Protein AF-K9WTC3-F1 (afdb_monomer_lite)

InterPro domains:
  IPR024524 Protein of unknown function DUF3800 [PF12686] (4-193)

Foldseek 3Di:
DEKEKEKEKDWDWAQDPVRDTAIKIKIKIWIAPDFLLPWCLLVQLLVVLVVDPCCPPPQAVVQSVVCNVVSGDDQPRHDPSSLVSNLVSCLVTDFTKMWMWMDSDDDPLVSVVSVLVPPQQDLHAYEYEYEDDPPDDPVNVVVSLVVSLLVQLLCCLVVLQARTANWHYHYHHDHCRRSSNRSRNNQRSLVVQCNYPPRDNPSVVSSVWDWDDKDADPPRPIIIGMTTRPDYPVPPDPRDGAQPVCPPQDDADPDLVSLLVLLVVLLVLLVVCLPDDQDPRCVVCNVLSVVLNVPPQPDVPDLVVQLVSSLSSLSSSLNCCNSVVSCPPPDSPPSVVSSSSSSSSSSSSVSNPPPDPVSSVSSNVSNVVNVVVVVVD

Organism: NCBI:txid56107

pLDDT: mean 87.77, std 10.58, range [44.69, 98.25]

Radius of gyration: 25.31 Å; chains: 1; bounding box: 59×39×79 Å

Structure (mmCIF, N/CA/C/O backbone):
data_AF-K9WTC3-F1
#
_entry.id   AF-K9WTC3-F1
#
loop_
_atom_site.group_PDB
_atom_site.id
_atom_site.type_symbol
_atom_site.label_atom_id
_atom_site.label_alt_id
_atom_site.label_comp_id
_atom_site.label_asym_id
_atom_site.label_entity_id
_atom_site.label_seq_id
_atom_site.pdbx_PDB_ins_code
_atom_site.Cartn_x
_atom_site.Cartn_y
_atom_site.Cartn_z
_atom_site.occupancy
_atom_site.B_iso_or_equiv
_atom_site.auth_seq_id
_atom_site.auth_comp_id
_atom_site.auth_asym_id
_atom_site.auth_atom_id
_atom_site.pdbx_PDB_model_num
ATOM 1 N N . MET A 1 1 ? -11.233 -8.034 -5.910 1.00 84.94 1 MET A N 1
ATOM 2 C CA . MET A 1 1 ? -10.192 -7.712 -6.908 1.00 84.94 1 MET A CA 1
ATOM 3 C C . MET A 1 1 ? -8.910 -7.446 -6.143 1.00 84.94 1 MET A C 1
ATOM 5 O O . MET A 1 1 ? -9.020 -6.844 -5.087 1.00 84.94 1 MET A O 1
ATOM 9 N N . THR A 1 2 ? -7.762 -7.925 -6.617 1.00 91.12 2 THR A N 1
ATOM 10 C CA . THR A 1 2 ? -6.452 -7.715 -5.973 1.00 91.12 2 THR A CA 1
ATOM 11 C C . THR A 1 2 ? -5.684 -6.648 -6.744 1.00 91.12 2 THR A C 1
ATOM 13 O O . THR A 1 2 ? -5.795 -6.595 -7.968 1.00 91.12 2 THR A O 1
ATOM 16 N N . LEU A 1 3 ? -4.925 -5.808 -6.048 1.00 92.38 3 LEU A N 1
ATOM 17 C CA . LEU A 1 3 ? -4.015 -4.839 -6.655 1.00 92.38 3 LEU A CA 1
ATOM 18 C C . LEU A 1 3 ? -2.573 -5.329 -6.563 1.00 92.38 3 LEU A C 1
ATOM 20 O O . LEU A 1 3 ? -2.184 -5.958 -5.580 1.00 92.38 3 LEU A O 1
ATOM 24 N N . TYR A 1 4 ? -1.782 -4.998 -7.576 1.00 94.56 4 TYR A N 1
ATOM 25 C CA . TYR A 1 4 ? -0.373 -5.359 -7.665 1.00 94.56 4 TYR A CA 1
ATOM 26 C C . TYR A 1 4 ? 0.472 -4.097 -7.657 1.00 94.56 4 TYR A C 1
ATOM 28 O O . TYR A 1 4 ? 0.256 -3.189 -8.464 1.00 94.56 4 TYR A O 1
ATOM 36 N N . PHE A 1 5 ? 1.403 -4.045 -6.716 1.00 95.06 5 PHE A N 1
ATOM 37 C CA . PHE A 1 5 ? 2.330 -2.949 -6.503 1.00 95.06 5 PHE A CA 1
ATOM 38 C C . PHE A 1 5 ? 3.726 -3.488 -6.782 1.00 95.06 5 PHE A C 1
ATOM 40 O O . PHE A 1 5 ? 4.137 -4.453 -6.149 1.00 95.06 5 PHE A O 1
ATOM 47 N N . TYR A 1 6 ? 4.449 -2.876 -7.708 1.00 95.56 6 TYR A N 1
ATOM 48 C CA . TYR A 1 6 ? 5.833 -3.219 -8.016 1.00 95.56 6 TYR A CA 1
ATOM 49 C C . TYR A 1 6 ? 6.692 -2.042 -7.626 1.00 95.56 6 TYR A C 1
ATOM 51 O O . TYR A 1 6 ? 6.499 -0.945 -8.151 1.00 95.56 6 TYR A O 1
ATOM 59 N N . ALA A 1 7 ? 7.582 -2.263 -6.673 1.00 93.25 7 ALA A N 1
ATOM 60 C CA . ALA A 1 7 ? 8.343 -1.200 -6.063 1.00 93.25 7 ALA A CA 1
ATOM 61 C C . ALA A 1 7 ? 9.837 -1.434 -6.268 1.00 93.25 7 ALA A C 1
ATOM 63 O O . ALA A 1 7 ? 10.352 -2.520 -5.986 1.00 93.25 7 ALA A O 1
ATOM 64 N N . ASP A 1 8 ? 10.510 -0.409 -6.778 1.00 91.81 8 ASP A N 1
ATOM 65 C CA . ASP A 1 8 ? 11.933 -0.450 -7.079 1.00 91.81 8 ASP A CA 1
ATOM 66 C C . ASP A 1 8 ? 12.618 0.861 -6.684 1.00 91.81 8 ASP A C 1
ATOM 68 O O . ASP A 1 8 ? 11.990 1.921 -6.579 1.00 91.81 8 ASP A O 1
ATOM 72 N N . GLU A 1 9 ? 13.925 0.777 -6.474 1.00 88.88 9 GLU A N 1
ATOM 73 C CA . GLU A 1 9 ? 14.799 1.910 -6.217 1.00 88.88 9 GLU A CA 1
ATOM 74 C C . GLU A 1 9 ? 15.928 1.960 -7.235 1.00 88.88 9 GLU A C 1
ATOM 76 O O . GLU A 1 9 ? 16.520 0.952 -7.615 1.00 88.88 9 GLU A O 1
ATOM 81 N N . THR A 1 10 ? 16.309 3.173 -7.611 1.00 86.75 10 THR A N 1
ATOM 82 C CA . THR A 1 10 ? 17.528 3.392 -8.378 1.00 86.75 10 THR A CA 1
ATOM 83 C C . THR A 1 10 ? 18.320 4.531 -7.779 1.00 86.75 10 THR A C 1
ATOM 85 O O . THR A 1 10 ? 17.807 5.613 -7.487 1.00 86.75 10 THR A O 1
ATOM 88 N N . LYS A 1 11 ? 19.628 4.324 -7.681 1.00 84.88 11 LYS A N 1
ATOM 89 C CA . LYS A 1 11 ? 20.562 5.411 -7.424 1.00 84.88 11 LYS A CA 1
ATOM 90 C C . LYS A 1 11 ? 20.795 6.193 -8.710 1.00 84.88 11 LYS A C 1
ATOM 92 O O . LYS A 1 11 ? 20.983 5.605 -9.776 1.00 84.88 11 LYS A O 1
ATOM 97 N N . PHE A 1 12 ? 20.820 7.514 -8.622 1.00 80.81 12 PHE A N 1
ATOM 98 C CA . PHE A 1 12 ? 21.192 8.370 -9.741 1.00 80.81 12 PHE A CA 1
ATOM 99 C C . PHE A 1 12 ? 21.938 9.615 -9.257 1.00 80.81 12 PHE A C 1
ATOM 101 O O . PHE A 1 12 ? 22.016 9.906 -8.064 1.00 80.81 12 PHE A O 1
ATOM 108 N N . TYR A 1 13 ? 22.547 10.313 -10.210 1.00 79.19 13 TYR A N 1
ATOM 109 C CA . TYR A 1 13 ? 23.360 11.495 -9.955 1.00 79.19 13 TYR A CA 1
ATOM 110 C C . TYR A 1 13 ? 22.606 12.728 -10.441 1.00 79.19 13 TYR A C 1
ATOM 112 O O . TYR A 1 13 ? 22.215 12.791 -11.612 1.00 79.19 13 TYR A O 1
ATOM 120 N N . LEU A 1 14 ? 22.408 13.684 -9.537 1.00 71.50 14 LEU A N 1
ATOM 121 C CA . LEU A 1 14 ? 21.861 15.001 -9.834 1.00 71.50 14 LEU A CA 1
ATOM 122 C C . LEU A 1 14 ? 23.004 15.996 -9.973 1.00 71.50 14 LEU A C 1
ATOM 124 O O . LEU A 1 14 ? 23.807 16.157 -9.059 1.00 71.50 14 LEU A O 1
ATOM 128 N N . ASP A 1 15 ? 23.060 16.661 -11.120 1.00 71.31 15 ASP A N 1
ATOM 129 C CA . ASP A 1 15 ? 23.979 17.767 -11.358 1.00 71.31 15 ASP A CA 1
ATOM 130 C C . ASP A 1 15 ? 23.411 19.036 -10.703 1.00 71.31 15 ASP A C 1
ATOM 132 O O . ASP A 1 15 ? 22.383 19.564 -11.133 1.00 71.31 15 ASP A O 1
ATOM 136 N N . ASN A 1 16 ? 24.090 19.552 -9.688 1.00 69.25 16 ASN A N 1
ATOM 137 C CA . ASN A 1 16 ? 23.727 20.790 -9.017 1.00 69.25 16 ASN A CA 1
ATOM 138 C C . ASN A 1 16 ? 24.067 22.018 -9.876 1.00 69.25 16 ASN A C 1
ATOM 140 O O . ASN A 1 16 ? 24.914 21.992 -10.781 1.00 69.25 16 ASN A O 1
ATOM 144 N N . HIS A 1 17 ? 23.431 23.146 -9.552 1.00 67.94 17 HIS A N 1
ATOM 145 C CA . HIS A 1 17 ? 23.687 24.428 -10.213 1.00 67.94 17 HIS A CA 1
ATOM 146 C C . HIS A 1 17 ? 25.138 24.913 -10.060 1.00 67.94 17 HIS A C 1
ATOM 148 O O . HIS A 1 17 ? 25.649 25.577 -10.961 1.00 67.94 17 HIS A O 1
ATOM 154 N N . ASP A 1 18 ? 25.812 24.539 -8.972 1.00 72.81 18 ASP A N 1
ATOM 155 C CA . ASP A 1 18 ? 27.222 24.847 -8.702 1.00 72.81 18 ASP A CA 1
ATOM 156 C C . ASP A 1 18 ? 28.213 23.925 -9.446 1.00 72.81 18 ASP A C 1
ATOM 158 O O . ASP A 1 18 ? 29.426 24.093 -9.335 1.00 72.81 18 ASP A O 1
ATOM 162 N N . GLY A 1 19 ? 27.712 22.968 -10.237 1.00 68.88 19 GLY A N 1
ATOM 163 C CA . GLY A 1 19 ? 28.527 22.014 -10.988 1.00 68.88 19 GLY A CA 1
ATOM 164 C C . GLY A 1 19 ? 28.978 20.790 -10.190 1.00 68.88 19 GLY A C 1
ATOM 165 O O . GLY A 1 19 ? 29.704 19.965 -10.743 1.00 68.88 19 GLY A O 1
ATOM 166 N N . THR A 1 20 ? 28.553 20.643 -8.933 1.00 74.75 20 THR A N 1
ATOM 167 C CA . THR A 1 20 ? 28.749 19.410 -8.159 1.00 74.75 20 THR A CA 1
ATOM 168 C C . THR A 1 20 ? 27.692 18.361 -8.513 1.00 74.75 20 THR A C 1
ATOM 170 O O . THR A 1 20 ? 26.632 18.687 -9.039 1.00 74.75 20 THR A O 1
ATOM 173 N N . THR A 1 21 ? 27.973 17.086 -8.246 1.00 73.12 21 THR A N 1
ATOM 174 C CA . THR A 1 21 ? 26.993 15.997 -8.384 1.00 73.12 21 THR A CA 1
ATOM 175 C C . THR A 1 21 ? 26.593 15.472 -7.018 1.00 73.12 21 THR A C 1
ATOM 177 O O . THR A 1 21 ? 27.452 15.008 -6.266 1.00 73.12 21 THR A O 1
ATOM 180 N N . THR A 1 22 ? 25.296 15.476 -6.727 1.00 75.06 22 THR A N 1
ATOM 181 C CA . THR A 1 22 ? 24.738 14.841 -5.528 1.00 75.06 22 THR A CA 1
ATOM 182 C C . THR A 1 22 ? 24.234 13.450 -5.874 1.00 75.06 22 THR A C 1
ATOM 184 O O . THR A 1 22 ? 23.619 13.238 -6.921 1.00 75.06 22 THR A O 1
ATOM 187 N N . ASN A 1 23 ? 24.486 12.491 -4.986 1.00 78.38 23 ASN A N 1
ATOM 188 C CA . ASN A 1 23 ? 23.794 11.210 -5.049 1.00 78.38 23 ASN A CA 1
ATOM 189 C C . ASN A 1 23 ? 22.347 11.417 -4.608 1.00 78.38 23 ASN A C 1
ATOM 191 O O . ASN A 1 23 ? 22.111 12.040 -3.577 1.00 78.38 23 ASN A O 1
ATOM 195 N N . ALA A 1 24 ? 21.420 10.850 -5.365 1.00 79.75 24 ALA A N 1
ATOM 196 C CA . ALA A 1 24 ? 20.012 10.790 -5.023 1.00 79.75 24 ALA A CA 1
ATOM 197 C C . ALA A 1 24 ? 19.510 9.355 -5.176 1.00 79.75 24 ALA A C 1
ATOM 199 O O . ALA A 1 24 ? 19.989 8.603 -6.037 1.00 79.75 24 ALA A O 1
ATOM 200 N N . TYR A 1 25 ? 18.540 8.993 -4.348 1.00 83.94 25 TYR A N 1
ATOM 201 C CA . TYR A 1 25 ? 17.792 7.751 -4.475 1.00 83.94 25 TYR A CA 1
ATOM 202 C C . TYR A 1 25 ? 16.428 8.096 -5.048 1.00 83.94 25 TYR A C 1
ATOM 204 O O . TYR A 1 25 ? 15.743 8.985 -4.552 1.00 83.94 25 TYR A O 1
ATOM 212 N N . GLY A 1 26 ? 16.088 7.463 -6.165 1.00 86.69 26 GLY A N 1
ATOM 213 C CA . GLY A 1 26 ? 14.757 7.525 -6.742 1.00 86.69 26 GLY A CA 1
ATOM 214 C C . GLY A 1 26 ? 14.014 6.264 -6.370 1.00 86.69 26 GLY A C 1
ATOM 215 O O . GLY A 1 26 ? 14.566 5.174 -6.501 1.00 86.69 26 GLY A O 1
ATOM 216 N N . TYR A 1 27 ? 12.771 6.429 -5.951 1.00 88.38 27 TYR A N 1
ATOM 217 C CA . TYR A 1 27 ? 11.872 5.345 -5.597 1.00 88.38 27 TYR A CA 1
ATOM 218 C C . TYR A 1 27 ? 10.692 5.374 -6.552 1.00 88.38 27 TYR A C 1
ATOM 220 O O . TYR A 1 27 ? 10.151 6.444 -6.830 1.00 88.38 27 TYR A O 1
ATOM 228 N N . GLY A 1 28 ? 10.306 4.217 -7.076 1.00 91.75 28 GLY A N 1
ATOM 229 C CA . GLY A 1 28 ? 9.205 4.077 -8.018 1.00 91.75 28 GLY A CA 1
ATOM 230 C C . GLY A 1 28 ? 8.264 2.969 -7.581 1.00 91.75 28 GLY A C 1
ATOM 231 O O . GLY A 1 28 ? 8.714 1.899 -7.185 1.00 91.75 28 GLY A O 1
ATOM 232 N N . VAL A 1 29 ? 6.960 3.219 -7.675 1.00 94.06 29 VAL A N 1
ATOM 233 C CA . VAL A 1 29 ? 5.911 2.232 -7.422 1.00 94.06 29 VAL A CA 1
ATOM 234 C C . VAL A 1 29 ? 4.954 2.223 -8.605 1.00 94.06 29 VAL A C 1
ATOM 236 O O . VAL A 1 29 ? 4.243 3.200 -8.855 1.00 94.06 29 VAL A O 1
ATOM 239 N N . LEU A 1 30 ? 4.917 1.108 -9.331 1.00 94.69 30 LEU A N 1
ATOM 240 C CA . LEU A 1 30 ? 3.901 0.829 -10.338 1.00 94.69 30 LEU A CA 1
ATOM 241 C C . LEU A 1 30 ? 2.726 0.094 -9.689 1.00 94.69 30 LEU A C 1
ATOM 243 O O . LEU A 1 30 ? 2.893 -0.974 -9.111 1.00 94.69 30 LEU A O 1
ATOM 247 N N . ILE A 1 31 ? 1.525 0.635 -9.847 1.00 93.44 31 ILE A N 1
ATOM 248 C CA . ILE A 1 31 ? 0.279 0.106 -9.298 1.00 93.44 31 ILE A CA 1
ATOM 249 C C . ILE A 1 31 ? -0.604 -0.333 -10.454 1.00 93.44 31 ILE A C 1
ATOM 251 O O . ILE A 1 31 ? -0.896 0.452 -11.357 1.00 93.44 31 ILE A O 1
ATOM 255 N N . THR A 1 32 ? -1.056 -1.582 -10.419 1.00 93.69 32 THR A N 1
ATOM 256 C CA . THR A 1 32 ? -1.850 -2.198 -11.487 1.00 93.69 32 THR A CA 1
ATOM 257 C C . THR A 1 32 ? -2.966 -3.074 -10.919 1.00 93.69 32 THR A C 1
ATOM 259 O O . THR A 1 32 ? -2.945 -3.513 -9.769 1.00 93.69 32 THR A O 1
ATOM 262 N N . ARG A 1 33 ? -3.983 -3.314 -11.748 1.00 91.06 33 ARG A N 1
ATOM 263 C CA . ARG A 1 33 ? -5.123 -4.204 -11.457 1.00 91.06 33 ARG A CA 1
ATOM 264 C C . ARG A 1 33 ? -4.865 -5.664 -11.829 1.00 91.06 33 ARG A C 1
ATOM 266 O O . ARG A 1 33 ? -5.570 -6.550 -11.356 1.00 91.06 33 ARG A O 1
ATOM 273 N N . TYR A 1 34 ? -3.885 -5.890 -12.693 1.00 92.44 34 TYR A N 1
ATOM 274 C CA . TYR A 1 34 ? -3.507 -7.193 -13.215 1.00 92.44 34 TYR A CA 1
ATOM 275 C C . TYR A 1 34 ? -2.016 -7.376 -12.990 1.00 92.44 34 TYR A C 1
ATOM 277 O O . TYR A 1 34 ? -1.258 -6.430 -13.187 1.00 92.44 34 TYR A O 1
ATOM 285 N N . SER A 1 35 ? -1.621 -8.583 -12.598 1.00 95.12 35 SER A N 1
ATOM 286 C CA . SER A 1 35 ? -0.213 -8.930 -12.450 1.00 95.12 35 SER A CA 1
ATOM 287 C C . SER A 1 35 ? 0.519 -8.688 -13.771 1.00 95.12 35 SER A C 1
ATOM 289 O O . SER A 1 35 ? 0.056 -9.124 -14.826 1.00 95.12 35 SER A O 1
ATOM 291 N N . VAL A 1 36 ? 1.662 -8.006 -13.727 1.00 95.25 36 VAL A N 1
ATOM 292 C CA . VAL A 1 36 ? 2.518 -7.775 -14.899 1.00 95.25 36 VAL A CA 1
ATOM 293 C C . VAL A 1 36 ? 3.075 -9.098 -15.432 1.00 95.25 36 VAL A C 1
ATOM 295 O O . VAL A 1 36 ? 3.284 -9.243 -16.632 1.00 95.25 36 VAL A O 1
ATOM 298 N N . GLU A 1 37 ? 3.259 -10.091 -14.573 1.00 91.00 37 GLU A N 1
ATOM 299 C CA . GLU A 1 37 ? 3.720 -11.434 -14.912 1.00 91.00 37 GLU A CA 1
ATOM 300 C C . GLU A 1 37 ? 2.705 -12.197 -15.765 1.00 91.00 37 GLU A C 1
ATOM 302 O O . GLU A 1 37 ? 3.101 -13.033 -16.574 1.00 91.00 37 GLU A O 1
ATOM 307 N N . ASP A 1 38 ? 1.418 -11.868 -15.633 1.00 85.81 38 ASP A N 1
ATOM 308 C CA . ASP A 1 38 ? 0.350 -12.425 -16.466 1.00 85.81 38 ASP A CA 1
ATOM 309 C C . ASP A 1 38 ? 0.227 -11.684 -17.812 1.00 85.81 38 ASP A C 1
ATOM 311 O O . ASP A 1 38 ? -0.569 -12.066 -18.673 1.00 85.81 38 ASP A O 1
ATOM 315 N N . THR A 1 39 ? 1.009 -10.618 -18.020 1.00 84.19 39 THR A N 1
ATOM 316 C CA . THR A 1 39 ? 1.058 -9.879 -19.287 1.00 84.19 39 THR A CA 1
ATOM 317 C C . THR A 1 39 ? 2.169 -10.390 -20.201 1.00 84.19 39 THR A C 1
ATOM 319 O O . THR A 1 39 ? 3.152 -10.994 -19.774 1.00 84.19 39 THR A O 1
ATOM 322 N N . SER A 1 40 ? 2.059 -10.083 -21.493 1.00 87.75 40 SER A N 1
ATOM 323 C CA . SER A 1 40 ? 3.075 -10.447 -22.487 1.00 87.75 40 SER A CA 1
ATOM 324 C C . SER A 1 40 ? 4.245 -9.458 -22.581 1.00 87.75 40 SER A C 1
ATOM 326 O O . SER A 1 40 ? 5.106 -9.661 -23.430 1.00 87.75 40 SER A O 1
ATOM 328 N N . VAL A 1 41 ? 4.340 -8.435 -21.712 1.00 94.94 41 VAL A N 1
ATOM 329 C CA . VAL A 1 41 ? 5.284 -7.302 -21.864 1.00 94.94 41 VAL A CA 1
ATOM 330 C C . VAL A 1 41 ? 6.720 -7.745 -22.138 1.00 94.94 41 VAL A C 1
ATOM 332 O O . VAL A 1 41 ? 7.310 -7.341 -23.137 1.00 94.94 41 VAL A O 1
ATOM 335 N N . ILE A 1 42 ? 7.292 -8.572 -21.258 1.00 96.69 42 ILE A N 1
ATOM 336 C CA . ILE A 1 42 ? 8.703 -8.970 -21.364 1.00 96.69 42 ILE A CA 1
ATOM 337 C C . ILE A 1 42 ? 8.906 -9.963 -22.509 1.00 96.69 42 ILE A C 1
ATOM 339 O O . ILE A 1 42 ? 9.849 -9.826 -23.287 1.00 96.69 42 ILE A O 1
ATOM 343 N N . ILE A 1 43 ? 8.009 -10.943 -22.643 1.00 95.62 43 ILE A N 1
ATOM 344 C CA . ILE A 1 43 ? 8.097 -11.982 -23.678 1.00 95.62 43 ILE A CA 1
ATOM 345 C C . ILE A 1 43 ? 8.029 -11.354 -25.071 1.00 95.62 43 ILE A C 1
ATOM 347 O O . ILE A 1 43 ? 8.837 -11.677 -25.941 1.00 95.62 43 ILE A O 1
ATOM 351 N N . GLU A 1 44 ? 7.094 -10.436 -25.279 1.00 96.50 44 GLU A N 1
ATOM 352 C CA . GLU A 1 44 ? 6.895 -9.756 -26.550 1.00 96.50 44 GLU A CA 1
ATOM 353 C C . GLU A 1 44 ? 8.032 -8.798 -26.873 1.00 96.50 44 GLU A C 1
ATOM 355 O O . GLU A 1 44 ? 8.553 -8.833 -27.985 1.00 96.50 44 GLU A O 1
ATOM 360 N N . ALA A 1 45 ? 8.498 -8.020 -25.893 1.00 97.69 45 ALA A N 1
ATOM 361 C CA . ALA A 1 45 ? 9.657 -7.160 -26.087 1.00 97.69 45 ALA A CA 1
ATOM 362 C C . ALA A 1 45 ? 10.913 -7.966 -26.475 1.00 97.69 45 ALA A C 1
ATOM 364 O O . ALA A 1 45 ? 11.639 -7.561 -27.381 1.00 97.69 45 ALA A O 1
ATOM 365 N N . LEU A 1 46 ? 11.156 -9.128 -25.851 1.00 97.69 46 LEU A N 1
ATOM 366 C CA . LEU A 1 46 ? 12.270 -10.013 -26.219 1.00 97.69 46 LEU A CA 1
ATOM 367 C C . LEU A 1 46 ? 12.081 -10.639 -27.606 1.00 97.69 46 LEU A C 1
ATOM 369 O O . LEU A 1 46 ? 13.046 -10.758 -28.358 1.00 97.69 46 LEU A O 1
ATOM 373 N N . ASN A 1 47 ? 10.863 -11.051 -27.963 1.00 97.75 47 ASN A N 1
ATOM 374 C CA . ASN A 1 47 ? 10.576 -11.611 -29.285 1.00 97.75 47 ASN A CA 1
ATOM 375 C C . ASN A 1 47 ? 10.762 -10.575 -30.394 1.00 97.75 47 ASN A C 1
ATOM 377 O O . ASN A 1 47 ? 11.379 -10.889 -31.411 1.00 97.75 47 ASN A O 1
ATOM 381 N N . ASN A 1 48 ? 10.303 -9.345 -30.172 1.00 98.00 48 ASN A N 1
ATOM 382 C CA . ASN A 1 48 ? 10.486 -8.252 -31.118 1.00 98.00 48 ASN A CA 1
ATOM 383 C C . ASN A 1 48 ? 11.970 -7.880 -31.245 1.00 98.00 48 ASN A C 1
ATOM 385 O O . ASN A 1 48 ? 12.457 -7.739 -32.362 1.00 98.00 48 ASN A O 1
ATOM 389 N N . LEU A 1 49 ? 12.724 -7.856 -30.136 1.00 97.81 49 LEU A N 1
ATOM 390 C CA . LEU A 1 49 ? 14.176 -7.649 -30.167 1.00 97.81 49 LEU A CA 1
ATOM 391 C C . LEU A 1 49 ? 14.906 -8.731 -30.982 1.00 97.81 49 LEU A C 1
ATOM 393 O O . LEU A 1 49 ? 15.793 -8.408 -31.764 1.00 97.81 49 LEU A O 1
ATOM 397 N N . ARG A 1 50 ? 14.522 -10.011 -30.846 1.00 97.31 50 ARG A N 1
ATOM 398 C CA . ARG A 1 50 ? 15.110 -11.121 -31.629 1.00 97.31 50 ARG A CA 1
ATOM 399 C C . ARG A 1 50 ? 14.894 -10.978 -33.132 1.00 97.31 50 ARG A C 1
ATOM 401 O O . ARG A 1 50 ? 15.705 -11.481 -33.904 1.00 97.31 50 ARG A O 1
ATOM 408 N N . GLN A 1 51 ? 13.776 -10.382 -33.531 1.00 97.25 51 GLN A N 1
ATOM 409 C CA . GLN A 1 51 ? 13.382 -10.240 -34.932 1.00 97.25 51 GLN A CA 1
ATOM 410 C C . GLN A 1 51 ? 13.856 -8.919 -35.547 1.00 97.25 51 GLN A C 1
ATOM 412 O O . GLN A 1 51 ? 13.781 -8.763 -36.766 1.00 97.25 51 GLN A O 1
ATOM 417 N N . ASP A 1 52 ? 14.342 -7.981 -34.732 1.00 96.19 52 ASP A N 1
ATOM 418 C CA . ASP A 1 52 ? 14.772 -6.670 -35.193 1.00 96.19 52 ASP A CA 1
ATOM 419 C C . ASP A 1 52 ? 16.083 -6.767 -35.997 1.00 96.19 52 ASP A C 1
ATOM 421 O O . ASP A 1 52 ? 17.098 -7.214 -35.454 1.00 96.19 52 ASP A O 1
ATOM 425 N N . PRO A 1 53 ? 16.121 -6.329 -37.272 1.00 95.06 53 PRO A N 1
ATOM 426 C CA . PRO A 1 53 ? 17.350 -6.302 -38.064 1.00 95.06 53 PRO A CA 1
ATOM 427 C C . PRO A 1 53 ? 18.494 -5.517 -37.406 1.00 95.06 53 PRO A C 1
ATOM 429 O O . PRO A 1 53 ? 19.667 -5.841 -37.632 1.00 95.06 53 PRO A O 1
ATOM 432 N N . ASP A 1 54 ? 18.168 -4.519 -36.578 1.00 95.12 54 ASP A N 1
ATOM 433 C CA . ASP A 1 54 ? 19.133 -3.662 -35.892 1.00 95.12 54 ASP A CA 1
ATOM 434 C C . ASP A 1 54 ? 19.967 -4.415 -34.850 1.00 95.12 54 ASP A C 1
ATOM 436 O O . ASP A 1 54 ? 21.044 -3.940 -34.489 1.00 95.12 54 ASP A O 1
ATOM 440 N N . ILE A 1 55 ? 19.563 -5.626 -34.446 1.00 92.56 55 ILE A N 1
ATOM 441 C CA . ILE A 1 55 ? 20.340 -6.471 -33.529 1.00 92.56 55 ILE A CA 1
ATOM 442 C C . ILE A 1 55 ? 21.742 -6.805 -34.061 1.00 92.56 55 ILE A C 1
ATOM 444 O O . ILE A 1 55 ? 22.661 -7.080 -33.294 1.00 92.56 55 ILE A O 1
ATOM 448 N N . ASN A 1 56 ? 21.934 -6.768 -35.383 1.00 91.81 56 ASN A N 1
ATOM 449 C CA . ASN A 1 56 ? 23.219 -7.057 -36.022 1.00 91.81 56 ASN A CA 1
ATOM 450 C C . ASN A 1 56 ? 24.094 -5.809 -36.213 1.00 91.81 56 ASN A C 1
ATOM 452 O O . ASN A 1 56 ? 25.208 -5.919 -36.733 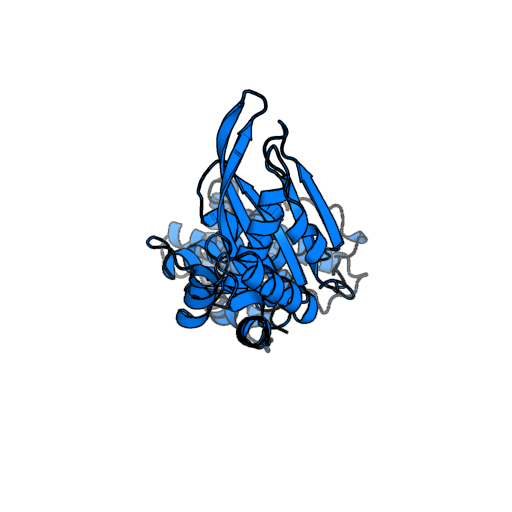1.00 91.81 56 ASN A O 1
ATOM 456 N N . LYS A 1 57 ? 23.615 -4.619 -35.828 1.00 94.56 57 LYS A N 1
ATOM 457 C CA . LYS A 1 57 ? 24.397 -3.385 -35.944 1.00 94.56 57 LYS A CA 1
ATOM 458 C C . LYS A 1 57 ? 25.565 -3.391 -34.948 1.00 94.56 57 LYS A C 1
ATOM 460 O O . LYS A 1 57 ? 25.376 -3.809 -33.801 1.00 94.56 57 LYS A O 1
ATOM 465 N N . PRO A 1 58 ? 26.763 -2.912 -35.340 1.00 94.00 58 PRO A N 1
ATOM 466 C CA . PRO A 1 58 ? 27.949 -2.930 -34.479 1.00 94.00 58 PRO A CA 1
ATOM 467 C C . PRO A 1 58 ? 27.739 -2.303 -33.094 1.00 94.00 58 PRO A C 1
ATOM 469 O O . PRO A 1 58 ? 28.299 -2.781 -32.111 1.00 94.00 58 PRO A O 1
ATOM 472 N N . GLU A 1 59 ? 26.918 -1.258 -33.000 1.00 94.12 59 GLU A N 1
ATOM 473 C CA . GLU A 1 59 ? 26.614 -0.547 -31.757 1.00 94.12 59 GLU A CA 1
ATOM 474 C C . GLU A 1 59 ? 25.685 -1.306 -30.789 1.00 94.12 59 GLU A C 1
ATOM 476 O O . GLU A 1 59 ? 25.666 -0.978 -29.601 1.00 94.12 59 GLU A O 1
ATOM 481 N N . PHE A 1 60 ? 24.930 -2.308 -31.259 1.00 93.62 60 PHE A N 1
ATOM 482 C CA . PHE A 1 60 ? 23.923 -3.022 -30.457 1.00 93.62 60 PHE A CA 1
ATOM 483 C C . PHE A 1 60 ? 24.211 -4.514 -30.283 1.00 93.62 60 PHE A C 1
ATOM 485 O O . PHE A 1 60 ? 23.789 -5.099 -29.290 1.00 93.62 60 PHE A O 1
ATOM 492 N N . ILE A 1 61 ? 24.979 -5.129 -31.185 1.00 93.44 61 ILE A N 1
ATOM 493 C CA . ILE A 1 61 ? 25.145 -6.588 -31.251 1.00 93.44 61 ILE A CA 1
ATOM 494 C C . ILE A 1 61 ? 25.586 -7.240 -29.933 1.00 93.44 61 ILE A C 1
ATOM 496 O O . ILE A 1 61 ? 25.088 -8.304 -29.572 1.00 93.44 61 ILE A O 1
ATOM 500 N N . ILE A 1 62 ? 26.497 -6.612 -29.183 1.00 94.56 62 ILE A N 1
ATOM 501 C CA . ILE A 1 62 ? 26.995 -7.168 -27.915 1.00 94.56 62 ILE A CA 1
ATOM 502 C C . ILE A 1 62 ? 25.950 -7.014 -26.804 1.00 94.56 62 ILE A C 1
ATOM 504 O O . ILE A 1 62 ? 25.693 -7.961 -26.059 1.00 94.56 62 ILE A O 1
ATOM 508 N N . SER A 1 63 ? 25.366 -5.822 -26.670 1.00 94.56 63 SER A N 1
ATOM 509 C CA . SER A 1 63 ? 24.419 -5.508 -25.599 1.00 94.56 63 SER A CA 1
ATOM 510 C C . SER A 1 63 ? 23.087 -6.224 -25.798 1.00 94.56 63 SER A C 1
ATOM 512 O O . SER A 1 63 ? 22.624 -6.859 -24.856 1.00 94.56 63 SER A O 1
ATOM 514 N N . ASP A 1 64 ? 22.534 -6.230 -27.012 1.00 95.69 64 ASP A N 1
ATOM 515 C CA . ASP A 1 64 ? 21.280 -6.926 -27.323 1.00 95.69 64 ASP A CA 1
ATOM 516 C C . ASP A 1 64 ? 21.419 -8.440 -27.180 1.00 95.69 64 ASP A C 1
ATOM 518 O O . ASP A 1 64 ? 20.549 -9.084 -26.594 1.00 95.69 64 ASP A O 1
ATOM 522 N N . LYS A 1 65 ? 22.541 -9.023 -27.631 1.00 95.81 65 LYS A N 1
ATOM 523 C CA . LYS A 1 65 ? 22.813 -10.445 -27.399 1.00 95.81 65 LYS A CA 1
ATOM 524 C C . LYS A 1 65 ? 22.824 -10.765 -25.905 1.00 95.81 65 LYS A C 1
ATOM 526 O O . LYS A 1 65 ? 22.191 -11.728 -25.490 1.00 95.81 65 LYS A O 1
ATOM 531 N N . ARG A 1 66 ? 23.468 -9.929 -25.083 1.00 95.44 66 ARG A N 1
ATOM 532 C CA . ARG A 1 66 ? 23.474 -10.097 -23.622 1.00 95.44 66 ARG A CA 1
ATOM 533 C C . ARG A 1 66 ? 22.065 -10.006 -23.024 1.00 95.44 66 ARG A C 1
ATOM 535 O O . ARG A 1 66 ? 21.745 -10.809 -22.151 1.00 95.44 66 ARG A O 1
ATOM 542 N N . THR A 1 67 ? 21.235 -9.064 -23.476 1.00 95.94 67 THR A N 1
ATOM 543 C CA . THR A 1 67 ? 19.826 -8.936 -23.057 1.00 95.94 67 THR A CA 1
ATOM 544 C C . THR A 1 67 ? 19.023 -10.194 -23.402 1.00 95.94 67 THR A C 1
ATOM 546 O O . THR A 1 67 ? 18.266 -10.697 -22.573 1.00 95.94 67 THR A O 1
ATOM 549 N N . LEU A 1 68 ? 19.219 -10.749 -24.600 1.00 96.19 68 LEU A N 1
ATOM 550 C CA . LEU A 1 68 ? 18.549 -11.974 -25.034 1.00 96.19 68 LEU A CA 1
ATOM 551 C C . LEU A 1 68 ? 19.031 -13.220 -24.288 1.00 96.19 68 LEU A C 1
ATOM 553 O O . LEU A 1 68 ? 18.196 -14.035 -23.898 1.00 96.19 68 LEU A O 1
ATOM 557 N N . ASP A 1 69 ? 20.342 -13.351 -24.082 1.00 95.88 69 ASP A N 1
ATOM 558 C CA . ASP A 1 69 ? 20.960 -14.486 -23.390 1.00 95.88 69 ASP A CA 1
ATOM 559 C C . ASP A 1 69 ? 20.506 -14.547 -21.925 1.00 95.88 69 ASP A C 1
ATOM 561 O O . ASP A 1 69 ? 20.227 -15.627 -21.406 1.00 95.88 69 ASP A O 1
ATOM 565 N N . ARG A 1 70 ? 20.381 -13.389 -21.260 1.00 94.50 70 ARG A N 1
ATOM 566 C CA . ARG A 1 70 ? 19.867 -13.326 -19.882 1.00 94.50 70 ARG A CA 1
ATOM 567 C C . ARG A 1 70 ? 18.339 -13.427 -19.794 1.00 94.50 70 ARG A C 1
ATOM 569 O O . ARG A 1 70 ? 17.830 -13.752 -18.732 1.00 94.50 70 ARG A O 1
ATOM 576 N N . ALA A 1 71 ? 17.620 -13.180 -20.893 1.00 95.00 71 ALA A N 1
ATOM 577 C CA . ALA A 1 71 ? 16.162 -13.292 -21.018 1.00 95.00 71 ALA A CA 1
ATOM 578 C C . ALA A 1 71 ? 15.321 -12.353 -20.121 1.00 95.00 71 ALA A C 1
ATOM 580 O O . ALA A 1 71 ? 14.174 -12.658 -19.799 1.00 95.00 71 ALA A O 1
ATOM 581 N N . TYR A 1 72 ? 15.860 -11.190 -19.755 1.00 94.75 72 TYR A N 1
ATOM 582 C CA . TYR A 1 72 ? 15.142 -10.108 -19.064 1.00 94.75 72 TYR A CA 1
ATOM 583 C C . TYR A 1 72 ? 15.787 -8.753 -19.396 1.00 94.75 72 TYR A C 1
ATOM 585 O O . TYR A 1 72 ? 16.906 -8.727 -19.908 1.00 94.75 72 TYR A O 1
ATOM 593 N N . PHE A 1 73 ? 15.124 -7.631 -19.111 1.00 96.38 73 PHE A N 1
ATOM 594 C CA . PHE A 1 73 ? 15.597 -6.260 -19.353 1.00 96.38 73 PHE A CA 1
ATOM 595 C C . PHE A 1 73 ? 16.237 -5.605 -18.113 1.00 96.38 73 PHE A C 1
ATOM 597 O O . PHE A 1 73 ? 15.924 -5.952 -16.978 1.00 96.38 73 PHE A O 1
ATOM 604 N N . HIS A 1 74 ? 17.146 -4.654 -18.327 1.00 93.31 74 HIS A N 1
ATOM 605 C CA . HIS A 1 74 ? 17.875 -3.928 -17.289 1.00 93.31 74 HIS A CA 1
ATOM 606 C C . HIS A 1 74 ? 18.148 -2.500 -17.759 1.00 93.31 74 HIS A C 1
ATOM 608 O O . HIS A 1 74 ? 18.929 -2.284 -18.691 1.00 93.31 74 HIS A O 1
ATOM 614 N N . ALA A 1 75 ? 17.547 -1.520 -17.083 1.00 91.44 75 ALA A N 1
ATOM 615 C CA . ALA A 1 75 ? 17.435 -0.157 -17.599 1.00 91.44 75 ALA A CA 1
ATOM 616 C C . ALA A 1 75 ? 18.784 0.561 -17.823 1.00 91.44 75 ALA A C 1
ATOM 618 O O . ALA A 1 75 ? 18.899 1.440 -18.677 1.00 91.44 75 ALA A O 1
ATOM 619 N N . SER A 1 76 ? 19.838 0.205 -17.079 1.00 87.56 76 SER A N 1
ATOM 620 C CA . SER A 1 76 ? 21.179 0.789 -17.269 1.00 87.56 76 SER A CA 1
ATOM 621 C C . SER A 1 76 ? 22.071 0.052 -18.266 1.00 87.56 76 SER A C 1
ATOM 623 O O . SER A 1 76 ? 23.051 0.631 -18.734 1.00 87.56 76 SER A O 1
ATOM 625 N N . ASP A 1 77 ? 21.769 -1.210 -18.564 1.00 90.12 77 ASP A N 1
ATOM 626 C CA . ASP A 1 77 ? 22.715 -2.135 -19.203 1.00 90.12 77 ASP A CA 1
ATOM 627 C C . ASP A 1 77 ? 22.325 -2.470 -20.639 1.00 90.12 77 ASP A C 1
ATOM 629 O O . ASP A 1 77 ? 23.150 -2.964 -21.416 1.00 90.12 77 ASP A O 1
ATOM 633 N N . ASP A 1 78 ? 21.069 -2.224 -20.984 1.00 94.75 78 ASP A N 1
ATOM 634 C CA . ASP A 1 78 ? 20.526 -2.541 -22.289 1.00 94.75 78 ASP A CA 1
ATOM 635 C C . ASP A 1 78 ? 20.806 -1.466 -23.319 1.00 94.75 78 ASP A C 1
ATOM 637 O O . ASP A 1 78 ? 21.006 -0.282 -23.029 1.00 94.75 78 ASP A O 1
ATOM 641 N N . SER A 1 79 ? 20.831 -1.911 -24.571 1.00 96.00 79 SER A N 1
ATOM 642 C CA . SER A 1 79 ? 20.999 -1.015 -25.697 1.00 96.00 79 SER A CA 1
ATOM 643 C C . SER A 1 79 ? 19.758 -0.135 -25.884 1.00 96.00 79 SER A C 1
ATOM 645 O O . SER A 1 79 ? 18.660 -0.406 -25.389 1.00 96.00 79 SER A O 1
ATOM 647 N N . GLN A 1 80 ? 19.909 0.923 -26.683 1.00 95.19 80 GLN A N 1
ATOM 648 C CA . GLN A 1 80 ? 18.756 1.718 -27.104 1.00 95.19 80 GLN A CA 1
ATOM 649 C C . GLN A 1 80 ? 17.754 0.903 -27.936 1.00 95.19 80 GLN A C 1
ATOM 651 O O . GLN A 1 80 ? 16.570 1.228 -27.932 1.00 95.19 80 GLN A O 1
ATOM 656 N N . ASN A 1 81 ? 18.200 -0.134 -28.641 1.00 96.31 81 ASN A N 1
ATOM 657 C CA . ASN A 1 81 ? 17.324 -0.996 -29.420 1.00 96.31 81 ASN A CA 1
ATOM 658 C C . ASN A 1 81 ? 16.430 -1.847 -28.501 1.00 96.31 81 ASN A C 1
ATOM 660 O O . ASN A 1 81 ? 15.205 -1.773 -28.578 1.00 96.31 81 ASN A O 1
ATOM 664 N N . ALA A 1 82 ? 17.022 -2.531 -27.519 1.00 96.88 82 ALA A N 1
ATOM 665 C CA . ALA A 1 82 ? 16.295 -3.274 -26.490 1.00 96.88 82 ALA A CA 1
ATOM 666 C C . ALA A 1 82 ? 15.282 -2.395 -25.724 1.00 96.88 82 ALA A C 1
ATOM 668 O O . ALA A 1 82 ? 14.107 -2.753 -25.602 1.00 96.88 82 ALA A O 1
ATOM 669 N N . HIS A 1 83 ? 15.688 -1.195 -25.294 1.00 97.12 83 HIS A N 1
ATOM 670 C CA . HIS A 1 83 ? 14.784 -0.233 -24.652 1.00 97.12 83 HIS A CA 1
ATOM 671 C C . HIS A 1 83 ? 13.617 0.203 -25.550 1.00 97.12 83 HIS A C 1
ATOM 673 O O . HIS A 1 83 ? 12.528 0.491 -25.054 1.00 97.12 83 HIS A O 1
ATOM 679 N N . SER A 1 84 ? 13.818 0.251 -26.871 1.00 97.25 84 SER A N 1
ATOM 680 C CA . SER A 1 84 ? 12.769 0.574 -27.843 1.00 97.25 84 SER A CA 1
ATOM 681 C C . SER A 1 84 ? 11.617 -0.428 -27.789 1.00 97.25 84 SER A C 1
ATOM 683 O O . SER A 1 84 ? 10.451 -0.018 -27.747 1.00 97.25 84 SER A O 1
ATOM 685 N N . HIS A 1 85 ? 11.946 -1.719 -27.745 1.00 97.94 85 HIS A N 1
ATOM 686 C CA . HIS A 1 85 ? 10.974 -2.810 -27.684 1.00 97.94 85 HIS A CA 1
ATOM 687 C C . HIS A 1 85 ? 10.284 -2.876 -26.327 1.00 97.94 85 HIS A C 1
ATOM 689 O O . HIS A 1 85 ? 9.056 -2.918 -26.279 1.00 97.94 85 HIS A O 1
ATOM 695 N N . LEU A 1 86 ? 11.042 -2.762 -25.230 1.00 97.75 86 LEU A N 1
ATOM 696 C CA . LEU A 1 86 ? 10.465 -2.732 -23.884 1.00 97.75 86 LEU A CA 1
ATOM 697 C C . LEU A 1 86 ? 9.495 -1.557 -23.707 1.00 97.75 86 LEU A C 1
ATOM 699 O O . LEU A 1 86 ? 8.369 -1.744 -23.258 1.00 97.75 86 LEU A O 1
ATOM 703 N N . CYS A 1 87 ? 9.895 -0.350 -24.111 1.00 97.06 87 CYS A N 1
ATOM 704 C CA . CYS A 1 87 ? 9.051 0.842 -24.027 1.00 97.06 87 CYS A CA 1
ATOM 705 C C . CYS A 1 87 ? 7.742 0.681 -24.817 1.00 97.06 87 CYS A C 1
ATOM 707 O O . CYS A 1 87 ? 6.673 1.079 -24.351 1.00 97.06 87 CYS A O 1
ATOM 709 N N . THR A 1 88 ? 7.822 0.069 -26.002 1.00 96.44 88 THR A N 1
ATOM 710 C CA . THR A 1 88 ? 6.657 -0.207 -26.852 1.00 96.44 88 THR A CA 1
ATOM 711 C C . THR A 1 88 ? 5.708 -1.195 -26.177 1.00 96.44 88 THR A C 1
ATOM 713 O O . THR A 1 88 ? 4.521 -0.897 -26.056 1.00 96.44 88 THR A O 1
ATOM 716 N N . ALA A 1 89 ? 6.237 -2.296 -25.638 1.00 96.75 89 ALA A N 1
ATOM 717 C CA . ALA A 1 89 ? 5.448 -3.298 -24.930 1.00 96.75 89 ALA A CA 1
ATOM 718 C C . ALA A 1 89 ? 4.810 -2.744 -23.642 1.00 96.75 89 ALA A C 1
ATOM 720 O O . ALA A 1 89 ? 3.630 -2.976 -23.390 1.00 96.75 89 ALA A O 1
ATOM 721 N N . ILE A 1 90 ? 5.534 -1.939 -22.853 1.00 96.56 90 ILE A N 1
ATOM 722 C CA . ILE A 1 90 ? 4.975 -1.271 -21.662 1.00 96.56 90 ILE A CA 1
ATOM 723 C C . ILE A 1 90 ? 3.761 -0.431 -22.053 1.00 96.56 90 ILE A C 1
ATOM 725 O O . ILE A 1 90 ? 2.686 -0.575 -21.473 1.00 96.56 90 ILE A O 1
ATOM 729 N N . ARG A 1 91 ? 3.910 0.406 -23.083 1.00 93.50 91 ARG A N 1
ATOM 730 C CA . ARG A 1 91 ? 2.825 1.249 -23.593 1.00 93.50 91 ARG A CA 1
ATOM 731 C C . ARG A 1 91 ? 1.639 0.430 -24.098 1.00 93.50 91 ARG A C 1
ATOM 733 O O . ARG A 1 91 ? 0.524 0.937 -24.094 1.00 93.50 91 ARG A O 1
ATOM 740 N N . GLU A 1 92 ? 1.853 -0.791 -24.572 1.00 92.94 92 GLU A N 1
ATOM 741 C CA . GLU A 1 92 ? 0.816 -1.628 -25.182 1.00 92.94 92 GLU A CA 1
ATOM 742 C C . GLU A 1 92 ? 0.098 -2.547 -24.202 1.00 92.94 92 GLU A C 1
ATOM 744 O O . GLU A 1 92 ? -1.084 -2.812 -24.409 1.00 92.94 92 GLU A O 1
ATOM 749 N N . TYR A 1 93 ? 0.727 -2.943 -23.101 1.00 93.94 93 TYR A N 1
ATOM 750 C CA . TYR A 1 93 ? 0.149 -3.940 -22.196 1.00 93.94 93 TYR A CA 1
ATOM 751 C C . TYR A 1 93 ? -0.046 -3.447 -20.765 1.00 93.94 93 TYR A C 1
ATOM 753 O O . TYR A 1 93 ? -0.894 -3.990 -20.061 1.00 93.94 93 TYR A O 1
ATOM 761 N N . ILE A 1 94 ? 0.664 -2.404 -20.328 1.00 94.44 94 ILE A N 1
ATOM 762 C CA . ILE A 1 94 ? 0.540 -1.911 -18.955 1.00 94.44 94 ILE A CA 1
ATOM 763 C C . ILE A 1 94 ? -0.570 -0.867 -18.852 1.00 94.44 94 ILE A C 1
ATOM 765 O O . ILE A 1 94 ? -0.642 0.095 -19.619 1.00 94.44 94 ILE A O 1
ATOM 769 N N . GLN A 1 95 ? -1.429 -1.072 -17.858 1.00 92.44 95 GLN A N 1
ATOM 770 C CA . GLN A 1 95 ? -2.457 -0.139 -17.413 1.00 92.44 95 GLN A CA 1
ATOM 771 C C . GLN A 1 95 ? -2.309 0.054 -15.912 1.00 92.44 95 GLN A C 1
ATOM 773 O O . GLN A 1 95 ? -2.284 -0.927 -15.162 1.00 92.44 95 GLN A O 1
ATOM 778 N N . GLY A 1 96 ? -2.221 1.302 -15.468 1.00 92.44 96 GLY A N 1
ATOM 779 C CA . GLY A 1 96 ? -2.010 1.564 -14.056 1.00 92.44 96 GLY A CA 1
ATOM 780 C C . GLY A 1 96 ? -1.526 2.965 -13.746 1.00 92.44 96 GLY A C 1
ATOM 781 O O . GLY A 1 96 ? -1.524 3.855 -14.594 1.00 92.44 96 GLY A O 1
ATOM 782 N N . LYS A 1 97 ? -1.087 3.133 -12.506 1.00 91.94 97 LYS A N 1
ATOM 783 C CA . LYS A 1 97 ? -0.504 4.369 -12.000 1.00 91.94 97 LYS A CA 1
ATOM 784 C C . LYS A 1 97 ? 0.941 4.123 -11.618 1.00 91.94 97 LYS A C 1
ATOM 786 O O . LYS A 1 97 ? 1.238 3.143 -10.948 1.00 91.94 97 LYS A O 1
ATOM 791 N N . PHE A 1 98 ? 1.825 5.022 -12.012 1.00 93.06 98 PHE A N 1
ATOM 792 C CA . PHE A 1 98 ? 3.206 5.030 -11.570 1.00 93.06 98 PHE A CA 1
ATOM 793 C C . PHE A 1 98 ? 3.437 6.235 -10.668 1.00 93.06 98 PHE A C 1
ATOM 795 O O . PHE A 1 98 ? 3.196 7.371 -11.073 1.00 93.06 98 PHE A O 1
ATOM 802 N N . ARG A 1 99 ? 3.904 5.988 -9.450 1.00 91.38 99 ARG A N 1
ATOM 803 C CA . ARG A 1 99 ? 4.277 7.023 -8.491 1.00 91.38 99 ARG A CA 1
ATOM 804 C C . ARG A 1 99 ? 5.773 6.971 -8.259 1.00 91.38 99 ARG A C 1
ATOM 806 O O . ARG A 1 99 ? 6.345 5.888 -8.209 1.00 91.38 99 ARG A O 1
ATOM 813 N N . TYR A 1 100 ? 6.392 8.129 -8.098 1.00 89.88 100 TYR A N 1
ATOM 814 C CA . TYR A 1 100 ? 7.803 8.204 -7.765 1.00 89.88 100 TYR A CA 1
ATOM 815 C C . TYR A 1 100 ? 8.095 9.329 -6.790 1.00 89.88 100 TYR A C 1
ATOM 817 O O . TYR A 1 100 ? 7.363 10.321 -6.723 1.00 89.88 100 TYR A O 1
ATOM 825 N N . ASP A 1 101 ? 9.181 9.155 -6.056 1.00 86.94 101 ASP A N 1
ATOM 826 C CA . ASP A 1 101 ? 9.720 10.152 -5.145 1.00 86.94 101 ASP A CA 1
ATOM 827 C C . ASP A 1 101 ? 11.249 10.085 -5.123 1.00 86.94 101 ASP A C 1
ATOM 829 O O . ASP A 1 101 ? 11.852 9.150 -5.663 1.00 86.94 101 ASP A O 1
ATOM 833 N N . TYR A 1 102 ? 11.869 11.090 -4.516 1.00 82.12 102 TYR A N 1
ATOM 834 C CA . TYR A 1 102 ? 13.311 11.182 -4.365 1.00 82.12 102 TYR A CA 1
ATOM 835 C C . TYR A 1 102 ? 13.707 11.512 -2.931 1.00 82.12 102 TYR A C 1
ATOM 837 O O . TYR A 1 102 ? 13.084 12.360 -2.298 1.00 82.12 102 TYR A O 1
ATOM 845 N N . ASP A 1 103 ? 14.808 10.920 -2.474 1.00 76.81 103 ASP A N 1
ATOM 846 C CA . ASP A 1 103 ? 15.418 11.237 -1.181 1.00 76.81 103 ASP A CA 1
ATOM 847 C C . ASP A 1 103 ? 16.953 11.351 -1.312 1.00 76.81 103 ASP A C 1
ATOM 849 O O . ASP A 1 103 ? 17.588 10.778 -2.211 1.00 76.81 103 ASP A O 1
ATOM 853 N N . ASP A 1 104 ? 17.553 12.133 -0.415 1.00 70.50 104 ASP A N 1
ATOM 854 C CA . ASP A 1 104 ? 18.998 12.259 -0.229 1.00 70.50 104 ASP A CA 1
ATOM 855 C C . ASP A 1 104 ? 19.595 11.091 0.577 1.00 70.50 104 ASP A C 1
ATOM 857 O O . ASP A 1 104 ? 20.802 10.822 0.498 1.00 70.50 104 ASP A O 1
ATOM 861 N N . LYS A 1 105 ? 18.758 10.349 1.308 1.00 68.62 105 LYS A N 1
ATOM 862 C CA . LYS A 1 105 ? 19.138 9.185 2.110 1.00 68.62 105 LYS A CA 1
ATOM 863 C C . LYS A 1 105 ? 18.645 7.902 1.473 1.00 68.62 105 LYS A C 1
ATOM 865 O O . LYS A 1 105 ? 17.513 7.803 1.024 1.00 68.62 105 LYS A O 1
ATOM 870 N N . ASN A 1 106 ? 19.504 6.884 1.512 1.00 63.66 106 ASN A N 1
ATOM 871 C CA . ASN A 1 106 ? 19.086 5.529 1.192 1.00 63.66 106 ASN A CA 1
ATOM 872 C C . ASN A 1 106 ? 18.292 4.967 2.368 1.00 63.66 106 ASN A C 1
ATOM 874 O O . ASN A 1 106 ? 18.893 4.530 3.356 1.00 63.66 106 ASN A O 1
ATOM 878 N N . LYS A 1 107 ? 16.969 4.978 2.281 1.00 67.88 107 LYS A N 1
ATOM 879 C CA . LYS A 1 107 ? 16.147 4.177 3.175 1.00 67.88 107 LYS A CA 1
ATOM 880 C C . LYS A 1 107 ? 15.190 3.392 2.310 1.00 67.88 107 LYS A C 1
ATOM 882 O O . LYS A 1 107 ? 14.193 3.906 1.828 1.00 67.88 107 LYS A O 1
ATOM 887 N N . TYR A 1 108 ? 15.475 2.108 2.175 1.00 66.50 108 TYR A N 1
ATOM 888 C CA . TYR A 1 108 ? 14.587 1.165 1.506 1.00 66.50 108 TYR A CA 1
ATOM 889 C C . TYR A 1 108 ? 13.149 1.199 2.080 1.00 66.50 108 TYR A C 1
ATOM 891 O O . TYR A 1 108 ? 12.173 0.962 1.374 1.00 66.50 108 TYR A O 1
ATOM 899 N N . GLU A 1 109 ? 12.998 1.579 3.357 1.00 66.88 109 GLU A N 1
ATOM 900 C CA . GLU A 1 109 ? 11.708 1.845 4.013 1.00 66.88 109 GLU A CA 1
ATOM 901 C C . GLU A 1 109 ? 10.877 2.958 3.330 1.00 66.88 109 GLU A C 1
ATOM 903 O O . GLU A 1 109 ? 9.647 2.951 3.428 1.00 66.88 109 GLU A O 1
ATOM 908 N N . ASP A 1 110 ? 11.504 3.877 2.591 1.00 67.12 110 ASP A N 1
ATOM 909 C CA . ASP A 1 110 ? 10.829 4.970 1.882 1.00 67.12 110 ASP A CA 1
ATOM 910 C C . ASP A 1 110 ? 10.091 4.468 0.628 1.00 67.12 110 ASP A C 1
ATOM 912 O O . ASP A 1 110 ? 8.987 4.937 0.348 1.00 67.12 110 ASP A O 1
ATOM 916 N N . ILE A 1 111 ? 10.605 3.437 -0.067 1.00 68.44 111 ILE A N 1
ATOM 917 C CA . ILE A 1 111 ? 9.884 2.736 -1.156 1.00 68.44 111 ILE A CA 1
ATOM 918 C C . ILE A 1 111 ? 8.550 2.201 -0.638 1.00 68.44 111 ILE A C 1
ATOM 920 O O . ILE A 1 111 ? 7.485 2.313 -1.261 1.00 68.44 111 ILE A O 1
ATOM 924 N N . LEU A 1 112 ? 8.627 1.581 0.534 1.00 73.12 112 LEU A N 1
ATOM 925 C CA . LEU A 1 112 ? 7.487 0.960 1.163 1.00 73.12 112 LEU A CA 1
ATOM 926 C C . LEU A 1 112 ? 6.509 2.049 1.641 1.00 73.12 112 LEU A C 1
ATOM 928 O O . LEU A 1 112 ? 5.309 1.959 1.394 1.00 73.12 112 LEU A O 1
ATOM 932 N N . THR A 1 113 ? 7.015 3.149 2.200 1.00 73.12 113 THR A N 1
ATOM 933 C CA . THR A 1 113 ? 6.210 4.322 2.583 1.00 73.12 113 THR A CA 1
ATOM 934 C C . THR A 1 113 ? 5.496 4.965 1.391 1.00 73.12 113 THR A C 1
ATOM 936 O O . THR A 1 113 ? 4.321 5.321 1.499 1.00 73.12 113 THR A O 1
ATOM 939 N N . LEU A 1 114 ? 6.142 5.055 0.225 1.00 73.62 114 LEU A N 1
ATOM 940 C CA . LEU A 1 114 ? 5.507 5.550 -0.998 1.00 73.62 114 LEU A CA 1
ATOM 941 C C . LEU A 1 114 ? 4.327 4.663 -1.423 1.00 73.62 114 LEU A C 1
ATOM 943 O O . LEU A 1 114 ? 3.302 5.165 -1.888 1.00 73.62 114 LEU A O 1
ATOM 947 N N . SER A 1 115 ? 4.443 3.354 -1.190 1.00 68.44 115 SER A N 1
ATOM 948 C CA . SER A 1 115 ? 3.367 2.382 -1.411 1.00 68.44 115 SER A CA 1
ATOM 949 C C . SER A 1 115 ? 2.213 2.538 -0.402 1.00 68.44 115 SER A C 1
ATOM 951 O O . SER A 1 115 ? 1.067 2.242 -0.749 1.00 68.44 115 SER A O 1
ATOM 953 N N . CYS A 1 116 ? 2.472 3.051 0.814 1.00 70.31 116 CYS A N 1
ATOM 954 C CA . CYS A 1 116 ? 1.461 3.255 1.867 1.00 70.31 116 CYS A CA 1
ATOM 955 C C . CYS A 1 116 ? 0.324 4.187 1.490 1.00 70.31 116 CYS A C 1
ATOM 957 O O . CYS A 1 116 ? -0.826 3.931 1.847 1.00 70.31 116 CYS A O 1
ATOM 959 N N . LEU A 1 117 ? 0.633 5.267 0.780 1.00 68.19 117 LEU A N 1
ATOM 960 C CA . LEU A 1 117 ? -0.333 6.334 0.519 1.00 68.19 117 LEU A CA 1
ATOM 961 C C . LEU A 1 117 ? -1.533 5.867 -0.313 1.00 68.19 117 LEU A C 1
ATOM 963 O O . LEU A 1 117 ? -2.591 6.486 -0.264 1.00 68.19 117 LEU A O 1
ATOM 967 N N . GLU A 1 118 ? -1.386 4.762 -1.040 1.00 71.94 118 GLU A N 1
ATOM 968 C CA . GLU A 1 118 ? -2.421 4.247 -1.932 1.00 71.94 118 GLU A CA 1
ATOM 969 C C . GLU A 1 118 ? -3.311 3.184 -1.307 1.00 71.94 118 GLU A C 1
ATOM 971 O O . GLU A 1 118 ? -4.461 3.031 -1.724 1.00 71.94 118 GLU A O 1
ATOM 976 N N . PHE A 1 119 ? -2.827 2.468 -0.293 1.00 75.06 119 PHE A N 1
ATOM 977 C CA . PHE A 1 119 ? -3.629 1.424 0.337 1.00 75.06 119 PHE A CA 1
ATOM 978 C C . PHE A 1 119 ? -4.485 1.915 1.499 1.00 75.06 119 PHE A C 1
ATOM 980 O O . PHE A 1 119 ? -5.491 1.289 1.812 1.00 75.06 119 PHE A O 1
ATOM 987 N N . THR A 1 120 ? -4.156 3.058 2.105 1.00 71.38 120 THR A N 1
ATOM 988 C CA . THR A 1 120 ? -4.974 3.672 3.170 1.00 71.38 120 THR A CA 1
ATOM 989 C C . THR A 1 120 ? -6.383 4.029 2.712 1.00 71.38 120 THR A C 1
ATOM 991 O O . THR A 1 120 ? -7.306 4.061 3.524 1.00 71.38 120 THR A O 1
ATOM 994 N N . CYS A 1 121 ? -6.547 4.266 1.411 1.00 74.00 121 CYS A N 1
ATOM 995 C CA . CYS A 1 121 ? -7.802 4.642 0.772 1.00 74.00 121 CYS A CA 1
ATOM 996 C C . CYS A 1 121 ? -8.543 3.451 0.137 1.00 74.00 121 CYS A C 1
ATOM 998 O O . CYS A 1 121 ? -9.514 3.672 -0.587 1.00 74.00 121 CYS A O 1
ATOM 1000 N N . ARG A 1 122 ? -8.078 2.209 0.342 1.00 78.50 122 ARG A N 1
ATOM 1001 C CA . ARG A 1 122 ? -8.525 1.038 -0.424 1.00 78.50 122 ARG A CA 1
ATOM 1002 C C . ARG A 1 122 ? -8.725 -0.199 0.440 1.00 78.50 122 ARG A C 1
ATOM 1004 O O . ARG A 1 122 ? -7.964 -0.459 1.363 1.00 78.50 122 ARG A O 1
ATOM 1011 N N . ASN A 1 123 ? -9.737 -0.989 0.098 1.00 84.31 123 ASN A N 1
ATOM 1012 C CA . ASN A 1 123 ? -10.090 -2.210 0.829 1.00 84.31 123 ASN A CA 1
ATOM 1013 C C . ASN A 1 123 ? -9.712 -3.490 0.059 1.00 84.31 123 ASN A C 1
ATOM 1015 O O . ASN A 1 123 ? -9.864 -4.606 0.552 1.00 84.31 123 ASN A O 1
ATOM 1019 N N . GLU A 1 124 ? -9.249 -3.342 -1.180 1.00 87.94 124 GLU A N 1
ATOM 1020 C CA . GLU A 1 124 ? -8.786 -4.438 -2.017 1.00 87.94 124 GLU A CA 1
ATOM 1021 C C . GLU A 1 124 ? -7.500 -5.063 -1.459 1.00 87.94 124 GLU A C 1
ATOM 1023 O O . GLU A 1 124 ? -6.594 -4.322 -1.081 1.00 87.94 124 GLU A O 1
ATOM 1028 N N . PRO A 1 125 ? -7.366 -6.404 -1.459 1.00 91.94 125 PRO A N 1
ATOM 1029 C CA . PRO A 1 125 ? -6.100 -7.065 -1.158 1.00 91.94 125 PRO A CA 1
ATOM 1030 C C . PRO A 1 125 ? -4.969 -6.590 -2.071 1.00 91.94 125 PRO A C 1
ATOM 1032 O O . PRO A 1 125 ? -5.189 -6.282 -3.246 1.00 91.94 125 PRO A O 1
ATOM 1035 N N . ILE A 1 126 ? -3.750 -6.585 -1.541 1.00 92.50 126 ILE A N 1
ATOM 1036 C CA . ILE A 1 126 ? -2.564 -6.039 -2.196 1.00 92.50 126 ILE A CA 1
ATOM 1037 C C . ILE A 1 126 ? -1.453 -7.076 -2.220 1.00 92.50 126 ILE A C 1
ATOM 1039 O O . ILE A 1 126 ? -1.112 -7.672 -1.197 1.00 92.50 126 ILE A O 1
ATOM 1043 N N . VAL A 1 127 ? -0.844 -7.231 -3.390 1.00 95.12 127 VAL A N 1
ATOM 1044 C CA . VAL A 1 127 ? 0.437 -7.912 -3.562 1.00 95.12 127 VAL A CA 1
ATOM 1045 C C . VAL A 1 127 ? 1.495 -6.847 -3.827 1.00 95.12 127 VAL A C 1
ATOM 1047 O O . VAL A 1 127 ? 1.480 -6.203 -4.872 1.00 95.12 127 VAL A O 1
ATOM 1050 N N . LEU A 1 128 ? 2.393 -6.649 -2.864 1.00 94.44 128 LEU A N 1
ATOM 1051 C CA . LEU A 1 128 ? 3.522 -5.730 -2.957 1.00 94.44 128 LEU A CA 1
ATOM 1052 C C . LEU A 1 128 ? 4.782 -6.519 -3.312 1.00 94.44 128 LEU A C 1
ATOM 1054 O O . LEU A 1 128 ? 5.336 -7.227 -2.476 1.00 94.44 128 LEU A O 1
ATOM 1058 N N . VAL A 1 129 ? 5.222 -6.404 -4.557 1.00 95.38 129 VAL A N 1
ATOM 1059 C CA . VAL A 1 129 ? 6.443 -7.008 -5.080 1.00 95.38 129 VAL A CA 1
ATOM 1060 C C . VAL A 1 129 ? 7.586 -6.011 -4.946 1.00 95.38 129 VAL A C 1
ATOM 1062 O O . VAL A 1 129 ? 7.515 -4.908 -5.485 1.00 95.38 129 VAL A O 1
ATOM 1065 N N . VAL A 1 130 ? 8.645 -6.410 -4.247 1.00 93.25 130 VAL A N 1
ATOM 1066 C CA . VAL A 1 130 ? 9.828 -5.573 -4.007 1.00 93.25 130 VAL A CA 1
ATOM 1067 C C . VAL A 1 130 ? 11.095 -6.286 -4.465 1.00 93.25 130 VAL A C 1
ATOM 1069 O O . VAL A 1 130 ? 11.189 -7.516 -4.372 1.00 93.25 130 VAL A O 1
ATOM 1072 N N . GLU A 1 131 ? 12.073 -5.531 -4.969 1.00 91.06 131 GLU A N 1
ATOM 1073 C CA . GLU A 1 131 ? 13.352 -6.106 -5.393 1.00 91.06 131 GLU A CA 1
ATOM 1074 C C . GLU A 1 131 ? 14.156 -6.630 -4.192 1.00 91.06 131 GLU A C 1
ATOM 1076 O O . GLU A 1 131 ? 14.333 -5.947 -3.184 1.00 91.06 131 GLU A O 1
ATOM 1081 N N . GLN A 1 132 ? 14.686 -7.847 -4.310 1.00 90.19 132 GLN A N 1
ATOM 1082 C CA . GLN A 1 132 ? 15.538 -8.488 -3.321 1.00 90.19 132 GLN A CA 1
ATOM 1083 C C . GLN A 1 132 ? 16.840 -7.701 -3.124 1.00 90.19 132 GLN A C 1
ATOM 1085 O O . GLN A 1 132 ? 17.700 -7.660 -4.007 1.00 90.19 132 GLN A O 1
ATOM 1090 N N . ARG A 1 133 ? 17.020 -7.153 -1.920 1.00 85.69 133 ARG A N 1
ATOM 1091 C CA . ARG A 1 133 ? 18.283 -6.579 -1.438 1.00 85.69 133 ARG A CA 1
ATOM 1092 C C . ARG A 1 133 ? 18.965 -7.531 -0.453 1.00 85.69 133 ARG A C 1
ATOM 1094 O O . ARG A 1 133 ? 18.332 -8.427 0.101 1.00 85.69 133 ARG A O 1
ATOM 1101 N N . ILE A 1 134 ? 20.278 -7.376 -0.268 1.00 79.75 134 ILE A N 1
ATOM 1102 C CA . ILE A 1 134 ? 21.085 -8.261 0.598 1.00 79.75 134 ILE A CA 1
ATOM 1103 C C . ILE A 1 134 ? 20.593 -8.200 2.054 1.00 79.75 134 ILE A C 1
ATOM 1105 O O . ILE A 1 134 ? 20.586 -9.207 2.759 1.00 79.75 134 ILE A O 1
ATOM 1109 N N . ASP A 1 135 ? 20.153 -7.023 2.478 1.00 85.56 135 ASP A N 1
ATOM 1110 C CA . ASP A 1 135 ? 19.786 -6.638 3.836 1.00 85.56 135 ASP A CA 1
ATOM 1111 C C . ASP A 1 135 ? 18.272 -6.515 4.066 1.00 85.56 135 ASP A C 1
ATOM 1113 O O . ASP A 1 135 ? 17.867 -6.122 5.155 1.00 85.56 135 ASP A O 1
ATOM 1117 N N . PHE A 1 136 ? 17.437 -6.894 3.091 1.00 85.12 136 PHE A N 1
ATOM 1118 C CA . PHE A 1 136 ? 15.981 -6.861 3.230 1.00 85.12 136 PHE A CA 1
ATOM 1119 C C . PHE A 1 136 ? 15.373 -8.258 3.098 1.00 85.12 136 PHE A C 1
ATOM 1121 O O . PHE A 1 136 ? 15.455 -8.897 2.045 1.00 85.12 136 PHE A O 1
ATOM 1128 N N . GLN A 1 137 ? 14.764 -8.746 4.178 1.00 89.12 137 GLN A N 1
ATOM 1129 C CA . GLN A 1 137 ? 14.183 -10.083 4.267 1.00 89.12 137 GLN A CA 1
ATOM 1130 C C . GLN A 1 137 ? 12.698 -10.025 4.644 1.00 89.12 137 GLN A C 1
ATOM 1132 O O . GLN A 1 137 ? 12.148 -8.994 5.028 1.00 89.12 137 GLN A O 1
ATOM 1137 N N . GLN A 1 138 ? 12.017 -11.171 4.555 1.00 91.12 138 GLN A N 1
ATOM 1138 C CA . GLN A 1 138 ? 10.584 -11.259 4.855 1.00 91.12 138 GLN A CA 1
ATOM 1139 C C . GLN A 1 138 ? 10.197 -10.727 6.256 1.00 91.12 138 GLN A C 1
ATOM 1141 O O . GLN A 1 138 ? 9.172 -10.051 6.355 1.00 91.12 138 GLN A O 1
ATOM 1146 N N . PRO A 1 139 ? 10.981 -10.959 7.333 1.00 92.38 139 PRO A N 1
ATOM 1147 C CA . PRO A 1 139 ? 10.681 -10.378 8.642 1.00 92.38 139 PRO A CA 1
ATOM 1148 C C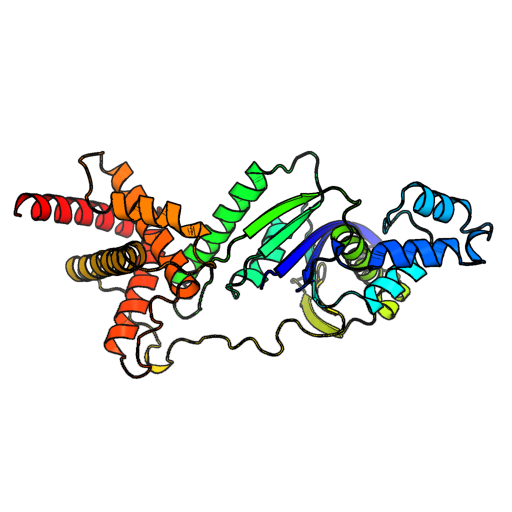 . PRO A 1 139 ? 10.680 -8.844 8.652 1.00 92.38 139 PRO A C 1
ATOM 1150 O O . PRO A 1 139 ? 9.889 -8.249 9.384 1.00 92.38 139 PRO A O 1
ATOM 1153 N N . ASP A 1 140 ? 11.524 -8.207 7.837 1.00 89.94 140 ASP A N 1
ATOM 1154 C CA . ASP A 1 140 ? 11.583 -6.748 7.713 1.00 89.94 140 ASP A CA 1
ATOM 1155 C C . ASP A 1 140 ? 10.323 -6.221 7.024 1.00 89.94 140 ASP A C 1
ATOM 1157 O O . ASP A 1 140 ? 9.703 -5.273 7.504 1.00 89.94 140 ASP A O 1
ATOM 1161 N N . ALA A 1 141 ? 9.868 -6.907 5.971 1.00 89.25 141 ALA A N 1
ATOM 1162 C CA . ALA A 1 141 ? 8.601 -6.614 5.306 1.00 89.25 141 ALA A CA 1
ATOM 1163 C C . ALA A 1 141 ? 7.387 -6.765 6.241 1.00 89.25 141 ALA A C 1
ATOM 1165 O O . ALA A 1 141 ? 6.488 -5.920 6.243 1.00 89.25 141 ALA A O 1
ATOM 1166 N N . ASP A 1 142 ? 7.346 -7.820 7.059 1.00 89.94 142 ASP A N 1
ATOM 1167 C CA . ASP A 1 142 ? 6.265 -8.023 8.029 1.00 89.94 142 ASP A CA 1
ATOM 1168 C C . ASP A 1 142 ? 6.275 -6.967 9.137 1.00 89.94 142 ASP A C 1
ATOM 1170 O O . ASP A 1 142 ? 5.211 -6.480 9.536 1.00 89.94 142 ASP A O 1
ATOM 1174 N N . LYS A 1 143 ? 7.466 -6.586 9.611 1.00 90.88 143 LYS A N 1
ATOM 1175 C CA . LYS A 1 143 ? 7.636 -5.499 10.575 1.00 90.88 143 LYS A CA 1
ATOM 1176 C C . LYS A 1 143 ? 7.155 -4.176 9.982 1.00 90.88 143 LYS A C 1
ATOM 1178 O O . LYS A 1 143 ? 6.310 -3.529 10.601 1.00 90.88 143 LYS A O 1
ATOM 1183 N N . TRP A 1 144 ? 7.621 -3.829 8.783 1.00 89.75 144 TRP A N 1
ATOM 1184 C CA . TRP A 1 144 ? 7.213 -2.617 8.080 1.00 89.75 144 TRP A CA 1
ATOM 1185 C C . TRP A 1 144 ? 5.692 -2.553 7.900 1.00 89.75 144 TRP A C 1
ATOM 1187 O O . TRP A 1 144 ? 5.083 -1.541 8.229 1.00 89.75 144 TRP A O 1
ATOM 1197 N N . LYS A 1 145 ? 5.049 -3.642 7.463 1.00 89.81 145 LYS A N 1
ATOM 1198 C CA . LYS A 1 145 ? 3.585 -3.702 7.302 1.00 89.81 145 LYS A CA 1
ATOM 1199 C C . LYS A 1 145 ? 2.857 -3.359 8.606 1.00 89.81 145 LYS A C 1
ATOM 1201 O O . LYS A 1 145 ? 1.875 -2.618 8.605 1.00 89.81 145 LYS A O 1
ATOM 1206 N N . GLU A 1 146 ? 3.323 -3.892 9.736 1.00 90.25 146 GLU A N 1
ATOM 1207 C CA . GLU A 1 146 ? 2.741 -3.571 11.043 1.00 90.25 146 GLU A CA 1
ATOM 1208 C C . GLU A 1 146 ? 3.100 -2.164 11.541 1.00 90.25 146 GLU A C 1
ATOM 1210 O O . GLU A 1 146 ? 2.323 -1.588 12.303 1.00 90.25 146 GLU A O 1
ATOM 1215 N N . ASP A 1 147 ? 4.256 -1.608 11.173 1.00 89.50 147 ASP A N 1
ATOM 1216 C CA . ASP A 1 147 ? 4.593 -0.195 11.406 1.00 89.50 147 ASP A CA 1
ATOM 1217 C C . ASP A 1 147 ? 3.656 0.726 10.602 1.00 89.50 147 ASP A C 1
ATOM 1219 O O . ASP A 1 147 ? 2.991 1.574 11.193 1.00 89.50 147 ASP A O 1
ATOM 1223 N N . ALA A 1 148 ? 3.464 0.464 9.306 1.00 87.75 148 ALA A N 1
ATOM 1224 C CA . ALA A 1 148 ? 2.562 1.220 8.440 1.00 87.75 148 ALA A CA 1
ATOM 1225 C C . ALA A 1 148 ? 1.119 1.234 8.969 1.00 87.75 148 ALA A C 1
ATOM 1227 O O . ALA A 1 148 ? 0.499 2.292 9.080 1.00 87.75 148 ALA A O 1
ATOM 1228 N N . TYR A 1 149 ? 0.583 0.078 9.379 1.00 91.06 149 TYR A N 1
ATOM 1229 C CA . TYR A 1 149 ? -0.733 0.041 10.022 1.00 91.06 149 TYR A CA 1
ATOM 1230 C C . TYR A 1 149 ? -0.781 0.851 11.321 1.00 91.06 149 TYR A C 1
ATOM 1232 O O . TYR A 1 149 ? -1.785 1.510 11.583 1.00 91.06 149 TYR A O 1
ATOM 1240 N N . ARG A 1 150 ? 0.278 0.832 12.138 1.00 89.94 150 ARG A N 1
ATOM 1241 C CA . ARG A 1 150 ? 0.328 1.623 13.377 1.00 89.94 150 ARG A CA 1
ATOM 1242 C C . ARG A 1 150 ? 0.354 3.123 13.108 1.00 89.94 150 ARG A C 1
ATOM 1244 O O . ARG A 1 150 ? -0.242 3.878 13.876 1.00 89.94 150 ARG A O 1
ATOM 1251 N N . ASP A 1 151 ? 1.003 3.562 12.040 1.00 87.25 151 ASP A N 1
ATOM 1252 C CA . ASP A 1 151 ? 1.025 4.976 11.667 1.00 87.25 151 ASP A CA 1
ATOM 1253 C C . ASP A 1 151 ? -0.356 5.453 11.213 1.00 87.25 151 ASP A C 1
ATOM 1255 O O . ASP A 1 151 ? -0.827 6.505 11.660 1.00 87.25 151 ASP A O 1
ATOM 1259 N N . ILE A 1 152 ? -1.065 4.627 10.437 1.00 89.06 152 ILE A N 1
ATOM 1260 C CA . ILE A 1 152 ? -2.463 4.880 10.065 1.00 89.06 152 ILE A CA 1
ATOM 1261 C C . ILE A 1 152 ? -3.332 4.953 11.322 1.00 89.06 152 ILE A C 1
ATOM 1263 O O . ILE A 1 152 ? -4.030 5.944 11.525 1.00 89.06 152 ILE A O 1
ATOM 1267 N N . GLU A 1 153 ? -3.248 3.958 12.206 1.00 91.44 153 GLU A N 1
ATOM 1268 C CA . GLU A 1 153 ? -4.005 3.915 13.461 1.00 91.44 153 GLU A CA 1
ATOM 1269 C C . GLU A 1 153 ? -3.823 5.180 14.310 1.00 91.44 153 GLU A C 1
ATOM 1271 O O . GLU A 1 153 ? -4.804 5.704 14.841 1.00 91.44 153 GLU A O 1
ATOM 1276 N N . LYS A 1 154 ? -2.587 5.681 14.436 1.00 85.38 154 LYS A N 1
ATOM 1277 C CA . LYS A 1 154 ? -2.263 6.896 15.202 1.00 85.38 154 LYS A CA 1
ATOM 1278 C C . LYS A 1 154 ? -2.738 8.172 14.511 1.00 85.38 154 LYS A C 1
ATOM 1280 O O . LYS A 1 154 ? -3.107 9.130 15.194 1.00 85.38 154 LYS A O 1
ATOM 1285 N N . SER A 1 155 ? -2.739 8.208 13.178 1.00 85.88 155 SER A N 1
ATOM 1286 C CA . SER A 1 155 ? -3.185 9.382 12.414 1.00 85.88 155 SER A CA 1
ATOM 1287 C C . SER A 1 155 ? -4.662 9.720 12.665 1.00 85.88 155 SER A C 1
ATOM 1289 O O . SER A 1 155 ? -5.039 10.894 12.660 1.00 85.88 155 SER A O 1
ATOM 1291 N N . LEU A 1 156 ? -5.480 8.717 13.004 1.00 87.56 156 LEU A N 1
ATOM 1292 C CA . LEU A 1 156 ? -6.926 8.853 13.194 1.00 87.56 156 LEU A CA 1
ATOM 1293 C C . LEU A 1 156 ? -7.348 9.665 14.425 1.00 87.56 156 LEU A C 1
ATOM 1295 O O . LEU A 1 156 ? -8.483 10.133 14.469 1.00 87.56 156 LEU A O 1
ATOM 1299 N N . VAL A 1 157 ? -6.465 9.904 15.404 1.00 85.69 157 VAL A N 1
ATOM 1300 C CA . VAL A 1 157 ? -6.757 10.888 16.466 1.00 85.69 157 VAL A CA 1
ATOM 1301 C C . VAL A 1 157 ? -6.873 12.289 15.874 1.00 85.69 157 VAL A C 1
ATOM 1303 O O . VAL A 1 157 ? -7.716 13.072 16.310 1.00 85.69 157 VAL A O 1
ATOM 1306 N N . LYS A 1 158 ? -6.013 12.606 14.898 1.00 84.38 158 LYS A N 1
ATOM 1307 C CA . LYS A 1 158 ? -5.945 13.922 14.252 1.00 84.38 158 LYS A CA 1
ATOM 1308 C C . LYS A 1 158 ? -6.922 14.039 13.083 1.00 84.38 158 LYS A C 1
ATOM 1310 O O . LYS A 1 158 ? -7.413 15.133 12.839 1.00 84.38 158 LYS A O 1
ATOM 1315 N N . LEU A 1 159 ? -7.204 12.927 12.402 1.00 85.62 159 LEU A N 1
ATOM 1316 C CA . LEU A 1 159 ? -8.075 12.850 11.224 1.00 85.62 159 LEU A CA 1
ATOM 1317 C C . LEU A 1 159 ? -9.233 11.848 11.434 1.00 85.62 159 LEU A C 1
ATOM 1319 O O . LEU A 1 159 ? -9.340 10.861 10.704 1.00 85.62 159 LEU A O 1
ATOM 1323 N N . PRO A 1 160 ? -10.098 12.038 12.451 1.00 81.94 160 PRO A N 1
ATOM 1324 C CA . PRO A 1 160 ? -11.157 11.077 12.777 1.00 81.94 160 PRO A CA 1
ATOM 1325 C C . PRO A 1 160 ? -12.274 11.003 11.721 1.00 81.94 160 PRO A C 1
ATOM 1327 O O . PRO A 1 160 ? -13.054 10.050 11.715 1.00 81.94 160 PRO A O 1
ATOM 1330 N N . ASP A 1 161 ? -12.357 12.006 10.850 1.00 83.06 161 ASP A N 1
ATOM 1331 C CA . ASP A 1 161 ? -13.303 12.156 9.742 1.00 83.06 161 ASP A CA 1
ATOM 1332 C C . ASP A 1 161 ? -12.865 11.439 8.458 1.00 83.06 161 ASP A C 1
ATOM 1334 O O . ASP A 1 161 ? -13.659 11.282 7.532 1.00 83.06 161 ASP A O 1
ATOM 1338 N N . SER A 1 162 ? -11.618 10.977 8.408 1.00 86.19 162 SER A N 1
ATOM 1339 C CA . SER A 1 162 ? -11.053 10.301 7.247 1.00 86.19 162 SER A CA 1
ATOM 1340 C C . SER A 1 162 ? -11.231 8.786 7.383 1.00 86.19 162 SER A C 1
ATOM 1342 O O . SER A 1 162 ? -10.772 8.210 8.378 1.00 86.19 162 SER A O 1
ATOM 1344 N N . PRO A 1 163 ? -11.896 8.101 6.434 1.00 89.06 163 PRO A N 1
ATOM 1345 C CA . PRO A 1 163 ? -11.899 6.643 6.392 1.00 89.06 163 PRO A CA 1
ATOM 1346 C C . PRO A 1 163 ? -10.471 6.104 6.305 1.00 89.06 163 PRO A C 1
ATOM 1348 O O . PRO A 1 163 ? -9.620 6.700 5.647 1.00 89.06 163 PRO A O 1
ATOM 1351 N N . ALA A 1 164 ? -10.208 4.984 6.971 1.00 90.50 164 ALA A N 1
ATOM 1352 C CA . ALA A 1 164 ? -8.910 4.326 6.935 1.00 90.50 164 ALA A CA 1
ATOM 1353 C C . ALA A 1 164 ? -9.084 2.820 6.818 1.00 90.50 164 ALA A C 1
ATOM 1355 O O . ALA A 1 164 ? -9.590 2.158 7.726 1.00 90.50 164 ALA A O 1
ATOM 1356 N N . TYR A 1 165 ? -8.627 2.293 5.692 1.00 91.06 165 TYR A N 1
ATOM 1357 C CA . TYR A 1 165 ? -8.710 0.879 5.379 1.00 91.06 165 TYR A CA 1
ATOM 1358 C C . TYR A 1 165 ? -7.405 0.165 5.721 1.00 91.06 165 TYR A C 1
ATOM 1360 O O . TYR A 1 165 ? -6.315 0.740 5.681 1.00 91.06 165 TYR A O 1
ATOM 1368 N N . PHE A 1 166 ? -7.531 -1.116 6.061 1.00 93.19 166 PHE A N 1
ATOM 1369 C CA . PHE A 1 166 ? -6.419 -1.984 6.434 1.00 93.19 166 PHE A CA 1
ATOM 1370 C C . PHE A 1 166 ? -6.463 -3.261 5.585 1.00 93.19 166 PHE A C 1
ATOM 1372 O O . PHE A 1 166 ? -6.711 -4.346 6.127 1.00 93.19 166 PHE A O 1
ATOM 1379 N N . PRO A 1 167 ? -6.267 -3.144 4.255 1.00 92.56 167 PRO A N 1
ATOM 1380 C CA . PRO A 1 167 ? -6.371 -4.271 3.333 1.00 92.56 167 PRO A CA 1
ATOM 1381 C C . PRO A 1 167 ? -5.308 -5.322 3.635 1.00 92.56 167 PRO A C 1
ATOM 1383 O O . PRO A 1 167 ? -4.277 -5.005 4.222 1.00 92.56 167 PRO A O 1
ATOM 1386 N N . GLU A 1 168 ? -5.520 -6.569 3.222 1.00 93.19 168 GLU A N 1
ATOM 1387 C CA . GLU A 1 168 ? -4.477 -7.593 3.302 1.00 93.19 168 GLU A CA 1
ATOM 1388 C C . GLU A 1 168 ? -3.287 -7.208 2.413 1.00 93.19 168 GLU A C 1
ATOM 1390 O O . GLU A 1 168 ? -3.455 -7.008 1.213 1.00 93.19 168 GLU A O 1
ATOM 1395 N N . ILE A 1 169 ? -2.085 -7.119 2.993 1.00 92.88 169 ILE A N 1
ATOM 1396 C CA . ILE A 1 169 ? -0.850 -6.832 2.253 1.00 92.88 169 ILE A CA 1
ATOM 1397 C C . ILE A 1 169 ? 0.042 -8.072 2.279 1.00 92.88 169 ILE A C 1
ATOM 1399 O O . ILE A 1 169 ? 0.606 -8.438 3.320 1.00 92.88 169 ILE A O 1
ATOM 1403 N N . LYS A 1 170 ? 0.198 -8.695 1.111 1.00 94.06 170 LYS A N 1
ATOM 1404 C CA . LYS A 1 170 ? 1.169 -9.755 0.858 1.00 94.06 170 LYS A CA 1
ATOM 1405 C C . LYS A 1 170 ? 2.416 -9.136 0.239 1.00 94.06 170 LYS A C 1
ATOM 1407 O O . LYS A 1 170 ? 2.367 -8.665 -0.891 1.00 94.06 170 LYS A O 1
ATOM 1412 N N . VAL A 1 171 ? 3.527 -9.153 0.968 1.00 93.31 171 VAL A N 1
ATOM 1413 C CA . VAL A 1 171 ? 4.813 -8.689 0.434 1.00 93.31 171 VAL A CA 1
ATOM 1414 C C . VAL A 1 171 ? 5.558 -9.870 -0.175 1.00 93.31 171 VAL A C 1
ATOM 1416 O O . VAL A 1 171 ? 5.724 -10.895 0.485 1.00 93.31 171 VAL A O 1
ATOM 1419 N N . GLU A 1 172 ? 5.997 -9.728 -1.421 1.00 95.06 172 GLU A N 1
ATOM 1420 C CA . GLU A 1 172 ? 6.812 -10.703 -2.134 1.00 95.06 172 GLU A CA 1
ATOM 1421 C C . GLU A 1 172 ? 8.170 -10.101 -2.490 1.00 95.06 172 GLU A C 1
ATOM 1423 O O . GLU A 1 172 ? 8.269 -9.178 -3.293 1.00 95.06 172 GLU A O 1
ATOM 1428 N N . ILE A 1 173 ? 9.235 -10.665 -1.925 1.00 94.19 173 ILE A N 1
ATOM 1429 C CA . ILE A 1 173 ? 10.606 -10.275 -2.255 1.00 94.19 173 ILE A CA 1
ATOM 1430 C C . ILE A 1 173 ? 11.045 -11.085 -3.477 1.00 94.19 173 ILE A C 1
ATOM 1432 O O . ILE A 1 173 ? 11.116 -12.318 -3.424 1.00 94.19 173 ILE A O 1
ATOM 1436 N N . LYS A 1 174 ? 11.302 -10.408 -4.597 1.00 95.50 174 LYS A N 1
ATOM 1437 C CA . LYS A 1 174 ? 11.643 -11.034 -5.882 1.00 95.50 174 LYS A CA 1
ATOM 1438 C C . LYS A 1 174 ? 12.948 -10.489 -6.429 1.00 95.50 174 LYS A C 1
ATOM 1440 O O . LYS A 1 174 ? 13.356 -9.379 -6.129 1.00 95.50 174 LYS A O 1
ATOM 1445 N N . LYS A 1 175 ? 13.598 -11.272 -7.280 1.00 93.44 175 LYS A N 1
ATOM 1446 C CA . LYS A 1 175 ? 14.768 -10.812 -8.023 1.00 93.44 175 LYS A CA 1
ATOM 1447 C C . LYS A 1 175 ? 14.362 -9.981 -9.246 1.00 93.44 175 LYS A C 1
ATOM 1449 O O . LYS A 1 175 ? 13.199 -9.996 -9.656 1.00 93.44 175 LYS A O 1
ATOM 1454 N N . LYS A 1 176 ? 15.344 -9.306 -9.847 1.00 90.88 176 LYS A N 1
ATOM 1455 C CA . LYS A 1 176 ? 15.175 -8.381 -10.976 1.00 90.88 176 LYS A CA 1
ATOM 1456 C C . LYS A 1 176 ? 14.610 -9.021 -12.252 1.00 90.88 176 LYS A C 1
ATOM 1458 O O . LYS A 1 176 ? 14.118 -8.313 -13.119 1.00 90.88 176 LYS A O 1
ATOM 1463 N N . GLU A 1 177 ? 14.599 -10.348 -12.363 1.00 93.94 177 GLU A N 1
ATOM 1464 C CA . GLU A 1 177 ? 13.931 -11.068 -13.455 1.00 93.94 177 GLU A CA 1
ATOM 1465 C C . GLU A 1 177 ? 12.396 -10.986 -13.377 1.00 93.94 177 GLU A C 1
ATOM 1467 O O . GLU A 1 177 ? 11.707 -11.353 -14.327 1.00 93.94 177 GLU A O 1
ATOM 1472 N N . ASN A 1 178 ? 11.828 -10.484 -12.278 1.00 96.62 178 ASN A N 1
ATOM 1473 C CA . ASN A 1 178 ? 10.398 -10.221 -12.182 1.00 96.62 178 ASN A CA 1
ATOM 1474 C C . ASN A 1 178 ? 9.950 -9.168 -13.211 1.00 96.62 178 ASN A C 1
ATOM 1476 O O . ASN A 1 178 ? 10.538 -8.093 -13.308 1.00 96.62 178 ASN A O 1
ATOM 1480 N N . ALA A 1 179 ? 8.894 -9.465 -13.971 1.00 97.12 179 ALA A N 1
ATOM 1481 C CA . ALA A 1 179 ? 8.445 -8.606 -15.063 1.00 97.12 179 ALA A CA 1
ATOM 1482 C C . ALA A 1 179 ? 8.011 -7.211 -14.584 1.00 97.12 179 ALA A C 1
ATOM 1484 O O . ALA A 1 179 ? 8.393 -6.211 -15.191 1.00 97.12 179 ALA A O 1
ATOM 1485 N N . GLY A 1 180 ? 7.261 -7.121 -13.484 1.00 97.19 180 GLY A N 1
ATOM 1486 C CA . GLY A 1 180 ? 6.814 -5.833 -12.962 1.00 97.19 180 GLY A CA 1
ATOM 1487 C C . GLY A 1 180 ? 7.946 -4.994 -12.372 1.00 97.19 180 GLY A C 1
ATOM 1488 O O . GLY A 1 180 ? 7.941 -3.776 -12.555 1.00 97.19 180 GLY A O 1
ATOM 1489 N N . LEU A 1 181 ? 8.967 -5.619 -11.772 1.00 96.38 181 LEU A N 1
ATOM 1490 C CA . LEU A 1 181 ? 10.184 -4.907 -11.357 1.00 96.38 181 LEU A CA 1
ATOM 1491 C C . LEU A 1 181 ? 10.951 -4.345 -12.563 1.00 96.38 181 LEU A C 1
ATOM 1493 O O . LEU A 1 181 ? 11.320 -3.179 -12.542 1.00 96.38 181 LEU A O 1
ATOM 1497 N N . GLN A 1 182 ? 11.103 -5.104 -13.655 1.00 96.56 182 GLN A N 1
ATOM 1498 C CA . GLN A 1 182 ? 11.751 -4.602 -14.883 1.00 96.56 182 GLN A CA 1
ATOM 1499 C C . GLN A 1 182 ? 11.024 -3.391 -15.482 1.00 96.56 182 GLN A C 1
ATOM 1501 O O . GLN A 1 182 ? 11.658 -2.437 -15.933 1.00 96.56 182 GLN A O 1
ATOM 1506 N N . VAL A 1 183 ? 9.688 -3.425 -15.500 1.00 97.44 183 VAL A N 1
ATOM 1507 C CA . VAL A 1 183 ? 8.872 -2.298 -15.972 1.00 97.44 183 VAL A CA 1
ATOM 1508 C C . VAL A 1 183 ? 9.049 -1.088 -15.055 1.00 97.44 183 VAL A C 1
ATOM 1510 O O . VAL A 1 183 ? 9.240 0.024 -15.546 1.00 97.44 183 VAL A O 1
ATOM 1513 N N . THR A 1 184 ? 9.007 -1.302 -13.740 1.00 96.38 184 THR A N 1
ATOM 1514 C CA . THR A 1 184 ? 9.159 -0.246 -12.727 1.00 96.38 184 THR A CA 1
ATOM 1515 C C . THR A 1 184 ? 10.534 0.416 -12.827 1.00 96.38 184 THR A C 1
ATOM 1517 O O . THR A 1 184 ? 10.593 1.642 -12.935 1.00 96.38 184 THR A O 1
ATOM 1520 N N . ASP A 1 185 ? 11.610 -0.377 -12.909 1.00 95.44 185 ASP A N 1
ATOM 1521 C CA . ASP A 1 185 ? 12.992 0.082 -13.119 1.00 95.44 185 ASP A CA 1
ATOM 1522 C C . ASP A 1 185 ? 13.095 0.945 -14.382 1.00 95.44 185 ASP A C 1
ATOM 1524 O O . ASP A 1 185 ? 13.581 2.075 -14.351 1.00 95.44 185 ASP A O 1
ATOM 1528 N N . PHE A 1 186 ? 12.567 0.454 -15.510 1.00 96.50 186 PHE A N 1
ATOM 1529 C CA . PHE A 1 186 ? 12.641 1.170 -16.782 1.00 96.50 186 PHE A CA 1
ATOM 1530 C C . PHE A 1 186 ? 11.895 2.509 -16.756 1.00 96.50 186 PHE A C 1
ATOM 1532 O O . PHE A 1 186 ? 12.410 3.513 -17.260 1.00 96.50 186 PHE A O 1
ATOM 1539 N N . ILE A 1 187 ? 10.696 2.549 -16.166 1.00 95.94 187 ILE A N 1
ATOM 1540 C CA . ILE A 1 187 ? 9.918 3.786 -16.033 1.00 95.94 187 ILE A CA 1
ATOM 1541 C C . ILE A 1 187 ? 10.656 4.783 -15.133 1.00 95.94 187 ILE A C 1
ATOM 1543 O O . ILE A 1 187 ? 10.831 5.943 -15.518 1.00 95.94 187 ILE A O 1
ATOM 1547 N N . LEU A 1 188 ? 11.123 4.332 -13.966 1.00 93.94 188 LEU A N 1
ATOM 1548 C CA . LEU A 1 188 ? 11.859 5.162 -13.017 1.00 93.94 188 LEU A CA 1
ATOM 1549 C C . LEU A 1 188 ? 13.136 5.725 -13.653 1.00 93.94 188 LEU A C 1
ATOM 1551 O O . LEU A 1 188 ? 13.401 6.927 -13.592 1.00 93.94 188 LEU A O 1
ATOM 1555 N N . TRP A 1 189 ? 13.891 4.875 -14.346 1.00 93.88 189 TRP A N 1
ATOM 1556 C CA . TRP A 1 189 ? 15.073 5.262 -15.103 1.00 93.88 189 TRP A CA 1
ATOM 1557 C C . TRP A 1 189 ? 14.754 6.314 -16.170 1.00 93.88 189 TRP A C 1
ATOM 1559 O O . TRP A 1 189 ? 15.454 7.327 -16.257 1.00 93.88 189 TRP A O 1
ATOM 1569 N N . ALA A 1 190 ? 13.690 6.121 -16.954 1.00 94.12 190 ALA A N 1
ATOM 1570 C CA . ALA A 1 190 ? 13.281 7.065 -17.990 1.00 94.12 190 ALA A CA 1
ATOM 1571 C C . ALA A 1 190 ? 12.928 8.440 -17.399 1.00 94.12 190 ALA A C 1
ATOM 1573 O O . ALA A 1 190 ? 13.361 9.461 -17.937 1.00 94.12 190 ALA A O 1
ATOM 1574 N N . ILE A 1 191 ? 12.214 8.477 -16.268 1.00 91.62 191 ILE A N 1
ATOM 1575 C CA . ILE A 1 191 ? 11.880 9.718 -15.552 1.00 91.62 191 ILE A CA 1
ATOM 1576 C C . ILE A 1 191 ? 13.153 10.402 -15.043 1.00 91.62 191 ILE A C 1
ATOM 1578 O O . ILE A 1 191 ? 13.346 11.594 -15.284 1.00 91.62 191 ILE A O 1
ATOM 1582 N N . ASN A 1 192 ? 14.072 9.663 -14.422 1.00 88.88 192 ASN A N 1
ATOM 1583 C CA . ASN A 1 192 ? 15.296 10.230 -13.845 1.00 88.88 192 ASN A CA 1
ATOM 1584 C C . ASN A 1 192 ? 16.197 10.889 -14.895 1.00 88.88 192 ASN A C 1
ATOM 1586 O O . ASN A 1 192 ? 16.873 11.880 -14.616 1.00 88.88 192 ASN A O 1
ATOM 1590 N N . ARG A 1 193 ? 16.182 10.396 -16.137 1.00 89.31 193 ARG A N 1
ATOM 1591 C CA . ARG A 1 193 ? 16.917 11.018 -17.248 1.00 89.31 193 ARG A CA 1
ATOM 1592 C C . ARG A 1 193 ? 16.398 12.401 -17.626 1.00 89.31 193 ARG A C 1
ATOM 1594 O O . ARG A 1 193 ? 17.192 13.222 -18.087 1.00 89.31 193 ARG A O 1
ATOM 1601 N N . THR A 1 194 ? 15.120 12.688 -17.385 1.00 88.06 194 THR A N 1
ATOM 1602 C CA . THR A 1 194 ? 14.539 14.023 -17.614 1.00 88.06 194 THR A CA 1
ATOM 1603 C C . THR A 1 194 ? 15.019 15.057 -16.594 1.00 88.06 194 THR A C 1
ATOM 1605 O O . THR A 1 194 ? 14.945 16.254 -16.852 1.00 88.06 194 THR A O 1
ATOM 1608 N N . LYS A 1 195 ? 15.540 14.603 -15.446 1.00 81.56 195 LYS A N 1
ATOM 1609 C CA . LYS A 1 195 ? 15.957 15.447 -14.316 1.00 81.56 195 LYS A CA 1
ATOM 1610 C C . LYS A 1 195 ? 17.447 15.802 -14.321 1.00 81.56 195 LYS A C 1
ATOM 1612 O O . LYS A 1 195 ? 17.907 16.532 -13.452 1.00 81.56 195 LYS A O 1
ATOM 1617 N N . LYS A 1 196 ? 18.215 15.303 -15.293 1.00 81.38 196 LYS A N 1
ATOM 1618 C CA . LYS A 1 196 ? 19.639 15.639 -15.456 1.00 81.38 196 LYS A CA 1
ATOM 1619 C C . LYS A 1 196 ? 19.820 17.075 -15.953 1.00 81.38 196 LYS A C 1
ATOM 1621 O O . LYS A 1 196 ? 18.944 17.609 -16.626 1.00 81.38 196 LYS A O 1
ATOM 1626 N N . LYS A 1 197 ? 21.008 17.666 -15.755 1.00 78.81 197 LYS A N 1
ATOM 1627 C CA . LYS A 1 197 ? 21.334 19.012 -16.280 1.00 78.81 197 LYS A CA 1
ATOM 1628 C C . LYS A 1 197 ? 21.229 19.111 -17.799 1.00 78.81 197 LYS A C 1
ATOM 1630 O O . LYS A 1 197 ? 20.898 20.169 -18.327 1.00 78.81 197 LYS A O 1
ATOM 1635 N N . LYS A 1 198 ? 21.513 18.012 -18.503 1.00 85.38 198 LYS A N 1
ATOM 1636 C CA . LYS A 1 198 ? 21.147 17.814 -19.910 1.00 85.38 198 LYS A CA 1
ATOM 1637 C C . LYS A 1 198 ? 20.047 16.748 -19.967 1.00 85.38 198 LYS A C 1
ATOM 1639 O O . LYS A 1 198 ? 20.392 15.563 -19.992 1.00 85.38 198 LYS A O 1
ATOM 1644 N N . PRO A 1 199 ? 18.761 17.143 -19.930 1.00 87.62 199 PRO A N 1
ATOM 1645 C CA . PRO A 1 199 ? 17.648 16.204 -19.951 1.00 87.62 199 PRO A CA 1
ATOM 1646 C C . PRO A 1 199 ? 17.667 15.320 -21.198 1.00 87.62 199 PRO A C 1
ATOM 1648 O O . PRO A 1 199 ? 17.856 15.811 -22.311 1.00 87.62 199 PRO A O 1
ATOM 1651 N N . ASP A 1 200 ? 17.424 14.025 -21.013 1.00 90.31 200 ASP A N 1
ATOM 1652 C CA . ASP A 1 200 ? 17.066 13.110 -22.098 1.00 90.31 200 ASP A CA 1
ATOM 1653 C C . ASP A 1 200 ? 15.618 12.659 -21.899 1.00 90.31 200 ASP A C 1
ATOM 1655 O O . ASP A 1 200 ? 15.330 11.823 -21.041 1.00 90.31 200 ASP A O 1
ATOM 1659 N N . THR A 1 201 ? 14.709 13.246 -22.681 1.00 92.94 201 THR A N 1
ATOM 1660 C CA . THR A 1 201 ? 13.264 12.992 -22.601 1.00 92.94 201 THR A CA 1
ATOM 1661 C C . THR A 1 201 ? 12.793 11.900 -23.554 1.00 92.94 201 THR A C 1
ATOM 1663 O O . THR A 1 201 ? 11.645 11.479 -23.462 1.00 92.94 201 THR A O 1
ATOM 1666 N N . LYS A 1 202 ? 13.665 11.366 -24.426 1.00 94.25 202 LYS A N 1
ATOM 1667 C CA . LYS A 1 202 ? 13.285 10.431 -25.502 1.00 94.25 202 LYS A CA 1
ATOM 1668 C C . LYS A 1 202 ? 12.451 9.254 -24.992 1.00 94.25 202 LYS A C 1
ATOM 1670 O O . LYS A 1 202 ? 11.473 8.868 -25.624 1.00 94.25 202 LYS A O 1
ATOM 1675 N N . TRP A 1 203 ? 12.856 8.658 -23.874 1.00 94.12 203 TRP A N 1
ATOM 1676 C CA . TRP A 1 203 ? 12.180 7.493 -23.297 1.00 94.12 203 TRP A CA 1
ATOM 1677 C C . TRP A 1 203 ? 10.894 7.867 -22.573 1.00 94.12 203 TRP A C 1
ATOM 1679 O O . TRP A 1 203 ? 9.875 7.206 -22.761 1.00 94.12 203 TRP A O 1
ATOM 1689 N N . TYR A 1 204 ? 10.935 8.963 -21.818 1.00 92.56 204 TYR A N 1
ATOM 1690 C CA . TYR A 1 204 ? 9.774 9.533 -21.148 1.00 92.56 204 TYR A CA 1
ATOM 1691 C C . TYR A 1 204 ? 8.648 9.850 -22.149 1.00 92.56 204 TYR A C 1
ATOM 1693 O O . TYR A 1 204 ? 7.525 9.373 -21.994 1.00 92.56 204 TYR A O 1
ATOM 1701 N N . ASP A 1 205 ? 8.968 10.545 -23.243 1.00 93.19 205 ASP A N 1
ATOM 1702 C CA . ASP A 1 205 ? 7.999 10.938 -24.271 1.00 93.19 205 ASP A CA 1
ATOM 1703 C C . ASP A 1 205 ? 7.397 9.715 -24.989 1.00 93.19 205 ASP A C 1
ATOM 1705 O O . ASP A 1 205 ? 6.212 9.685 -25.333 1.00 93.19 205 ASP A O 1
ATOM 1709 N N . ARG A 1 206 ? 8.196 8.658 -25.190 1.00 94.25 206 ARG A N 1
ATOM 1710 C CA . ARG A 1 206 ? 7.750 7.420 -25.849 1.00 94.25 206 ARG A CA 1
ATOM 1711 C C . ARG A 1 206 ? 6.811 6.567 -24.999 1.00 94.25 206 ARG A C 1
ATOM 1713 O O . ARG A 1 206 ? 5.981 5.863 -25.583 1.00 94.25 206 ARG A O 1
ATOM 1720 N N . LEU A 1 207 ? 6.923 6.637 -23.672 1.00 92.62 207 LEU A N 1
ATOM 1721 C CA . LEU A 1 207 ? 6.022 5.951 -22.739 1.00 92.62 207 LEU A CA 1
ATOM 1722 C C . LEU A 1 207 ? 4.600 6.535 -22.784 1.00 92.62 207 LEU A C 1
ATOM 1724 O O . LEU A 1 207 ? 3.650 5.830 -22.453 1.00 92.62 207 LEU A O 1
ATOM 1728 N N . LYS A 1 208 ? 4.442 7.776 -23.276 1.00 89.00 208 LYS A N 1
ATOM 1729 C CA . LYS A 1 208 ? 3.155 8.478 -23.430 1.00 89.00 208 LYS A CA 1
ATOM 1730 C C . LYS A 1 208 ? 2.346 8.541 -22.129 1.00 89.00 208 LYS A C 1
ATOM 1732 O O . LYS A 1 208 ? 1.143 8.280 -22.126 1.00 89.00 208 LYS A O 1
ATOM 1737 N N . PHE A 1 209 ? 3.010 8.884 -21.028 1.00 85.25 209 PHE A N 1
ATOM 1738 C CA . PHE A 1 209 ? 2.337 9.111 -19.754 1.00 85.25 209 PHE A CA 1
ATOM 1739 C C . PHE A 1 209 ? 1.344 10.265 -19.827 1.00 85.25 209 PHE A C 1
ATOM 1741 O O . PHE A 1 209 ? 1.589 11.274 -20.489 1.00 85.25 209 PHE A O 1
ATOM 1748 N N . VAL A 1 210 ? 0.263 10.145 -19.061 1.00 83.88 210 VAL A N 1
ATOM 1749 C CA . VAL A 1 210 ? -0.555 11.296 -18.682 1.00 83.88 210 VAL A CA 1
ATOM 1750 C C . VAL A 1 210 ? -0.106 11.717 -17.289 1.00 83.88 210 VAL A C 1
ATOM 1752 O O . VAL A 1 210 ? -0.230 10.947 -16.337 1.00 83.88 210 VAL A O 1
ATOM 1755 N N . SER A 1 211 ? 0.475 12.913 -17.178 1.00 78.69 211 SER A N 1
ATOM 1756 C CA . SER A 1 211 ? 0.824 13.482 -15.874 1.00 78.69 211 SER A CA 1
ATOM 1757 C C . SER A 1 211 ? -0.450 13.709 -15.067 1.00 78.69 211 SER A C 1
ATOM 1759 O O . SER A 1 211 ? -1.371 14.365 -15.554 1.00 78.69 211 SER A O 1
ATOM 1761 N N . SER A 1 212 ? -0.501 13.145 -13.861 1.00 77.50 212 SER A N 1
ATOM 1762 C CA . SER A 1 212 ? -1.614 13.325 -12.926 1.00 77.50 212 SER A CA 1
ATOM 1763 C C . SER A 1 212 ? -1.286 14.424 -11.920 1.00 77.50 212 SER A C 1
ATOM 1765 O O . SER A 1 212 ? -2.036 15.387 -11.764 1.00 77.50 212 SER A O 1
ATOM 1767 N N . SER A 1 213 ? -0.126 14.319 -11.269 1.00 76.94 213 SER A N 1
ATOM 1768 C CA . SER A 1 213 ? 0.330 15.298 -10.288 1.00 76.94 213 SER A CA 1
ATOM 1769 C C . SER A 1 213 ? 1.854 15.325 -10.184 1.00 76.94 213 SER A C 1
ATOM 1771 O O . SER A 1 213 ? 2.548 14.365 -10.516 1.00 76.94 213 SER A O 1
ATOM 1773 N N . SER A 1 214 ? 2.388 16.446 -9.712 1.00 75.69 214 SER A N 1
ATOM 1774 C CA . SER A 1 214 ? 3.801 16.599 -9.372 1.00 75.69 214 SER A CA 1
ATOM 1775 C C . SER A 1 214 ? 3.923 17.502 -8.159 1.00 75.69 214 SER A C 1
ATOM 1777 O O . SER A 1 214 ? 3.179 18.479 -8.051 1.00 75.69 214 SER A O 1
ATOM 1779 N N . PHE A 1 215 ? 4.878 17.221 -7.285 1.00 70.94 215 PHE A N 1
ATOM 1780 C CA . PHE A 1 215 ? 5.204 18.085 -6.160 1.00 70.94 215 PHE A CA 1
ATOM 1781 C C . PHE A 1 215 ? 6.706 18.344 -6.111 1.00 70.94 215 PHE A C 1
ATOM 1783 O O . PHE A 1 215 ? 7.506 17.627 -6.710 1.00 70.94 215 PHE A O 1
ATOM 1790 N N . GLN A 1 216 ? 7.079 19.407 -5.412 1.00 66.44 216 GLN A N 1
ATOM 1791 C CA . GLN A 1 216 ? 8.459 19.828 -5.238 1.00 66.44 216 GLN A CA 1
ATOM 1792 C C . GLN A 1 216 ? 8.682 20.104 -3.757 1.00 66.44 216 GLN A C 1
ATOM 1794 O O . GLN A 1 216 ? 7.874 20.790 -3.132 1.00 66.44 216 GLN A O 1
ATOM 1799 N N . ILE A 1 217 ? 9.752 19.547 -3.197 1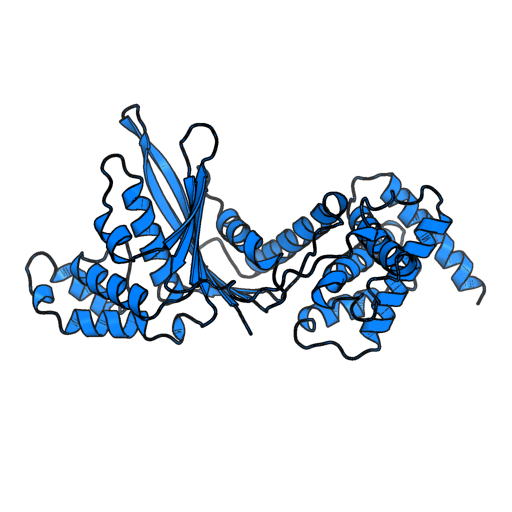.00 58.03 217 ILE A N 1
ATOM 1800 C CA . ILE A 1 217 ? 10.162 19.842 -1.822 1.00 58.03 217 ILE A CA 1
ATOM 1801 C C . ILE A 1 217 ? 10.932 21.176 -1.828 1.00 58.03 217 ILE A C 1
ATOM 1803 O O . ILE A 1 217 ? 11.621 21.496 -2.805 1.00 58.03 217 ILE A O 1
ATOM 1807 N N . GLU A 1 218 ? 10.785 21.976 -0.763 1.00 47.94 218 GLU A N 1
ATOM 1808 C CA . GLU A 1 218 ? 11.473 23.267 -0.591 1.00 47.94 218 GLU A CA 1
ATOM 1809 C C . GLU A 1 218 ? 12.981 23.153 -0.904 1.00 47.94 218 GLU A C 1
ATOM 1811 O O . GLU A 1 218 ? 13.632 22.172 -0.549 1.00 47.94 218 GLU A O 1
ATOM 1816 N N . ASN A 1 219 ? 13.534 24.175 -1.572 1.00 52.91 219 ASN A N 1
ATOM 1817 C CA . ASN A 1 219 ? 14.891 24.252 -2.154 1.00 52.91 219 ASN A CA 1
ATOM 1818 C C . ASN A 1 219 ? 15.109 23.567 -3.517 1.00 52.91 219 ASN A C 1
ATOM 1820 O O . ASN A 1 219 ? 16.249 23.463 -3.964 1.00 52.91 219 ASN A O 1
ATOM 1824 N N . ASN A 1 220 ? 14.048 23.171 -4.227 1.00 53.62 220 ASN A N 1
ATOM 1825 C CA . ASN A 1 220 ? 14.082 22.696 -5.621 1.00 53.62 220 ASN A CA 1
ATOM 1826 C C . ASN A 1 220 ? 14.905 21.423 -5.908 1.00 53.62 220 ASN A C 1
ATOM 1828 O O . ASN A 1 220 ? 15.031 21.056 -7.076 1.00 53.62 220 ASN A O 1
ATOM 1832 N N . LEU A 1 221 ? 15.442 20.734 -4.901 1.00 54.38 221 LEU A N 1
ATOM 1833 C CA . LEU A 1 221 ? 16.360 19.612 -5.135 1.00 54.38 221 LEU A CA 1
ATOM 1834 C C . LEU A 1 221 ? 15.645 18.315 -5.543 1.00 54.38 221 LEU A C 1
ATOM 1836 O O . LEU A 1 221 ? 16.199 17.536 -6.315 1.00 54.38 221 LEU A O 1
ATOM 1840 N N . PHE A 1 222 ? 14.404 18.107 -5.091 1.00 59.16 222 PHE A N 1
ATOM 1841 C CA . PHE A 1 222 ? 13.673 16.853 -5.279 1.00 59.16 222 PHE A CA 1
ATOM 1842 C C . PHE A 1 222 ? 12.210 17.093 -5.673 1.00 59.16 222 PHE A C 1
ATOM 1844 O O . PHE A 1 222 ? 11.519 17.930 -5.086 1.00 59.16 222 PHE A O 1
ATOM 1851 N N . THR A 1 223 ? 11.745 16.366 -6.696 1.00 68.69 223 THR A N 1
ATOM 1852 C CA . THR A 1 223 ? 10.354 16.410 -7.180 1.00 68.69 223 THR A CA 1
ATOM 1853 C C . THR A 1 223 ? 9.758 15.010 -7.273 1.00 68.69 223 THR A C 1
ATOM 1855 O O . THR A 1 223 ? 10.140 14.279 -8.183 1.00 68.69 223 THR A O 1
ATOM 1858 N N . GLY A 1 224 ? 8.809 14.640 -6.420 1.00 81.62 224 GLY A N 1
ATOM 1859 C CA . GLY A 1 224 ? 8.003 13.442 -6.646 1.00 81.62 224 GLY A CA 1
ATOM 1860 C C . GLY A 1 224 ? 6.828 13.715 -7.588 1.00 81.62 224 GLY A C 1
ATOM 1861 O O . GLY A 1 224 ? 6.535 14.860 -7.957 1.00 81.62 224 GLY A O 1
ATOM 1862 N N . GLY A 1 225 ? 6.144 12.660 -8.012 1.00 87.50 225 GLY A N 1
ATOM 1863 C CA . GLY A 1 225 ? 4.988 12.806 -8.887 1.00 87.50 225 GLY A CA 1
ATOM 1864 C C . GLY A 1 225 ? 4.272 11.508 -9.208 1.00 87.50 225 GLY A C 1
ATOM 1865 O O . GLY A 1 225 ? 4.647 10.422 -8.762 1.00 87.50 225 GLY A O 1
ATOM 1866 N N . GLU A 1 226 ? 3.214 11.650 -9.997 1.00 89.56 226 GLU A N 1
ATOM 1867 C CA . GLU A 1 226 ? 2.324 10.569 -10.390 1.00 89.56 226 GLU A CA 1
ATOM 1868 C C . GLU A 1 226 ? 1.992 10.646 -11.881 1.00 89.56 226 GLU A C 1
ATOM 1870 O O . GLU A 1 226 ? 1.591 11.689 -12.407 1.00 89.56 226 GLU A O 1
ATOM 1875 N N . TYR A 1 227 ? 2.102 9.500 -12.545 1.00 90.44 227 TYR A N 1
ATOM 1876 C CA . TYR A 1 227 ? 1.779 9.301 -13.950 1.00 90.44 227 TYR A CA 1
ATOM 1877 C C . TYR A 1 227 ? 0.735 8.202 -14.110 1.00 90.44 227 TYR A C 1
ATOM 1879 O O . TYR A 1 227 ? 0.748 7.203 -13.392 1.00 90.44 227 TYR A O 1
ATOM 1887 N N . ILE A 1 228 ? -0.140 8.358 -15.098 1.00 91.00 228 ILE A N 1
ATOM 1888 C CA . ILE A 1 228 ? -1.125 7.349 -15.489 1.00 91.00 228 ILE A CA 1
ATOM 1889 C C . ILE A 1 228 ? -0.667 6.688 -16.793 1.00 91.00 228 ILE A C 1
ATOM 1891 O O . ILE A 1 228 ? -0.308 7.367 -17.763 1.00 91.00 228 ILE A O 1
ATOM 1895 N N . LEU A 1 229 ? -0.698 5.354 -16.818 1.00 90.25 229 LEU A N 1
ATOM 1896 C CA . LEU A 1 229 ? -0.486 4.523 -18.000 1.00 90.25 229 LEU A CA 1
ATOM 1897 C C . LEU A 1 229 ? -1.840 4.091 -18.569 1.00 90.25 229 LEU A C 1
ATOM 1899 O O . LEU A 1 229 ? -2.545 3.290 -17.955 1.00 90.25 229 LEU A O 1
ATOM 1903 N N . LYS A 1 230 ? -2.158 4.593 -19.772 1.00 85.12 230 LYS A N 1
ATOM 1904 C CA . LYS A 1 230 ? -3.398 4.386 -20.551 1.00 85.12 230 LYS A CA 1
ATOM 1905 C C . LYS A 1 230 ? -4.699 4.830 -19.882 1.00 85.12 230 LYS A C 1
ATOM 1907 O O . LYS A 1 230 ? -5.395 5.664 -20.446 1.00 85.12 230 LYS A O 1
ATOM 1912 N N . GLN A 1 231 ? -5.053 4.225 -18.757 1.00 79.56 231 GLN A N 1
ATOM 1913 C CA . GLN A 1 231 ? -6.322 4.430 -18.076 1.00 79.56 231 GLN A CA 1
ATOM 1914 C C . GLN A 1 231 ? -6.088 4.480 -16.579 1.00 79.56 231 GLN A C 1
ATOM 1916 O O . GLN A 1 231 ? -5.263 3.742 -16.034 1.00 79.56 231 GLN A O 1
ATOM 1921 N N . ASP A 1 232 ? -6.835 5.361 -15.933 1.00 73.44 232 ASP A N 1
ATOM 1922 C CA . ASP A 1 232 ? -6.710 5.550 -14.511 1.00 73.44 232 ASP A CA 1
ATOM 1923 C C . ASP A 1 232 ? -7.348 4.400 -13.721 1.00 73.44 232 ASP A C 1
ATOM 1925 O O . ASP A 1 232 ? -8.381 3.834 -14.091 1.00 73.44 232 ASP A O 1
ATOM 1929 N N . LEU A 1 233 ? -6.751 4.062 -12.581 1.00 74.62 233 LEU A N 1
ATOM 1930 C CA . LEU A 1 233 ? -7.273 3.030 -11.688 1.00 74.62 233 LEU A CA 1
ATOM 1931 C C . LEU A 1 233 ? -8.543 3.484 -10.953 1.00 74.62 233 LEU A C 1
ATOM 1933 O O . LEU A 1 233 ? -9.193 2.639 -10.326 1.00 74.62 233 LEU A O 1
ATOM 1937 N N . TYR A 1 234 ? -8.871 4.783 -10.985 1.00 67.25 234 TYR A N 1
ATOM 1938 C CA . TYR A 1 234 ? -9.859 5.415 -10.102 1.00 67.25 234 TYR A CA 1
ATOM 1939 C C . TYR A 1 234 ? -11.191 5.787 -10.763 1.00 67.25 234 TYR A C 1
ATOM 1941 O O . TYR A 1 234 ? -12.032 6.356 -10.074 1.00 67.25 234 TYR A O 1
ATOM 1949 N N . GLU A 1 235 ? -11.449 5.433 -12.030 1.00 56.00 235 GLU A N 1
ATOM 1950 C CA . GLU A 1 235 ? -12.658 5.887 -12.756 1.00 56.00 235 GLU A CA 1
ATOM 1951 C C . GLU A 1 235 ? -14.009 5.548 -12.079 1.00 56.00 235 GLU A C 1
ATOM 1953 O O . GLU A 1 235 ? -15.028 6.089 -12.485 1.00 56.00 235 GLU A O 1
ATOM 1958 N N . ASN A 1 236 ? -14.044 4.714 -11.026 1.00 52.00 236 ASN A N 1
ATOM 1959 C CA . ASN A 1 236 ? -15.265 4.376 -10.280 1.00 52.00 236 ASN A CA 1
ATOM 1960 C C . ASN A 1 236 ? -15.079 4.225 -8.752 1.00 52.00 236 ASN A C 1
ATOM 1962 O O . ASN A 1 236 ? -15.869 3.526 -8.113 1.00 52.00 236 ASN A O 1
ATOM 1966 N N . ILE A 1 237 ? -14.051 4.823 -8.131 1.00 58.28 237 ILE A N 1
ATOM 1967 C CA . ILE A 1 237 ? -13.928 4.735 -6.662 1.00 58.28 237 ILE A CA 1
ATOM 1968 C C . ILE A 1 237 ? -14.902 5.723 -6.019 1.00 58.28 237 ILE A C 1
ATOM 1970 O O . ILE A 1 237 ? -14.647 6.923 -5.942 1.00 58.28 237 ILE A O 1
ATOM 1974 N N . SER A 1 238 ? -16.033 5.205 -5.539 1.00 54.97 238 SER A N 1
ATOM 1975 C CA . SER A 1 238 ? -16.880 5.936 -4.603 1.00 54.97 238 SER A CA 1
ATOM 1976 C C . SER A 1 238 ? -16.121 6.050 -3.284 1.00 54.97 238 SER A C 1
ATOM 1978 O O . SER A 1 238 ? -16.020 5.087 -2.523 1.00 54.97 238 SER A O 1
ATOM 1980 N N . TYR A 1 239 ? -15.526 7.216 -3.033 1.00 65.81 239 TYR A N 1
ATOM 1981 C CA . TYR A 1 239 ? -14.989 7.526 -1.716 1.00 65.81 239 TYR A CA 1
ATOM 1982 C C . TYR A 1 239 ? -16.161 7.577 -0.746 1.00 65.81 239 TYR A C 1
ATOM 1984 O O . TYR A 1 239 ? -16.935 8.537 -0.756 1.00 65.81 239 TYR A O 1
ATOM 1992 N N . PHE A 1 240 ? -16.297 6.543 0.082 1.00 76.44 240 PHE A N 1
ATOM 1993 C CA . PHE A 1 240 ? -17.231 6.593 1.191 1.00 76.44 240 PHE A CA 1
ATOM 1994 C C . PHE A 1 240 ? -16.884 7.803 2.064 1.00 76.44 240 PHE A C 1
ATOM 1996 O O . PHE A 1 240 ? -15.725 8.012 2.421 1.00 76.44 240 PHE A O 1
ATOM 2003 N N . ARG A 1 241 ? -17.884 8.623 2.379 1.00 81.69 241 ARG A N 1
ATOM 2004 C CA . ARG A 1 241 ? -17.743 9.756 3.290 1.00 81.69 241 ARG A CA 1
ATOM 2005 C C . ARG A 1 241 ? -18.742 9.573 4.411 1.00 81.69 241 ARG A C 1
ATOM 2007 O O . ARG A 1 241 ? -19.909 9.292 4.155 1.00 81.69 241 ARG A O 1
ATOM 2014 N N . TYR A 1 242 ? -18.288 9.772 5.642 1.00 89.69 242 TYR A N 1
ATOM 2015 C CA . TYR A 1 242 ? -19.195 9.843 6.779 1.00 89.69 242 TYR A CA 1
ATOM 2016 C C . TYR A 1 242 ? -20.211 10.987 6.584 1.00 89.69 242 TYR A C 1
ATOM 2018 O O . TYR A 1 242 ? -19.879 11.994 5.938 1.00 89.69 242 TYR A O 1
ATOM 2026 N N . PRO A 1 243 ? -21.426 10.884 7.158 1.00 89.81 243 PRO A N 1
ATOM 2027 C CA . PRO A 1 243 ? -22.420 11.947 7.067 1.00 89.81 243 PRO A CA 1
ATOM 2028 C C . PRO A 1 243 ? -21.871 13.283 7.577 1.00 89.81 243 PRO A C 1
ATOM 2030 O O . PRO A 1 243 ? -21.364 13.380 8.696 1.00 89.81 243 PRO A O 1
ATOM 2033 N N . GLN A 1 244 ? -22.004 14.338 6.768 1.00 86.81 244 GLN A N 1
ATOM 2034 C CA . GLN A 1 244 ? -21.487 15.675 7.099 1.00 86.81 244 GLN A CA 1
ATOM 2035 C C . GLN A 1 244 ? -22.120 16.254 8.373 1.00 86.81 244 GLN A C 1
ATOM 2037 O O . GLN A 1 244 ? -21.477 17.012 9.093 1.00 86.81 244 GLN A O 1
ATOM 2042 N N . SER A 1 245 ? -23.349 15.841 8.695 1.00 86.12 245 SER A N 1
ATOM 2043 C CA . SER A 1 245 ? -24.075 16.218 9.915 1.00 86.12 245 SER A CA 1
ATOM 2044 C C . SER A 1 245 ? -23.368 15.811 11.214 1.00 86.12 245 SER A C 1
ATOM 2046 O O . SER A 1 245 ? -23.691 16.340 12.276 1.00 86.12 245 SER A O 1
ATOM 2048 N N . CYS A 1 246 ? -22.404 14.890 11.151 1.00 84.50 246 CYS A N 1
ATOM 2049 C CA . CYS A 1 246 ? -21.649 14.422 12.311 1.00 84.50 246 CYS A CA 1
ATOM 2050 C C . CYS A 1 246 ? -20.413 15.278 12.625 1.00 84.50 246 CYS A C 1
ATOM 2052 O O . CYS A 1 246 ? -19.743 15.013 13.628 1.00 84.50 246 CYS A O 1
ATOM 2054 N N . PHE A 1 247 ? -20.104 16.280 11.789 1.00 84.25 247 PHE A N 1
ATOM 2055 C CA . PHE A 1 247 ? -18.896 17.095 11.902 1.00 84.25 247 PHE A CA 1
ATOM 2056 C C . PHE A 1 247 ? -19.201 18.574 12.212 1.00 84.25 247 PHE A C 1
ATOM 2058 O O . PHE A 1 247 ? -20.189 19.112 11.711 1.00 84.25 247 PHE A O 1
ATOM 2065 N N . PRO A 1 248 ? -18.357 19.254 13.020 1.00 84.00 248 PRO A N 1
ATOM 2066 C CA . PRO A 1 248 ? -17.145 18.736 13.661 1.00 84.00 248 PRO A CA 1
ATOM 2067 C C . PRO A 1 248 ? -17.463 17.703 14.749 1.00 84.00 248 PRO A C 1
ATOM 2069 O O . PRO A 1 248 ? -18.419 17.847 15.513 1.00 84.00 248 PRO A O 1
ATOM 2072 N N . LEU A 1 249 ? -16.657 16.640 14.810 1.00 85.12 249 LEU A N 1
ATOM 2073 C CA . LEU A 1 249 ? -16.859 15.583 15.794 1.00 85.12 249 LEU A CA 1
ATOM 2074 C C . LEU A 1 249 ? -16.600 16.140 17.198 1.00 85.12 249 LEU A C 1
ATOM 2076 O O . LEU A 1 249 ? -15.566 16.769 17.434 1.00 85.12 249 LEU A O 1
ATOM 2080 N N . LYS A 1 250 ? -17.516 15.866 18.133 1.00 86.50 250 LYS A N 1
ATOM 2081 C CA . LYS A 1 250 ? -17.384 16.278 19.537 1.00 86.50 250 LYS A CA 1
ATOM 2082 C C . LYS A 1 250 ? -16.049 15.821 20.139 1.00 86.50 250 LYS A C 1
ATOM 2084 O O . LYS A 1 250 ? -15.427 14.836 19.712 1.00 86.50 250 LYS A O 1
ATOM 2089 N N . ASP A 1 251 ? -15.607 16.537 21.164 1.00 90.31 251 ASP A N 1
ATOM 2090 C CA . ASP A 1 251 ? -14.496 16.071 21.980 1.00 90.31 251 ASP A CA 1
ATOM 2091 C C . ASP A 1 251 ? -14.860 14.804 22.745 1.00 90.31 251 ASP A C 1
ATOM 2093 O O . ASP A 1 251 ? -16.031 14.500 22.987 1.00 90.31 251 ASP A O 1
ATOM 2097 N N . LEU A 1 252 ? -13.823 14.036 23.080 1.00 91.50 252 LEU A N 1
ATOM 2098 C CA . LEU A 1 252 ? -13.996 12.861 23.919 1.00 91.50 252 LEU A CA 1
ATOM 2099 C C . LEU A 1 252 ? -14.529 13.298 25.290 1.00 91.50 252 LEU A C 1
ATOM 2101 O O . LEU A 1 252 ? -14.115 14.346 25.791 1.00 91.50 252 LEU A O 1
ATOM 2105 N N . PRO A 1 253 ? -15.426 12.512 25.905 1.00 91.94 253 PRO A N 1
ATOM 2106 C CA . PRO A 1 253 ? -15.948 12.851 27.215 1.00 91.94 253 PRO A CA 1
ATOM 2107 C C . PRO A 1 253 ? -14.819 12.868 28.251 1.00 91.94 253 PRO A C 1
ATOM 2109 O O . PRO A 1 253 ? -13.898 12.054 28.213 1.00 91.94 253 PRO A O 1
ATOM 2112 N N . ASN A 1 254 ? -14.908 13.797 29.201 1.00 89.69 254 ASN A N 1
ATOM 2113 C CA . ASN A 1 254 ? -13.940 13.912 30.296 1.00 89.69 254 ASN A CA 1
ATOM 2114 C C . ASN A 1 254 ? -14.300 13.016 31.496 1.00 89.69 254 ASN A C 1
ATOM 2116 O O . ASN A 1 254 ? -13.502 12.873 32.421 1.00 89.69 254 ASN A O 1
ATOM 2120 N N . ASN A 1 255 ? -15.505 12.435 31.512 1.00 94.62 255 ASN A N 1
ATOM 2121 C CA . ASN A 1 255 ? -15.963 11.550 32.576 1.00 94.62 255 ASN A CA 1
ATOM 2122 C C . ASN A 1 255 ? -15.511 10.103 32.326 1.00 94.62 255 ASN A C 1
ATOM 2124 O O . ASN A 1 255 ? -15.636 9.578 31.222 1.00 94.62 255 ASN A O 1
ATOM 2128 N N . PHE A 1 256 ? -15.024 9.441 33.379 1.00 95.19 256 PHE A N 1
ATOM 2129 C CA . PHE A 1 256 ? -14.543 8.062 33.302 1.00 95.19 256 PHE A CA 1
ATOM 2130 C C . PHE A 1 256 ? -15.618 7.062 32.843 1.00 95.19 256 PHE A C 1
ATOM 2132 O O . PHE A 1 256 ? -15.316 6.202 32.022 1.00 95.19 256 PHE A O 1
ATOM 2139 N N . LEU A 1 257 ? -16.859 7.169 33.332 1.00 96.62 257 LEU A N 1
ATOM 2140 C CA . LEU A 1 257 ? -17.937 6.236 32.986 1.00 96.62 257 LEU A CA 1
ATOM 2141 C C . LEU A 1 257 ? -18.324 6.343 31.509 1.00 96.62 257 LEU A C 1
ATOM 2143 O O . LEU A 1 257 ? -18.459 5.318 30.853 1.00 96.62 257 LEU A O 1
ATOM 2147 N N . ASP A 1 258 ? -18.385 7.555 30.956 1.00 95.81 258 ASP A N 1
ATOM 2148 C CA . ASP A 1 258 ? -18.656 7.743 29.525 1.00 95.81 258 ASP A CA 1
ATOM 2149 C C . ASP A 1 258 ? -17.548 7.122 28.647 1.00 95.81 258 ASP A C 1
ATOM 2151 O O . ASP A 1 258 ? -17.816 6.541 27.594 1.00 95.81 258 ASP A O 1
ATOM 2155 N N . LEU A 1 259 ? -16.281 7.201 29.080 1.00 96.56 259 LEU A N 1
ATOM 2156 C CA . LEU A 1 259 ? -15.160 6.542 28.396 1.00 96.56 259 LEU A CA 1
ATOM 2157 C C . LEU A 1 259 ? -15.225 5.012 28.526 1.00 96.56 259 LEU A C 1
ATOM 2159 O O . LEU A 1 259 ? -14.905 4.298 27.572 1.00 96.56 259 LEU A O 1
ATOM 2163 N N . VAL A 1 260 ? -15.660 4.497 29.681 1.00 96.94 260 VAL A N 1
ATOM 2164 C CA . VAL A 1 260 ? -15.944 3.066 29.868 1.00 96.94 260 VAL A CA 1
ATOM 2165 C C . VAL A 1 260 ? -17.056 2.621 28.919 1.00 96.94 260 VAL A C 1
ATOM 2167 O O . VAL A 1 260 ? -16.899 1.594 28.265 1.00 96.94 260 VAL A O 1
ATOM 2170 N N . ASP A 1 261 ? -18.125 3.400 28.762 1.00 97.12 261 ASP A N 1
ATOM 2171 C CA . ASP A 1 261 ? -19.226 3.087 27.846 1.00 97.12 261 ASP A CA 1
ATOM 2172 C C . ASP A 1 261 ? -18.769 3.036 26.382 1.00 97.12 261 ASP A C 1
ATOM 2174 O O . ASP A 1 261 ? -19.170 2.135 25.637 1.00 97.12 261 ASP A O 1
ATOM 2178 N N . LEU A 1 262 ? -17.884 3.949 25.962 1.00 97.12 262 LEU A N 1
ATOM 2179 C CA . LEU A 1 262 ? -17.252 3.889 24.639 1.00 97.12 262 LEU A CA 1
ATOM 2180 C C . LEU A 1 262 ? -16.384 2.635 24.481 1.00 97.12 262 LEU A C 1
ATOM 2182 O O . LEU A 1 262 ? -16.415 1.996 23.429 1.00 97.12 262 LEU A O 1
ATOM 2186 N N . TYR A 1 263 ? -15.635 2.251 25.516 1.00 97.81 263 TYR A N 1
ATOM 2187 C CA . TYR A 1 263 ? -14.817 1.040 25.488 1.00 97.81 263 TYR A CA 1
ATOM 2188 C C . TYR A 1 263 ? -15.660 -0.242 25.421 1.00 97.81 263 TYR A C 1
ATOM 2190 O O . TYR A 1 263 ? -15.394 -1.127 24.610 1.00 97.81 263 TYR A O 1
ATOM 2198 N N . LEU A 1 264 ? -16.711 -0.346 26.233 1.00 97.12 264 LEU A N 1
ATOM 2199 C CA . LEU A 1 264 ? -17.626 -1.487 26.197 1.00 97.12 264 LEU A CA 1
ATOM 2200 C C . LEU A 1 264 ? -18.357 -1.563 24.854 1.00 97.12 264 LEU A C 1
ATOM 2202 O O . LEU A 1 264 ? -18.575 -2.655 24.331 1.00 97.12 264 LEU A O 1
ATOM 2206 N N . PHE A 1 265 ? -18.681 -0.417 24.252 1.00 97.88 265 PHE A N 1
ATOM 2207 C CA . PHE A 1 265 ? -19.222 -0.374 22.899 1.00 97.88 265 PHE A CA 1
ATOM 2208 C C . PHE A 1 265 ? -18.243 -0.955 21.867 1.00 97.88 265 PHE A C 1
ATOM 2210 O O . PHE A 1 265 ? -18.668 -1.747 21.028 1.00 97.88 265 PHE A O 1
ATOM 2217 N N . ILE A 1 266 ? -16.944 -0.634 21.952 1.00 98.25 266 ILE A N 1
ATOM 2218 C CA . ILE A 1 266 ? -15.898 -1.233 21.103 1.00 98.25 266 ILE A CA 1
ATOM 2219 C C . ILE A 1 266 ? -15.927 -2.764 21.207 1.00 98.25 266 ILE A C 1
ATOM 2221 O O . ILE A 1 266 ? -16.015 -3.455 20.190 1.00 98.25 266 ILE A O 1
ATOM 2225 N N . GLU A 1 267 ? -15.906 -3.301 22.427 1.00 98.00 267 GLU A N 1
ATOM 2226 C CA . GLU A 1 267 ? -15.921 -4.751 22.652 1.00 98.00 267 GLU A CA 1
ATOM 2227 C C . GLU A 1 267 ? -17.196 -5.411 22.125 1.00 98.00 267 GLU A C 1
ATOM 2229 O O . GLU A 1 267 ? -17.129 -6.469 21.498 1.00 98.00 267 GLU A O 1
ATOM 2234 N N . GLN A 1 268 ? -18.352 -4.768 22.306 1.00 97.31 268 GLN A N 1
ATOM 2235 C CA . GLN A 1 268 ? -19.622 -5.248 21.765 1.00 97.31 268 GLN A CA 1
ATOM 2236 C C . GLN A 1 268 ? -19.599 -5.337 20.235 1.00 97.31 268 GLN A C 1
ATOM 2238 O O . GLN A 1 268 ? -20.081 -6.328 19.686 1.00 97.31 268 GLN A O 1
ATOM 2243 N N . GLN A 1 269 ? -19.047 -4.341 19.533 1.00 97.69 269 GLN A N 1
ATOM 2244 C CA . GLN A 1 269 ? -18.949 -4.395 18.069 1.00 97.69 269 GLN A CA 1
ATOM 2245 C C . GLN A 1 269 ? -18.004 -5.507 17.607 1.00 97.69 269 GLN A C 1
ATOM 2247 O O . GLN A 1 269 ? -18.342 -6.268 16.702 1.00 97.69 269 GLN A O 1
ATOM 2252 N N . LEU A 1 270 ? -16.852 -5.658 18.263 1.00 98.00 270 LEU A N 1
ATOM 2253 C CA . LEU A 1 270 ? -15.913 -6.741 17.968 1.00 98.00 270 LEU A CA 1
ATOM 2254 C C . LEU A 1 270 ? -16.536 -8.124 18.209 1.00 98.00 270 LEU A C 1
ATOM 2256 O O . LEU A 1 270 ? -16.368 -9.021 17.385 1.00 98.00 270 LEU A O 1
ATOM 2260 N N . LEU A 1 271 ? -17.297 -8.296 19.295 1.00 97.25 271 LEU A N 1
ATOM 2261 C CA . LEU A 1 271 ? -18.008 -9.544 19.575 1.00 97.25 271 LEU A CA 1
ATOM 2262 C C . LEU A 1 271 ? -19.047 -9.857 18.493 1.00 97.25 271 LEU A C 1
ATOM 2264 O O . LEU A 1 271 ? -19.129 -10.996 18.039 1.00 97.25 271 LEU A O 1
ATOM 2268 N N . LYS A 1 272 ? -19.812 -8.850 18.049 1.00 96.31 272 LYS A N 1
ATOM 2269 C CA . LYS A 1 272 ? -20.794 -9.005 16.964 1.00 96.31 272 LYS A CA 1
ATOM 2270 C C . LYS A 1 272 ? -20.142 -9.484 15.670 1.00 96.31 272 LYS A C 1
ATOM 2272 O O . LYS A 1 272 ? -20.680 -10.391 15.045 1.00 96.31 272 LYS A O 1
ATOM 2277 N N . ILE A 1 273 ? -18.989 -8.921 15.295 1.00 96.19 273 ILE A N 1
ATOM 2278 C CA . ILE A 1 273 ? -18.240 -9.392 14.119 1.00 96.19 273 ILE A CA 1
ATOM 2279 C C . ILE A 1 273 ? -17.765 -10.830 14.336 1.00 96.19 273 ILE A C 1
ATOM 2281 O O . ILE A 1 273 ? -17.931 -11.666 13.456 1.00 96.19 273 ILE A O 1
ATOM 2285 N N . HIS A 1 274 ? -17.190 -11.128 15.505 1.00 96.38 274 HIS A N 1
ATOM 2286 C CA . HIS A 1 274 ? -16.631 -12.447 15.802 1.00 96.38 274 HIS A CA 1
ATOM 2287 C C . HIS A 1 274 ? -17.676 -13.570 15.737 1.00 96.38 274 HIS A C 1
ATOM 2289 O O . HIS A 1 274 ? -17.363 -14.663 15.274 1.00 96.38 274 HIS A O 1
ATOM 2295 N N . CYS A 1 275 ? -18.906 -13.296 16.177 1.00 95.25 275 CYS A N 1
ATOM 2296 C CA . CYS A 1 275 ? -20.025 -14.236 16.108 1.00 95.25 275 CYS A CA 1
ATOM 2297 C C . CYS A 1 275 ? -20.728 -14.261 14.736 1.00 95.25 275 CYS A C 1
ATOM 2299 O O . CYS A 1 275 ? -21.590 -15.110 14.516 1.00 95.25 275 CYS A O 1
ATOM 2301 N N . GLY A 1 276 ? -20.420 -13.314 13.848 1.00 94.00 276 GLY A N 1
ATOM 2302 C CA . GLY A 1 276 ? -21.039 -13.171 12.533 1.00 94.00 276 GLY A CA 1
ATOM 2303 C C . GLY A 1 276 ? -20.254 -13.844 11.405 1.00 94.00 276 GLY A C 1
ATOM 2304 O O . GLY A 1 276 ? -19.229 -14.492 11.612 1.00 94.00 276 GLY A O 1
ATOM 2305 N N . VAL A 1 277 ? -20.739 -13.661 10.174 1.00 93.50 277 VAL A N 1
ATOM 2306 C CA . VAL A 1 277 ? -20.016 -14.067 8.960 1.00 93.50 277 VAL A CA 1
ATOM 2307 C C . VAL A 1 277 ? -18.991 -12.988 8.617 1.00 93.50 277 VAL A C 1
ATOM 2309 O O . VAL A 1 277 ? -19.358 -11.835 8.397 1.00 93.50 277 VAL A O 1
ATOM 2312 N N . ILE A 1 278 ? -17.712 -13.363 8.563 1.00 93.62 278 ILE A N 1
ATOM 2313 C CA . ILE A 1 278 ? -16.616 -12.457 8.204 1.00 93.62 278 ILE A CA 1
ATOM 2314 C C . ILE A 1 278 ? -16.411 -12.506 6.678 1.00 93.62 278 ILE A C 1
ATOM 2316 O O . ILE A 1 278 ? -16.144 -13.585 6.147 1.00 93.62 278 ILE A O 1
ATOM 2320 N N . PRO A 1 279 ? -16.525 -11.372 5.960 1.00 92.50 279 PRO A N 1
ATOM 2321 C CA . PRO A 1 279 ? -16.233 -11.290 4.534 1.00 92.50 279 PRO A CA 1
ATOM 2322 C C . PRO A 1 279 ? -14.787 -11.664 4.199 1.00 92.50 279 PRO A C 1
ATOM 2324 O O . PRO A 1 279 ? -13.871 -11.402 4.980 1.00 92.50 279 PRO A O 1
ATOM 2327 N N . ASN A 1 280 ? -14.572 -12.183 2.986 1.00 91.44 280 ASN A N 1
ATOM 2328 C CA . ASN A 1 280 ? -13.256 -12.638 2.528 1.00 91.44 280 ASN A CA 1
ATOM 2329 C C . ASN A 1 280 ? -12.160 -11.569 2.645 1.00 91.44 280 ASN A C 1
ATOM 2331 O O . ASN A 1 280 ? -11.047 -11.891 3.043 1.00 91.44 280 ASN A O 1
ATOM 2335 N N . HIS A 1 281 ? -12.470 -10.301 2.354 1.00 90.12 281 HIS A N 1
ATOM 2336 C CA . HIS A 1 281 ? -11.493 -9.203 2.393 1.00 90.12 281 HIS A CA 1
ATOM 2337 C C . HIS A 1 281 ? -11.059 -8.792 3.812 1.00 90.12 281 HIS A C 1
ATOM 2339 O O . HIS A 1 281 ? -10.181 -7.950 3.954 1.00 90.12 281 HIS A O 1
ATOM 2345 N N . VAL A 1 282 ? -11.663 -9.371 4.857 1.00 94.06 282 VAL A N 1
ATOM 2346 C CA . VAL A 1 282 ? -11.353 -9.106 6.275 1.00 94.06 282 VAL A CA 1
ATOM 2347 C C . VAL A 1 282 ? -10.741 -10.334 6.966 1.00 94.06 282 VAL A C 1
ATOM 2349 O O . VAL A 1 282 ? -10.310 -10.254 8.118 1.00 94.06 282 VAL A O 1
ATOM 2352 N N . LEU A 1 283 ? -10.684 -11.491 6.296 1.00 95.31 283 LEU A N 1
ATOM 2353 C CA . LEU A 1 283 ? -10.248 -12.751 6.912 1.00 95.31 283 LEU A CA 1
ATOM 2354 C C . LEU A 1 283 ? -8.827 -12.684 7.486 1.00 95.31 283 LEU A C 1
ATOM 2356 O O . LEU A 1 283 ? -8.568 -13.285 8.529 1.00 95.31 283 LEU A O 1
ATOM 2360 N N . HIS A 1 284 ? -7.931 -11.886 6.899 1.00 94.75 284 HIS A N 1
ATOM 2361 C CA . HIS A 1 284 ? -6.571 -11.664 7.413 1.00 94.75 284 HIS A CA 1
ATOM 2362 C C . HIS A 1 284 ? -6.535 -11.052 8.826 1.00 94.75 284 HIS A C 1
ATOM 2364 O O . HIS A 1 284 ? -5.517 -11.130 9.517 1.00 94.75 284 HIS A O 1
ATOM 2370 N N . LEU A 1 285 ? -7.641 -10.462 9.292 1.00 96.06 285 LEU A N 1
ATOM 2371 C CA . LEU A 1 285 ? -7.795 -9.908 10.640 1.00 96.06 285 LEU A CA 1
ATOM 2372 C C . LEU A 1 285 ? -8.473 -10.877 11.628 1.00 96.06 285 LEU A C 1
ATOM 2374 O O . LEU A 1 285 ? -8.487 -10.594 12.830 1.00 96.06 285 LEU A O 1
ATOM 2378 N N . GLN A 1 286 ? -8.993 -12.025 11.178 1.00 96.81 286 GLN A N 1
ATOM 2379 C CA . GLN A 1 286 ? -9.790 -12.953 11.998 1.00 96.81 286 GLN A CA 1
ATOM 2380 C C . GLN A 1 286 ? -9.028 -13.489 13.217 1.00 96.81 286 GLN A C 1
ATOM 2382 O O . GLN A 1 286 ? -9.572 -13.540 14.325 1.00 96.81 286 GLN A O 1
ATOM 2387 N N . ASP A 1 287 ? -7.757 -13.850 13.049 1.00 96.56 287 ASP A N 1
ATOM 2388 C CA . ASP A 1 287 ? -6.921 -14.339 14.148 1.00 96.56 287 ASP A CA 1
ATOM 2389 C C . ASP A 1 287 ? -6.688 -13.263 15.211 1.00 96.56 287 ASP A C 1
ATOM 2391 O O . ASP A 1 287 ? -6.711 -13.542 16.415 1.00 96.56 287 ASP A O 1
ATOM 2395 N N . LYS A 1 288 ? -6.478 -12.014 14.777 1.00 96.00 288 LYS A N 1
ATOM 2396 C CA . LYS A 1 288 ? -6.302 -10.864 15.674 1.00 96.00 288 LYS A CA 1
ATOM 2397 C C . LYS A 1 288 ? -7.605 -10.551 16.407 1.00 96.00 288 LYS A C 1
ATOM 2399 O O . LYS A 1 288 ? -7.569 -10.357 17.621 1.00 96.00 288 LYS A O 1
ATOM 2404 N N . LEU A 1 289 ? -8.741 -10.598 15.709 1.00 97.50 289 LEU A N 1
ATOM 2405 C CA . LEU A 1 289 ? -10.076 -10.458 16.293 1.00 97.50 289 LEU A CA 1
ATOM 2406 C C . LEU A 1 289 ? -10.340 -11.533 17.350 1.00 97.50 289 LEU A C 1
ATOM 2408 O O . LEU A 1 289 ? -10.663 -11.212 18.490 1.00 97.50 289 LEU A O 1
ATOM 2412 N N . THR A 1 290 ? -10.118 -12.802 17.015 1.00 96.56 290 THR A N 1
ATOM 2413 C CA . THR A 1 290 ? -10.323 -13.932 17.933 1.00 96.56 290 THR A CA 1
ATOM 2414 C C . THR A 1 290 ? -9.453 -13.798 19.182 1.00 96.56 290 THR A C 1
ATOM 2416 O O . THR A 1 290 ? -9.914 -14.026 20.302 1.00 96.56 290 THR A O 1
ATOM 2419 N N . LYS A 1 291 ? -8.187 -13.392 19.019 1.00 95.00 291 LYS A N 1
ATOM 2420 C CA . LYS A 1 291 ? -7.288 -13.112 20.147 1.00 95.00 291 LYS A CA 1
ATOM 2421 C C . LYS A 1 291 ? -7.775 -11.927 20.982 1.00 95.00 291 LYS A C 1
ATOM 2423 O O . LYS A 1 291 ? -7.656 -11.987 22.201 1.00 95.00 291 LYS A O 1
ATOM 2428 N N . ALA A 1 292 ? -8.314 -10.873 20.374 1.00 95.06 292 ALA A N 1
ATOM 2429 C CA . ALA A 1 292 ? -8.856 -9.727 21.100 1.00 95.06 292 ALA A CA 1
ATOM 2430 C C . ALA A 1 292 ? -10.094 -10.106 21.928 1.00 95.06 292 ALA A C 1
ATOM 2432 O O . ALA A 1 292 ? -10.109 -9.842 23.128 1.00 95.06 292 ALA A O 1
ATOM 2433 N N . VAL A 1 293 ? -11.065 -10.814 21.335 1.00 95.38 293 VAL A N 1
ATOM 2434 C CA . VAL A 1 293 ? -12.294 -11.255 22.024 1.00 95.38 293 VAL A CA 1
ATOM 2435 C C . VAL A 1 293 ? -11.987 -12.161 23.218 1.00 95.38 293 VAL A C 1
ATOM 2437 O O . VAL A 1 293 ? -12.545 -11.977 24.299 1.00 95.38 293 VAL A O 1
ATOM 2440 N N . LYS A 1 294 ? -11.026 -13.086 23.081 1.00 92.56 294 LYS A N 1
ATOM 2441 C CA . LYS A 1 294 ? -10.577 -13.946 24.194 1.00 92.56 294 LYS A CA 1
ATOM 2442 C C . LYS A 1 294 ? -10.013 -13.169 25.391 1.00 92.56 294 LYS A C 1
ATOM 2444 O O . LYS A 1 294 ? -9.911 -13.741 26.471 1.00 92.56 294 LYS A O 1
ATOM 2449 N N . ASN A 1 295 ? -9.638 -11.902 25.213 1.00 90.81 295 ASN A N 1
ATOM 2450 C CA . ASN A 1 295 ? -9.043 -11.066 26.253 1.00 90.81 295 ASN A CA 1
ATOM 2451 C C . ASN A 1 295 ? -10.003 -10.013 26.846 1.00 90.81 295 ASN A C 1
ATOM 2453 O O . ASN A 1 295 ? -9.551 -9.182 27.630 1.00 90.81 295 ASN A O 1
ATOM 2457 N N . PHE A 1 296 ? -11.305 -10.026 26.523 1.00 90.69 296 PHE A N 1
ATOM 2458 C CA . PHE A 1 296 ? -12.273 -9.081 27.119 1.00 90.69 296 PHE A CA 1
ATOM 2459 C C . PHE A 1 296 ? -12.416 -9.236 28.634 1.00 90.69 296 PHE A C 1
ATOM 2461 O O . PHE A 1 296 ? -12.628 -8.252 29.351 1.00 90.69 296 PHE A O 1
ATOM 2468 N N . ASN A 1 297 ? -12.265 -10.471 29.111 1.00 80.69 297 ASN A N 1
ATOM 2469 C CA . ASN A 1 297 ? -12.236 -10.803 30.525 1.00 80.69 297 ASN A CA 1
ATOM 2470 C C . ASN A 1 297 ? -10.780 -10.778 30.984 1.00 80.69 297 ASN A C 1
ATOM 2472 O O . ASN A 1 297 ? -10.042 -11.746 30.790 1.00 80.69 297 ASN A O 1
ATOM 2476 N N . PHE A 1 298 ? -10.356 -9.649 31.555 1.00 76.00 298 PHE A N 1
ATOM 2477 C CA . PHE A 1 298 ? -9.022 -9.518 32.130 1.00 76.00 298 PHE A CA 1
ATOM 2478 C C . PHE A 1 298 ? -8.826 -10.601 33.197 1.00 76.00 298 PHE A C 1
ATOM 2480 O O . PHE A 1 298 ? -9.453 -10.581 34.250 1.00 76.00 298 PHE A O 1
ATOM 2487 N N . THR A 1 299 ? -7.966 -11.574 32.915 1.00 63.47 299 THR A N 1
ATOM 2488 C CA . THR A 1 299 ? -7.428 -12.471 33.944 1.00 63.47 299 THR A CA 1
ATOM 2489 C C . THR A 1 299 ? -6.370 -11.698 34.732 1.00 63.47 299 THR A C 1
ATOM 2491 O O . THR A 1 299 ? -5.663 -10.931 34.084 1.00 63.47 299 THR A O 1
ATOM 2494 N N . ASP A 1 300 ? -6.207 -11.938 36.041 1.00 60.78 300 ASP A N 1
ATOM 2495 C CA . ASP A 1 300 ? -5.285 -11.295 37.025 1.00 60.78 300 ASP A CA 1
ATOM 2496 C C . ASP A 1 300 ? -3.787 -11.136 36.637 1.00 60.78 300 ASP A C 1
ATOM 2498 O O . ASP A 1 300 ? -2.928 -10.784 37.444 1.00 60.78 300 ASP A O 1
ATOM 2502 N N . LYS A 1 301 ? -3.427 -11.376 35.379 1.00 56.97 301 LYS A N 1
ATOM 2503 C CA . LYS A 1 301 ? -2.155 -11.023 34.755 1.00 56.97 301 LYS A CA 1
ATOM 2504 C C . LYS A 1 301 ? -1.909 -9.521 34.970 1.00 56.97 301 LYS A C 1
ATOM 2506 O O . LYS A 1 301 ? -2.732 -8.696 34.591 1.00 56.97 301 LYS A O 1
ATOM 2511 N N . GLY A 1 302 ? -0.783 -9.184 35.602 1.00 62.34 302 GLY A N 1
ATOM 2512 C CA . GLY A 1 302 ? -0.493 -7.851 36.147 1.00 62.34 302 GLY A CA 1
ATOM 2513 C C . GLY A 1 302 ? -0.737 -6.647 35.218 1.00 62.34 302 GLY A C 1
ATOM 2514 O O . GLY A 1 302 ? -0.740 -6.757 33.992 1.00 62.34 302 GLY A O 1
ATOM 2515 N N . GLN A 1 303 ? -0.883 -5.467 35.834 1.00 63.50 303 GLN A N 1
ATOM 2516 C CA . GLN A 1 303 ? -1.346 -4.204 35.229 1.00 63.50 303 GLN A CA 1
ATOM 2517 C C . GLN A 1 303 ? -0.739 -3.868 33.854 1.00 63.50 303 GLN A C 1
ATOM 2519 O O . GLN A 1 303 ? -1.473 -3.540 32.924 1.00 63.50 303 GLN A O 1
ATOM 2524 N N . LEU A 1 304 ? 0.582 -4.003 33.687 1.00 62.12 304 LEU A N 1
ATOM 2525 C CA . LEU A 1 304 ? 1.283 -3.641 32.446 1.00 62.12 304 LEU A CA 1
ATOM 2526 C C . LEU A 1 304 ? 0.899 -4.535 31.249 1.00 62.12 304 LEU A C 1
ATOM 2528 O O . LEU A 1 304 ? 1.008 -4.126 30.092 1.00 62.12 304 LEU A O 1
ATOM 2532 N N . ASN A 1 305 ? 0.427 -5.757 31.514 1.00 78.75 305 ASN A N 1
ATOM 2533 C CA 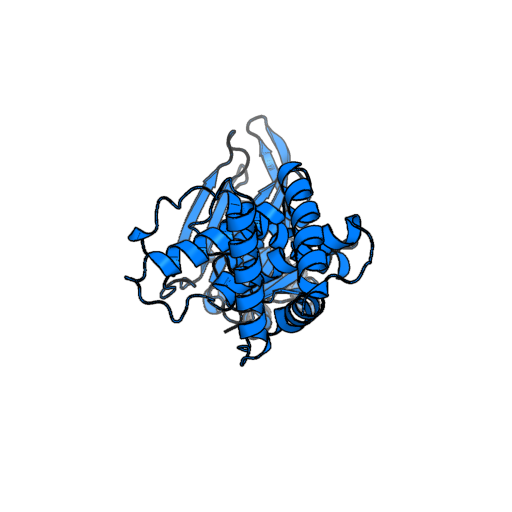. ASN A 1 305 ? -0.088 -6.654 30.484 1.00 78.75 305 ASN A CA 1
ATOM 2534 C C . ASN A 1 305 ? -1.497 -6.229 30.032 1.00 78.75 305 ASN A C 1
ATOM 2536 O O . ASN A 1 305 ? -1.814 -6.313 28.847 1.00 78.75 305 ASN A O 1
ATOM 2540 N N . ASN A 1 306 ? -2.311 -5.689 30.944 1.00 83.81 306 ASN A N 1
ATOM 2541 C CA . ASN A 1 306 ? -3.686 -5.284 30.648 1.00 83.81 306 ASN A CA 1
ATOM 2542 C C . ASN A 1 306 ? -3.764 -4.025 29.775 1.00 83.81 306 ASN A C 1
ATOM 2544 O O . ASN A 1 306 ? -4.569 -4.000 28.847 1.00 83.81 306 ASN A O 1
ATOM 2548 N N . THR A 1 307 ? -2.877 -3.037 29.959 1.00 88.19 307 THR A N 1
ATOM 2549 C CA . THR A 1 307 ? -2.780 -1.896 29.024 1.00 88.19 307 THR A CA 1
ATOM 2550 C C . THR A 1 307 ? -2.496 -2.375 27.598 1.00 88.19 307 THR A C 1
ATOM 2552 O O . THR A 1 307 ? -3.164 -1.964 26.652 1.00 88.19 307 THR A O 1
ATOM 2555 N N . LYS A 1 308 ? -1.548 -3.308 27.427 1.00 90.38 308 LYS A N 1
ATOM 2556 C CA . LYS A 1 308 ? -1.231 -3.880 26.107 1.00 90.38 308 LYS A CA 1
ATOM 2557 C C . LYS A 1 308 ? -2.411 -4.65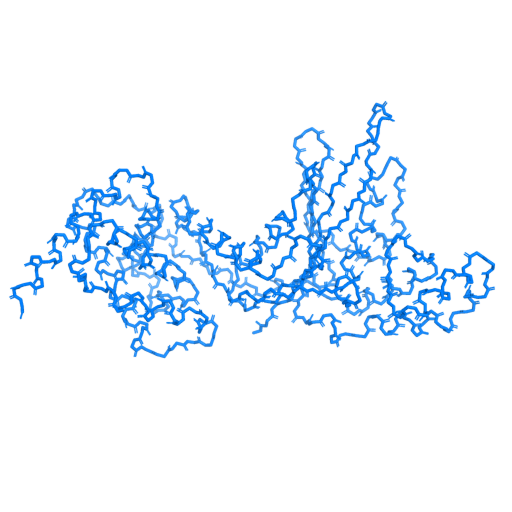3 25.514 1.00 90.38 308 LYS A C 1
ATOM 2559 O O . LYS A 1 308 ? -2.565 -4.679 24.296 1.00 90.38 308 LYS A O 1
ATOM 2564 N N . ILE A 1 309 ? -3.231 -5.293 26.347 1.00 91.94 309 ILE A N 1
ATOM 2565 C CA . ILE A 1 309 ? -4.463 -5.964 25.914 1.00 91.94 309 ILE A CA 1
ATOM 2566 C C . ILE A 1 309 ? -5.488 -4.938 25.415 1.00 91.94 309 ILE A C 1
ATOM 2568 O O . ILE A 1 309 ? -5.973 -5.085 24.295 1.00 91.94 309 ILE A O 1
ATOM 2572 N N . ILE A 1 310 ? -5.761 -3.885 26.193 1.00 94.75 310 ILE A N 1
ATOM 2573 C CA . ILE A 1 310 ? -6.675 -2.789 25.822 1.00 94.75 310 ILE A CA 1
ATOM 2574 C C . ILE A 1 310 ? -6.246 -2.167 24.489 1.00 94.75 310 ILE A C 1
ATOM 2576 O O . ILE A 1 310 ? -7.064 -1.978 23.594 1.00 94.75 310 ILE A O 1
ATOM 2580 N N . GLN A 1 311 ? -4.945 -1.935 24.311 1.00 93.44 311 GLN A N 1
ATOM 2581 C CA . GLN A 1 311 ? -4.381 -1.410 23.066 1.00 93.44 311 GLN A CA 1
ATOM 2582 C C . GLN A 1 311 ? -4.565 -2.358 21.882 1.00 93.44 311 GLN A C 1
ATOM 2584 O O . GLN A 1 311 ? -4.909 -1.914 20.792 1.00 93.44 311 GLN A O 1
ATOM 2589 N N . LYS A 1 312 ? -4.385 -3.669 22.076 1.00 94.75 312 LYS A N 1
ATOM 2590 C CA . LYS A 1 312 ? -4.650 -4.661 21.021 1.00 94.75 312 LYS A CA 1
ATOM 2591 C C . LYS A 1 312 ? -6.127 -4.695 20.628 1.00 94.75 312 LYS A C 1
ATOM 2593 O O . LYS A 1 312 ? -6.418 -4.833 19.444 1.00 94.75 312 LYS A O 1
ATOM 2598 N N . ILE A 1 313 ? -7.035 -4.555 21.596 1.00 97.19 313 ILE A N 1
ATOM 2599 C CA . ILE A 1 313 ? -8.486 -4.469 21.366 1.00 97.19 313 ILE A CA 1
ATOM 2600 C C . ILE A 1 313 ? -8.830 -3.186 20.590 1.00 97.19 313 ILE A C 1
ATOM 2602 O O . ILE A 1 313 ? -9.549 -3.239 19.595 1.00 97.19 313 ILE A O 1
ATOM 2606 N N . ALA A 1 314 ? -8.265 -2.046 20.987 1.00 96.94 314 ALA A N 1
ATOM 2607 C CA . ALA A 1 314 ? -8.451 -0.777 20.289 1.00 96.94 314 ALA A CA 1
ATOM 2608 C C . ALA A 1 314 ? -7.897 -0.814 18.853 1.00 96.94 314 ALA A C 1
ATOM 2610 O O . ALA A 1 314 ? -8.584 -0.406 17.919 1.00 96.94 314 ALA A O 1
ATOM 2611 N N . SER A 1 315 ? -6.696 -1.368 18.662 1.00 96.75 315 SER A N 1
ATOM 2612 C CA . SER A 1 315 ? -6.064 -1.540 17.348 1.00 96.75 315 SER A CA 1
ATOM 2613 C C . SER A 1 315 ? -6.940 -2.382 16.420 1.00 96.75 315 SER A C 1
ATOM 2615 O O . SER A 1 315 ? -7.279 -1.928 15.331 1.00 96.75 315 SER A O 1
ATOM 2617 N N . ILE A 1 316 ? -7.405 -3.562 16.853 1.00 97.56 316 ILE A N 1
ATOM 2618 C CA . ILE A 1 316 ? -8.253 -4.396 15.988 1.00 97.56 316 ILE A CA 1
ATOM 2619 C C . ILE A 1 316 ? -9.598 -3.731 15.669 1.00 97.56 316 ILE A C 1
ATOM 2621 O O . ILE A 1 316 ? -10.088 -3.869 14.552 1.00 97.56 316 ILE A O 1
ATOM 2625 N N . TYR A 1 317 ? -10.173 -2.972 16.607 1.00 97.88 317 TYR A N 1
ATOM 2626 C CA . TYR A 1 317 ? -11.396 -2.205 16.366 1.00 97.88 317 TYR A CA 1
ATOM 2627 C C . TYR A 1 317 ? -11.209 -1.156 15.277 1.00 97.88 317 TYR A C 1
ATOM 2629 O O . TYR A 1 317 ? -12.007 -1.104 14.345 1.00 97.88 317 TYR A O 1
ATOM 2637 N N . ILE A 1 318 ? -10.132 -0.373 15.353 1.00 96.31 318 ILE A N 1
ATOM 2638 C CA . ILE A 1 318 ? -9.791 0.614 14.326 1.00 96.31 318 ILE A CA 1
ATOM 2639 C C . ILE A 1 318 ? -9.594 -0.070 12.976 1.00 96.31 318 ILE A C 1
ATOM 2641 O O . ILE A 1 318 ? -10.176 0.370 11.988 1.00 96.31 318 ILE A O 1
ATOM 2645 N N . ARG A 1 319 ? -8.832 -1.173 12.940 1.00 95.69 319 ARG A N 1
ATOM 2646 C CA . ARG A 1 319 ? -8.558 -1.897 11.693 1.00 95.69 319 ARG A CA 1
ATOM 2647 C C . ARG A 1 319 ? -9.814 -2.443 11.029 1.00 95.69 319 ARG A C 1
ATOM 2649 O O . ARG A 1 319 ? -9.863 -2.532 9.808 1.00 95.69 319 ARG A O 1
ATOM 2656 N N . LEU A 1 320 ? -10.821 -2.808 11.817 1.00 96.44 320 LEU A N 1
ATOM 2657 C CA . LEU A 1 320 ? -12.098 -3.316 11.319 1.00 96.44 320 LEU A CA 1
ATOM 2658 C C . LEU A 1 320 ? -13.104 -2.205 11.001 1.00 96.44 320 LEU A C 1
ATOM 2660 O O . LEU A 1 320 ? -14.032 -2.463 10.243 1.00 96.44 320 LEU A O 1
ATOM 2664 N N . PHE A 1 321 ? -12.937 -0.993 11.537 1.00 95.69 321 PHE A N 1
ATOM 2665 C CA . PHE A 1 321 ? -13.960 0.052 11.486 1.00 95.69 321 PHE A CA 1
ATOM 2666 C C . PHE A 1 321 ? -14.433 0.370 10.064 1.00 95.69 321 PHE A C 1
ATOM 2668 O O . PHE A 1 321 ? -15.634 0.291 9.814 1.00 95.69 321 PHE A O 1
ATOM 2675 N N . ASP A 1 322 ? -13.507 0.660 9.143 1.00 93.81 322 ASP A N 1
ATOM 2676 C CA . ASP A 1 322 ? -13.821 0.913 7.726 1.00 93.81 322 ASP A CA 1
ATOM 2677 C C . ASP A 1 322 ? -13.558 -0.298 6.823 1.00 93.81 322 ASP A C 1
ATOM 2679 O O . ASP A 1 322 ? -14.191 -0.433 5.783 1.00 93.81 322 ASP A O 1
ATOM 2683 N N . THR A 1 323 ? -12.658 -1.209 7.209 1.00 93.56 323 THR A N 1
ATOM 2684 C CA . THR A 1 323 ? -12.364 -2.426 6.428 1.00 93.56 323 THR A CA 1
ATOM 2685 C C . THR A 1 323 ? -13.565 -3.388 6.419 1.00 93.56 323 THR A C 1
ATOM 2687 O O . THR A 1 323 ? -13.881 -3.967 5.380 1.00 93.56 323 THR A O 1
ATOM 2690 N N . PHE A 1 324 ? -14.279 -3.544 7.546 1.00 93.81 324 PHE A N 1
ATOM 2691 C CA . PHE A 1 324 ? -15.511 -4.352 7.671 1.00 93.81 324 PHE A CA 1
ATOM 2692 C C . PHE A 1 324 ? -16.816 -3.556 7.441 1.00 93.81 324 PHE A C 1
ATOM 2694 O O . PHE A 1 324 ? -17.891 -4.142 7.373 1.00 93.81 324 PHE A O 1
ATOM 2701 N N . PRO A 1 325 ? -16.735 -2.279 7.070 1.00 91.56 325 PRO A N 1
ATOM 2702 C CA . PRO A 1 325 ? -17.594 -1.177 7.565 1.00 91.56 325 PRO A CA 1
ATOM 2703 C C . PRO A 1 325 ? -18.544 -1.496 8.742 1.00 91.56 325 PRO A C 1
ATOM 2705 O O . PRO A 1 325 ? -19.701 -1.882 8.569 1.00 91.56 325 PRO A O 1
ATOM 2708 N N . LEU A 1 326 ? -18.103 -1.225 9.974 1.00 93.00 326 LEU A N 1
ATOM 2709 C CA . LEU A 1 326 ? -18.882 -1.444 11.209 1.00 93.00 326 LEU A CA 1
ATOM 2710 C C . LEU A 1 326 ? -20.241 -0.718 11.262 1.00 93.00 326 LEU A C 1
ATOM 2712 O O . LEU A 1 326 ? -21.140 -1.121 12.001 1.00 93.00 326 LEU A O 1
ATOM 2716 N N . TYR A 1 327 ? -20.378 0.345 10.481 1.00 92.00 327 TYR A N 1
ATOM 2717 C CA . TYR A 1 327 ? -21.542 1.223 10.389 1.00 92.00 327 TYR A CA 1
ATOM 2718 C C . TYR A 1 327 ? -22.436 0.923 9.175 1.00 92.00 327 TYR A C 1
ATOM 2720 O O . TYR A 1 327 ? -23.366 1.679 8.919 1.00 92.00 327 TYR A O 1
ATOM 2728 N N . GLN A 1 328 ? -22.194 -0.158 8.420 1.00 89.19 328 GLN A N 1
ATOM 2729 C CA . GLN A 1 328 ? -22.892 -0.442 7.149 1.00 89.19 328 GLN A CA 1
ATOM 2730 C C . GLN A 1 328 ? -24.428 -0.501 7.242 1.00 89.19 328 GLN A C 1
ATOM 2732 O O . GLN A 1 328 ? -25.109 -0.338 6.237 1.00 89.19 328 GLN A O 1
ATOM 2737 N N . ASN A 1 329 ? -24.973 -0.739 8.439 1.00 89.50 329 ASN A N 1
ATOM 2738 C CA . ASN A 1 329 ? -26.415 -0.825 8.683 1.00 89.50 329 ASN A CA 1
ATOM 2739 C C . ASN A 1 329 ? -27.010 0.469 9.270 1.00 89.50 329 ASN A C 1
ATOM 2741 O O . ASN A 1 329 ? -28.178 0.470 9.657 1.00 89.50 329 ASN A O 1
ATOM 2745 N N . LEU A 1 330 ? -26.218 1.536 9.414 1.00 91.81 330 LEU A N 1
ATOM 2746 C CA . LEU A 1 330 ? -26.710 2.822 9.901 1.00 91.81 330 LEU A CA 1
ATOM 2747 C C . LEU A 1 330 ? -27.404 3.589 8.780 1.00 91.81 330 LEU A C 1
ATOM 2749 O O . LEU A 1 330 ? -26.912 3.653 7.655 1.00 91.81 330 LEU A O 1
ATOM 2753 N N . LEU A 1 331 ? -28.522 4.221 9.124 1.00 89.50 331 LEU A N 1
ATOM 2754 C CA . LEU A 1 331 ? -29.158 5.216 8.271 1.00 89.50 331 LEU A CA 1
ATOM 2755 C C . LEU A 1 331 ? -28.375 6.533 8.368 1.00 89.50 331 LEU A C 1
ATOM 2757 O O . LEU A 1 331 ? -27.813 6.851 9.418 1.00 89.50 331 LEU A O 1
ATOM 2761 N N . GLU A 1 332 ? -28.311 7.303 7.283 1.00 84.88 332 GLU A N 1
ATOM 2762 C CA . GLU A 1 332 ? -27.544 8.562 7.236 1.00 84.88 332 GLU A CA 1
ATOM 2763 C C . GLU A 1 332 ? -28.050 9.622 8.232 1.00 84.88 332 GLU A C 1
ATOM 2765 O O . GLU A 1 332 ? -27.280 10.475 8.675 1.00 84.88 332 GLU A O 1
ATOM 2770 N N . ASP A 1 333 ? -29.327 9.561 8.611 1.00 87.19 333 ASP A N 1
ATOM 2771 C CA . ASP A 1 333 ? -29.992 10.490 9.525 1.00 87.19 333 ASP A CA 1
ATOM 2772 C C . ASP A 1 333 ? -29.878 10.099 11.013 1.00 87.19 333 ASP A C 1
ATOM 2774 O O . ASP A 1 333 ? -30.203 10.910 11.887 1.00 87.19 333 ASP A O 1
ATOM 2778 N N . ASP A 1 334 ? -29.333 8.919 11.337 1.00 90.81 334 ASP A N 1
ATOM 2779 C CA . ASP A 1 334 ? -29.120 8.466 12.720 1.00 90.81 334 ASP A CA 1
ATOM 2780 C C . ASP A 1 334 ? -27.868 9.099 13.354 1.00 90.81 334 ASP A C 1
ATOM 2782 O O . ASP A 1 334 ? -26.861 8.454 13.669 1.00 90.81 334 ASP A O 1
ATOM 2786 N N . SER A 1 335 ? -27.929 10.418 13.542 1.00 87.12 335 SER A N 1
ATOM 2787 C CA . SER A 1 335 ? -26.825 11.225 14.078 1.00 87.12 335 SER A CA 1
ATOM 2788 C C . SER A 1 335 ? -26.303 10.732 15.435 1.00 87.12 335 SER A C 1
ATOM 2790 O O . SER A 1 335 ? -25.113 10.873 15.728 1.00 87.12 335 SER A O 1
ATOM 2792 N N . SER A 1 336 ? -27.159 10.125 16.267 1.00 89.88 336 SER A N 1
ATOM 2793 C CA . SER A 1 336 ? -26.769 9.613 17.583 1.00 89.88 336 SER A CA 1
ATOM 2794 C C . SER A 1 336 ? -25.893 8.368 17.462 1.00 89.88 336 SER A C 1
ATOM 2796 O O . SER A 1 336 ? -24.824 8.316 18.081 1.00 89.88 336 SER A O 1
ATOM 2798 N N . GLN A 1 337 ? -26.292 7.394 16.636 1.00 92.38 337 GLN A N 1
ATOM 2799 C CA . GLN A 1 337 ? -25.474 6.203 16.405 1.00 92.38 337 GLN A CA 1
ATOM 2800 C C . GLN A 1 337 ? -24.175 6.560 15.689 1.00 92.38 337 GLN A C 1
ATOM 2802 O O . GLN A 1 337 ? -23.107 6.151 16.150 1.00 92.38 337 GLN A O 1
ATOM 2807 N N . TRP A 1 338 ? -24.233 7.377 14.633 1.00 93.00 338 TRP A N 1
ATOM 2808 C CA . TRP A 1 338 ? -23.031 7.839 13.937 1.00 93.00 338 TRP A CA 1
ATOM 2809 C C . TRP A 1 338 ? -22.043 8.514 14.885 1.00 93.00 338 TRP A C 1
ATOM 2811 O O . TRP A 1 338 ? -20.860 8.166 14.897 1.00 93.00 338 TRP A O 1
ATOM 2821 N N . SER A 1 339 ? -22.528 9.420 15.741 1.00 91.25 339 SER A N 1
ATOM 2822 C CA . SER A 1 339 ? -21.690 10.075 16.744 1.00 91.25 339 SER A CA 1
ATOM 2823 C C . SER A 1 339 ? -21.047 9.059 17.688 1.00 91.25 339 SER A C 1
ATOM 2825 O O . SER A 1 339 ? -19.856 9.179 17.967 1.00 91.25 339 SER A O 1
ATOM 2827 N N . LYS A 1 340 ? -21.779 8.028 18.129 1.00 93.69 340 LYS A N 1
ATOM 2828 C CA . LYS A 1 340 ? -21.231 6.979 18.998 1.00 93.69 340 LYS A CA 1
ATOM 2829 C C . LYS A 1 340 ? -20.118 6.180 18.315 1.00 93.69 340 LYS A C 1
ATOM 2831 O O . LYS A 1 340 ? -19.069 6.006 18.927 1.00 93.69 340 LYS A O 1
ATOM 2836 N N . PHE A 1 341 ? -20.310 5.754 17.063 1.00 95.44 341 PHE A N 1
ATOM 2837 C CA . PHE A 1 341 ? -19.295 5.031 16.283 1.00 95.44 341 PHE A CA 1
ATOM 2838 C C . PHE A 1 341 ? -18.039 5.877 16.029 1.00 95.44 341 PHE A C 1
ATOM 2840 O O . PHE A 1 341 ? -16.916 5.413 16.234 1.00 95.44 341 PHE A O 1
ATOM 2847 N N . LEU A 1 342 ? -18.207 7.131 15.611 1.00 93.69 342 LEU A N 1
ATOM 2848 C CA . LEU A 1 342 ? -17.078 8.019 15.334 1.00 93.69 342 LEU A CA 1
ATOM 2849 C C . LEU A 1 342 ? -16.327 8.404 16.619 1.00 93.69 342 LEU A C 1
ATOM 2851 O O . LEU A 1 342 ? -15.094 8.428 16.629 1.00 93.69 342 LEU A O 1
ATOM 2855 N N . LEU A 1 343 ? -17.036 8.632 17.732 1.00 93.94 343 LEU A N 1
ATOM 2856 C CA . LEU A 1 343 ? -16.412 8.881 19.036 1.00 93.94 343 LEU A CA 1
ATOM 2857 C C . LEU A 1 343 ? -15.672 7.651 19.563 1.00 93.94 343 LEU A C 1
ATOM 2859 O O . LEU A 1 343 ? -14.559 7.800 20.065 1.00 93.94 343 LEU A O 1
ATOM 2863 N N . SER A 1 344 ? -16.224 6.441 19.422 1.00 95.81 344 SER A N 1
ATOM 2864 C CA . SER A 1 344 ? -15.514 5.222 19.825 1.00 95.81 344 SER A CA 1
ATOM 2865 C C . SER A 1 344 ? -14.278 4.969 18.964 1.00 95.81 344 SER A C 1
ATOM 2867 O O . SER A 1 344 ? -13.264 4.528 19.494 1.00 95.81 344 SER A O 1
ATOM 2869 N N . ARG A 1 345 ? -14.302 5.314 17.670 1.00 94.94 345 ARG A N 1
ATOM 2870 C CA . ARG A 1 345 ? -13.116 5.274 16.795 1.00 94.94 345 ARG A CA 1
ATOM 2871 C C . ARG A 1 345 ? -12.042 6.268 17.236 1.00 94.94 345 ARG A C 1
ATOM 2873 O O . ARG A 1 345 ? -10.895 5.867 17.434 1.00 94.94 345 ARG A O 1
ATOM 2880 N N . LYS A 1 346 ? -12.413 7.536 17.463 1.00 93.56 346 LYS A N 1
ATOM 2881 C CA . LYS A 1 346 ? -11.510 8.575 18.000 1.00 93.56 346 LYS A CA 1
ATOM 2882 C C . LYS A 1 346 ? -10.920 8.143 19.347 1.00 93.56 346 LYS A C 1
ATOM 2884 O O . LYS A 1 346 ? -9.724 8.303 19.581 1.00 93.56 346 LYS A O 1
ATOM 2889 N N . PHE A 1 347 ? -11.739 7.545 20.213 1.00 95.06 347 PHE A N 1
ATOM 2890 C CA . PHE A 1 347 ? -11.305 7.043 21.512 1.00 95.06 347 PHE A CA 1
ATOM 2891 C C . PHE A 1 347 ? -10.340 5.860 21.394 1.00 95.06 347 PHE A C 1
ATOM 2893 O O . PHE A 1 347 ? -9.276 5.883 22.011 1.00 95.06 347 PHE A O 1
ATOM 2900 N N . ALA A 1 348 ? -10.663 4.866 20.564 1.00 95.81 348 ALA A N 1
ATOM 2901 C CA . ALA A 1 348 ? -9.791 3.728 20.296 1.00 95.81 348 ALA A CA 1
ATOM 2902 C C . ALA A 1 348 ? -8.419 4.190 19.797 1.00 95.81 348 ALA A C 1
ATOM 2904 O O . ALA A 1 348 ? -7.397 3.721 20.289 1.00 95.81 348 ALA A O 1
ATOM 2905 N N . SER A 1 349 ? -8.390 5.155 18.874 1.00 93.81 349 SER A N 1
ATOM 2906 C CA . SER A 1 349 ? -7.141 5.715 18.355 1.00 93.81 349 SER A CA 1
ATOM 2907 C C . SER A 1 349 ? -6.336 6.412 19.459 1.00 93.81 349 SER A C 1
ATOM 2909 O O . SER A 1 349 ? -5.131 6.186 19.572 1.00 93.81 349 SER A O 1
ATOM 2911 N N . LYS A 1 350 ? -6.996 7.145 20.372 1.00 93.38 350 LYS A N 1
ATOM 2912 C CA . LYS A 1 350 ? -6.341 7.746 21.549 1.00 93.38 350 LYS A CA 1
ATOM 2913 C C . LYS A 1 350 ? -5.709 6.699 22.473 1.00 93.38 350 LYS A C 1
ATOM 2915 O O . LYS A 1 350 ? -4.606 6.922 22.962 1.00 93.38 350 LYS A O 1
ATOM 2920 N N . LEU A 1 351 ? -6.347 5.543 22.677 1.00 94.50 351 LEU A N 1
ATOM 2921 C CA . LEU A 1 351 ? -5.816 4.474 23.540 1.00 94.50 351 LEU A CA 1
ATOM 2922 C C . LEU A 1 351 ? -4.460 3.915 23.066 1.00 94.50 351 LEU A C 1
ATOM 2924 O O . LEU A 1 351 ? -3.738 3.304 23.857 1.00 94.50 351 LEU A O 1
ATOM 2928 N N . LEU A 1 352 ? -4.085 4.131 21.802 1.00 92.50 352 LEU A N 1
ATOM 2929 C CA . LEU A 1 352 ? -2.822 3.654 21.232 1.00 92.50 352 LEU A CA 1
ATOM 2930 C C . LEU A 1 352 ? -1.606 4.535 21.572 1.00 92.50 352 LEU A C 1
ATOM 2932 O O . LEU A 1 352 ? -0.468 4.125 21.329 1.00 92.50 352 LEU A O 1
ATOM 2936 N N . PHE A 1 353 ? -1.806 5.712 22.171 1.00 87.56 353 PHE A N 1
ATOM 2937 C CA . PHE A 1 353 ? -0.728 6.627 22.554 1.00 87.56 353 PHE A CA 1
ATOM 2938 C C . PHE A 1 353 ? -0.153 6.251 23.925 1.00 87.56 353 PHE A C 1
ATOM 2940 O O . PHE A 1 353 ? -0.628 6.696 24.965 1.00 87.56 353 PHE A O 1
ATOM 2947 N N . GLN A 1 354 ? 0.891 5.416 23.929 1.00 76.69 354 GLN A N 1
ATOM 2948 C CA . GLN A 1 354 ? 1.508 4.887 25.158 1.00 76.69 354 GLN A CA 1
ATOM 2949 C C . GLN A 1 354 ? 2.087 5.959 26.089 1.00 76.69 354 GLN A C 1
ATOM 2951 O O . GLN A 1 354 ? 2.122 5.741 27.300 1.00 76.69 354 GLN A O 1
ATOM 2956 N N . GLU A 1 355 ? 2.520 7.084 25.527 1.00 81.19 355 GLU A N 1
ATOM 2957 C CA . GLU A 1 355 ? 3.155 8.189 26.250 1.00 81.19 355 GLU A CA 1
ATOM 2958 C C . GLU A 1 355 ? 2.140 9.123 26.934 1.00 81.19 355 GLU A C 1
ATOM 2960 O O . GLU A 1 355 ? 2.526 9.940 27.767 1.00 81.19 355 GLU A O 1
ATOM 2965 N N . ASP A 1 356 ? 0.841 8.995 26.633 1.00 85.88 356 ASP A N 1
ATOM 2966 C CA . ASP A 1 356 ? -0.204 9.792 27.282 1.00 85.88 356 ASP A CA 1
ATOM 2967 C C . ASP A 1 356 ? -0.529 9.209 28.667 1.00 85.88 356 ASP A C 1
ATOM 2969 O O . ASP A 1 356 ? -1.106 8.124 28.807 1.00 85.88 356 ASP A O 1
ATOM 2973 N N . SER A 1 357 ? -0.177 9.950 29.719 1.00 88.19 357 SER A N 1
ATOM 2974 C CA . SER A 1 357 ? -0.443 9.564 31.108 1.00 88.19 357 SER A CA 1
ATOM 2975 C C . SER A 1 357 ? -1.935 9.351 31.384 1.00 88.19 357 SER A C 1
ATOM 2977 O O . SER A 1 357 ? -2.289 8.463 32.161 1.00 88.19 357 SER A O 1
ATOM 2979 N N . ASN A 1 358 ? -2.825 10.080 30.703 1.00 89.38 358 ASN A N 1
ATOM 2980 C CA . ASN A 1 358 ? -4.270 9.917 30.862 1.00 89.38 358 ASN A CA 1
ATOM 2981 C C . ASN A 1 358 ? -4.755 8.573 30.312 1.00 89.38 358 ASN A C 1
ATOM 2983 O O . ASN A 1 358 ? -5.668 7.971 30.874 1.00 89.38 358 ASN A O 1
ATOM 2987 N N . VAL A 1 359 ? -4.131 8.073 29.240 1.00 90.31 359 VAL A N 1
ATOM 2988 C CA . VAL A 1 359 ? -4.434 6.749 28.676 1.00 90.31 359 VAL A CA 1
ATOM 2989 C C . VAL A 1 359 ? -4.040 5.654 29.661 1.00 90.31 359 VAL A C 1
ATOM 2991 O O . VAL A 1 359 ? -4.814 4.722 29.878 1.00 90.31 359 VAL A O 1
ATOM 2994 N N . GLN A 1 360 ? -2.876 5.779 30.303 1.00 90.81 360 GLN A N 1
ATOM 2995 C CA . GLN A 1 360 ? -2.428 4.822 31.319 1.00 90.81 360 GLN A CA 1
ATOM 2996 C C . GLN A 1 360 ? -3.360 4.806 32.537 1.00 90.81 360 GLN A C 1
ATOM 2998 O O . GLN A 1 360 ? -3.759 3.730 32.989 1.00 90.81 360 GLN A O 1
ATOM 3003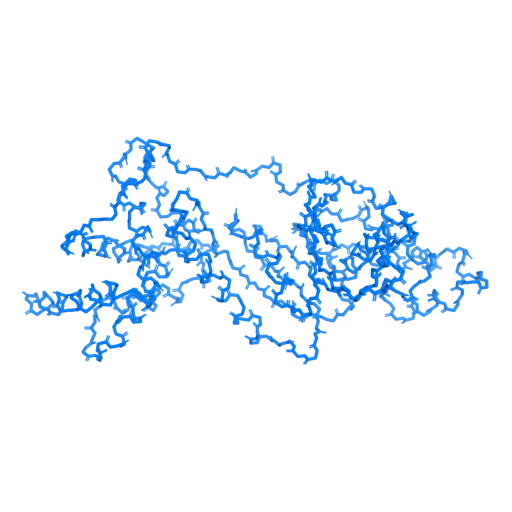 N N . ILE A 1 361 ? -3.759 5.987 33.024 1.00 92.00 361 ILE A N 1
ATOM 3004 C CA . ILE A 1 361 ? -4.714 6.129 34.133 1.00 92.00 361 ILE A CA 1
ATOM 3005 C C . ILE A 1 361 ? -6.054 5.486 33.768 1.00 92.00 361 ILE A C 1
ATOM 3007 O O . ILE A 1 361 ? -6.563 4.668 34.535 1.00 92.00 361 ILE A O 1
ATOM 3011 N N . PHE A 1 362 ? -6.595 5.788 32.583 1.00 94.19 362 PHE A N 1
ATOM 3012 C CA . PHE A 1 362 ? -7.843 5.185 32.116 1.00 94.19 362 PHE A CA 1
ATOM 3013 C C . PHE A 1 362 ? -7.742 3.659 32.046 1.00 94.19 362 PHE A C 1
ATOM 3015 O O . PHE A 1 362 ? -8.615 2.966 32.563 1.00 94.19 362 PHE A O 1
ATOM 3022 N N . CYS A 1 363 ? -6.677 3.120 31.441 1.00 92.31 363 CYS A N 1
ATOM 3023 C CA . CYS A 1 363 ? -6.501 1.674 31.299 1.00 92.31 363 CYS A CA 1
ATOM 3024 C C . CYS A 1 363 ? -6.467 0.980 32.663 1.00 92.31 363 CYS A C 1
ATOM 3026 O O . CYS A 1 363 ? -7.097 -0.061 32.844 1.00 92.31 363 CYS A O 1
ATOM 3028 N N . HIS A 1 364 ? -5.773 1.575 33.633 1.00 90.81 364 HIS A N 1
ATOM 3029 C CA . HIS A 1 364 ? -5.730 1.074 34.998 1.00 90.81 364 HIS A CA 1
ATOM 3030 C C . HIS A 1 364 ? -7.123 1.074 35.651 1.00 90.81 364 HIS A C 1
ATOM 3032 O O . HIS A 1 364 ? -7.581 0.034 36.125 1.00 90.81 364 HIS A O 1
ATOM 3038 N N . GLN A 1 365 ? -7.834 2.203 35.602 1.00 93.31 365 GLN A N 1
ATOM 3039 C CA . GLN A 1 365 ? -9.178 2.332 36.172 1.00 93.31 365 GLN A CA 1
ATOM 3040 C C . GLN A 1 365 ? -10.198 1.400 35.497 1.00 93.31 365 GLN A C 1
ATOM 3042 O O . GLN A 1 365 ? -11.056 0.829 36.169 1.00 93.31 365 GLN A O 1
ATOM 3047 N N . LEU A 1 366 ? -10.099 1.202 34.180 1.00 93.62 366 LEU A N 1
ATOM 3048 C CA . LEU A 1 366 ? -10.953 0.289 33.419 1.00 93.62 366 LEU A CA 1
ATOM 3049 C C . LEU A 1 366 ? -10.770 -1.165 33.872 1.00 93.62 366 LEU A C 1
ATOM 3051 O O . LEU A 1 366 ? -11.754 -1.891 34.020 1.00 93.62 366 LEU A O 1
ATOM 3055 N N . VAL A 1 367 ? -9.529 -1.593 34.113 1.00 91.19 367 VAL A N 1
ATOM 3056 C CA . VAL A 1 367 ? -9.240 -2.938 34.631 1.00 91.19 367 VAL A CA 1
ATOM 3057 C C . VAL A 1 367 ? -9.881 -3.125 36.003 1.00 91.19 367 VAL A C 1
ATOM 3059 O O . VAL A 1 367 ? -10.589 -4.110 36.209 1.00 91.19 367 VAL A O 1
ATOM 3062 N N . GLU A 1 368 ? -9.702 -2.169 36.919 1.00 90.38 368 GLU A N 1
ATOM 3063 C CA . GLU A 1 368 ? -10.333 -2.229 38.243 1.00 90.38 368 GLU A CA 1
ATOM 3064 C C . GLU A 1 368 ? -11.861 -2.265 38.151 1.00 90.38 368 GLU A C 1
ATOM 3066 O O . GLU A 1 368 ? -12.509 -3.069 38.826 1.00 90.38 368 GLU A O 1
ATOM 3071 N N . TYR A 1 369 ? -12.439 -1.417 37.295 1.00 92.31 369 TYR A N 1
ATOM 3072 C CA . TYR A 1 369 ? -13.875 -1.374 37.047 1.00 92.31 369 TYR A CA 1
ATOM 3073 C C . TYR A 1 369 ? -14.392 -2.737 36.579 1.00 92.31 369 TYR A C 1
ATOM 3075 O O . TYR A 1 369 ? -15.381 -3.238 37.116 1.00 92.31 369 TYR A O 1
ATOM 3083 N N . LYS A 1 370 ? -13.717 -3.377 35.619 1.00 90.44 370 LYS A N 1
ATOM 3084 C CA . LYS A 1 370 ? -14.129 -4.690 35.119 1.00 90.44 370 LYS A CA 1
ATOM 3085 C C . LYS A 1 370 ? -13.986 -5.791 36.166 1.00 90.44 370 LYS A C 1
ATOM 3087 O O . LYS A 1 370 ? -14.934 -6.541 36.352 1.00 90.44 370 LYS A O 1
ATOM 3092 N N . LEU A 1 371 ? -12.875 -5.859 36.900 1.00 88.06 371 LEU A N 1
ATOM 3093 C CA . LEU A 1 371 ? -12.674 -6.879 37.943 1.00 88.06 371 LEU A CA 1
ATOM 3094 C C . LEU A 1 371 ? -13.739 -6.795 39.053 1.00 88.06 371 LEU A C 1
ATOM 3096 O O . LEU A 1 371 ? -14.256 -7.818 39.509 1.00 88.06 371 LEU A O 1
ATOM 3100 N N . ARG A 1 372 ? -14.123 -5.577 39.456 1.00 88.44 372 ARG A N 1
ATOM 3101 C CA . ARG A 1 372 ? -15.181 -5.354 40.460 1.00 88.44 372 ARG A CA 1
ATOM 3102 C C . ARG A 1 372 ? -16.575 -5.743 39.971 1.00 88.44 372 ARG A C 1
ATOM 3104 O O . ARG A 1 372 ? -17.410 -6.117 40.787 1.00 88.44 372 ARG A O 1
ATOM 3111 N N . ASN A 1 373 ? -16.843 -5.626 38.673 1.00 86.31 373 ASN A N 1
ATOM 3112 C CA . ASN A 1 373 ? -18.151 -5.959 38.107 1.00 86.31 373 ASN A CA 1
ATOM 3113 C C . ASN A 1 373 ? -18.252 -7.432 37.681 1.00 86.31 373 ASN A C 1
ATOM 3115 O O . ASN A 1 373 ? -19.322 -8.014 37.815 1.00 86.31 373 ASN A O 1
ATOM 3119 N N . SER A 1 374 ? -17.150 -8.071 37.278 1.00 79.94 374 SER A N 1
ATOM 3120 C CA . SER A 1 374 ? -17.104 -9.512 36.981 1.00 79.94 374 SER A CA 1
ATOM 3121 C C . SER A 1 374 ? -17.213 -10.405 38.220 1.00 79.94 374 SER A C 1
ATOM 3123 O O . SER A 1 374 ? -17.499 -11.583 38.088 1.00 79.94 374 SER A O 1
ATOM 3125 N N . SER A 1 375 ? -16.974 -9.868 39.420 1.00 63.72 375 SER A N 1
ATOM 3126 C CA . SER A 1 375 ? -17.117 -10.586 40.700 1.00 63.72 375 SER A CA 1
ATOM 3127 C C . SER A 1 375 ? -18.530 -10.505 41.295 1.00 63.72 375 SER A C 1
ATOM 3129 O O . SER A 1 375 ? -18.781 -11.063 42.362 1.00 63.72 375 SER A O 1
ATOM 3131 N N . ARG A 1 376 ? -19.448 -9.785 40.636 1.00 55.41 376 ARG A N 1
ATOM 3132 C CA . ARG A 1 376 ? -20.832 -9.561 41.091 1.00 55.41 376 ARG A CA 1
ATOM 3133 C C . ARG A 1 376 ? -21.891 -10.319 40.285 1.00 55.41 376 ARG A C 1
ATOM 3135 O O . ARG A 1 376 ? -23.054 -10.277 40.680 1.00 55.41 376 ARG A O 1
ATOM 3142 N N . GLY A 1 377 ? -21.512 -10.957 39.181 1.00 44.69 377 GLY A N 1
ATOM 3143 C CA . GLY A 1 377 ? -22.355 -11.852 38.381 1.00 44.69 377 GLY A CA 1
ATOM 3144 C C . GLY A 1 377 ? -21.795 -13.259 38.426 1.00 44.69 377 GLY A C 1
ATOM 3145 O O . GLY A 1 377 ? -22.614 -14.195 38.309 1.00 44.69 377 GLY A O 1
#

Secondary structure (DSSP, 8-state):
--EEEEEEEEEEEEE-TTS-EEEEEEEEEEEESS-GGGSSHHHHHHHHHHH-GGGGSTTTHHHHHHHHHHTS--TTTS-HHHHHHHHHHHHHH--EEEEEEEESS--HHHHHHHHHHHHTT--S-EEEEEE--TT--HHHHHHHHHHHHHHHHHHTTT-TTS------EEEEEE-TTSHHHHHHHHHHHHHHHHTSSS---HHHHHHT-EEEEE---TTSS---EEEEESS-TTTT-------GGG-SPPPPPSSHHHHHHHHHHHHHHHHHHHHSPPPGGGGGGHHHHHHHHTTSS--S--HHHHHHHHHHHHHHHHHHHTTTTTTTT--TT-HHHHHHHHHHHHHHHHHT-TT-HHHHHHHHHHHHHHHHHHT--

Sequence (377 aa):
MTLYFYADETKFYLDNHDGTTTNAYGYGVLITRYSVEDTSVIIEALNNLRQDPDINKPEFIISDKRTLDRAYFHASDDSQNAHSHLCTAIREYIQGKFRYDYDDKNKYEDILTLSCLEFTCRNEPIVLVVEQRIDFQQPDADKWKEDAYRDIEKSLVKLPDSPAYFPEIKVEIKKKENAGLQVTDFILWAINRTKKKKPDTKWYDRLKFVSSSSFQIENNLFTGGEYILKQDLYENISYFRYPQSCFPLKDLPNNFLDLVDLYLFIEQQLLKIHCGVIPNHVLHLQDKLTKAVKNFNFTDKGQLNNTKIIQKIASIYIRLFDTFPLYQNLLEDDSSQWSKFLLSRKFASKLLFQEDSNVQIFCHQLVEYKLRNSSRG